Protein 1YXB (pdb70)

CATH classification: 1.10.287.1080

Radius of gyration: 29.55 Å; Cα contacts (8 Å, |Δi|>4): 788; chains: 8; bounding box: 58×79×76 Å

Structure (mmCIF, N/CA/C/O backbone):
data_1YXB
#
_entry.id   1YXB
#
_cell.length_a   44.904
_cell.length_b   62.361
_cell.length_c   76.620
_cell.angle_alpha   79.21
_cell.angle_beta   82.13
_cell.angle_gamma   75.42
#
_symmetry.space_group_name_H-M   'P 1'
#
loop_
_entity.id
_entity.type
_entity.pdbx_description
1 polymer 'Phosphoribosyl-ATP pyrophosphatase'
2 water water
#
loop_
_atom_site.group_PDB
_atom_site.id
_atom_site.type_symbol
_atom_site.label_atom_id
_atom_site.label_alt_id
_atom_site.label_comp_id
_atom_site.label_asym_id
_atom_site.label_entity_id
_atom_site.label_seq_id
_atom_site.pdbx_PDB_ins_code
_atom_site.Cartn_x
_atom_site.Cartn_y
_atom_site.Cartn_z
_atom_site.occupancy
_atom_site.B_iso_or_equiv
_atom_site.auth_seq_id
_atom_site.auth_comp_id
_atom_site.auth_asym_id
_atom_site.auth_atom_id
_atom_site.pdbx_PDB_model_num
ATOM 1 N N . LYS A 1 4 ? 46.887 55.942 82.233 1.00 130.04 4 LYS A N 1
ATOM 2 C CA . LYS A 1 4 ? 46.271 54.981 83.182 1.00 128.41 4 LYS A CA 1
ATOM 3 C C . LYS A 1 4 ? 45.317 54.028 82.454 1.00 127.16 4 LYS A C 1
ATOM 4 O O . LYS A 1 4 ? 44.901 53.017 83.021 1.00 127.45 4 LYS A O 1
ATOM 10 N N . THR A 1 5 ? 44.980 54.341 81.199 1.00 123.25 5 THR A N 1
ATOM 11 C CA . THR A 1 5 ? 44.071 53.487 80.403 1.00 118.54 5 THR A CA 1
ATOM 12 C C . THR A 1 5 ? 44.834 52.372 79.708 1.00 116.13 5 THR A C 1
ATOM 13 O O . THR A 1 5 ? 46.025 52.502 79.423 1.00 116.37 5 THR A O 1
ATOM 17 N N . PHE A 1 6 ? 44.125 51.277 79.442 1.00 111.14 6 PHE A N 1
ATOM 18 C CA . PHE A 1 6 ? 44.682 50.101 78.773 1.00 108.13 6 PHE A CA 1
ATOM 19 C C . PHE A 1 6 ? 45.290 50.550 77.451 1.00 106.39 6 PHE A C 1
ATOM 20 O O . PHE A 1 6 ? 46.413 50.173 77.117 1.00 105.73 6 PHE A O 1
ATOM 28 N N . GLU A 1 7 ? 44.559 51.413 76.746 1.00 105.52 7 GLU A N 1
ATOM 29 C CA . GLU A 1 7 ? 44.976 51.945 75.452 1.00 106.33 7 GLU A CA 1
ATOM 30 C C . GLU A 1 7 ? 46.230 52.803 75.489 1.00 102.63 7 GLU A C 1
ATOM 31 O O . GLU A 1 7 ? 46.993 52.832 74.527 1.00 101.27 7 GLU A O 1
ATOM 37 N N . GLU A 1 8 ? 46.439 53.511 76.588 1.00 101.35 8 GLU A N 1
ATOM 38 C CA . GLU A 1 8 ? 47.619 54.349 76.704 1.00 100.39 8 GLU A CA 1
ATOM 39 C C . GLU A 1 8 ? 48.865 53.575 76.984 1.00 95.99 8 GLU A C 1
ATOM 40 O O . GLU A 1 8 ? 49.907 53.863 76.407 1.00 95.63 8 GLU A O 1
ATOM 46 N N . LEU A 1 9 ? 48.760 52.613 77.896 1.00 91.56 9 LEU A N 1
ATOM 47 C CA . LEU A 1 9 ? 49.888 51.764 78.254 1.00 87.80 9 LEU A CA 1
ATOM 48 C C . LEU A 1 9 ? 50.328 50.919 77.060 1.00 83.78 9 LEU A C 1
ATOM 49 O O . LEU A 1 9 ? 51.512 50.614 76.913 1.00 83.27 9 LEU A O 1
ATOM 54 N N . PHE A 1 10 ? 49.375 50.552 76.206 1.00 79.46 10 PHE A N 1
ATOM 55 C CA . PHE A 1 10 ? 49.683 49.754 75.022 1.00 77.10 10 PHE A CA 1
ATOM 56 C C . PHE A 1 10 ? 50.511 50.524 73.998 1.00 77.70 10 PHE A C 1
ATOM 57 O O . PHE A 1 10 ? 51.412 49.959 73.382 1.00 77.29 10 PHE A O 1
ATOM 65 N N . THR A 1 11 ? 50.170 51.797 73.796 1.00 80.21 11 THR A N 1
ATOM 66 C CA . THR A 1 11 ? 50.877 52.659 72.858 1.00 82.88 11 THR A CA 1
ATOM 67 C C . THR A 1 11 ? 52.289 52.919 73.368 1.00 84.72 11 THR A C 1
ATOM 68 O O . THR A 1 11 ? 53.208 53.093 72.573 1.00 84.76 11 THR A O 1
ATOM 72 N N . GLU A 1 12 ? 52.455 52.909 74.692 1.00 87.74 12 GLU A N 1
ATOM 73 C CA . GLU A 1 12 ? 53.762 53.102 75.325 1.00 90.24 12 GLU A CA 1
ATOM 74 C C . GLU A 1 12 ? 54.666 51.930 74.956 1.00 86.75 12 GLU A C 1
ATOM 75 O O . GLU A 1 12 ? 55.838 52.122 74.650 1.00 87.26 12 GLU A O 1
ATOM 81 N N . LEU A 1 13 ? 54.099 50.722 74.976 1.00 84.66 13 LEU A N 1
ATOM 82 C CA . LEU A 1 13 ? 54.828 49.494 74.650 1.00 82.65 13 LEU A CA 1
ATOM 83 C C . LEU A 1 13 ? 55.193 49.392 73.186 1.00 81.56 13 LEU A C 1
ATOM 84 O O . LEU A 1 13 ? 56.225 48.829 72.860 1.00 80.59 13 LEU A O 1
ATOM 89 N N . GLN A 1 14 ? 54.341 49.918 72.309 1.00 82.65 14 GLN A N 1
ATOM 90 C CA . GLN A 1 14 ? 54.608 49.880 70.876 1.00 86.53 14 GLN A CA 1
ATOM 91 C C . GLN A 1 14 ? 55.856 50.690 70.539 1.00 92.76 14 GLN A C 1
ATOM 92 O O . GLN A 1 14 ? 56.613 50.327 69.642 1.00 91.45 14 GLN A O 1
ATOM 98 N N . HIS A 1 15 ? 56.073 51.778 71.274 1.00 100.60 15 HIS A N 1
ATOM 99 C CA . HIS A 1 15 ? 57.242 52.632 71.064 1.00 106.00 15 HIS A CA 1
ATOM 100 C C . HIS A 1 15 ? 58.520 51.986 71.595 1.00 107.26 15 HIS A C 1
ATOM 101 O O . HIS A 1 15 ? 59.569 52.060 70.953 1.00 107.38 15 HIS A O 1
ATOM 108 N N . LYS A 1 16 ? 58.434 51.373 72.773 1.00 105.52 16 LYS A N 1
ATOM 109 C CA . LYS A 1 16 ? 59.585 50.714 73.379 1.00 103.62 16 LYS A CA 1
ATOM 110 C C . LYS A 1 16 ? 60.031 49.513 72.557 1.00 103.93 16 LYS A C 1
ATOM 111 O O . LYS A 1 16 ? 61.129 49.005 72.746 1.00 104.66 16 LYS A O 1
ATOM 117 N N . ALA A 1 17 ? 59.169 49.062 71.652 1.00 105.63 17 ALA A N 1
ATOM 118 C CA . ALA A 1 17 ? 59.471 47.925 70.796 1.00 106.36 17 ALA A CA 1
ATOM 119 C C . ALA A 1 17 ? 60.088 48.356 69.461 1.00 107.46 17 ALA A C 1
ATOM 120 O O . ALA A 1 17 ? 60.470 47.509 68.647 1.00 107.84 17 ALA A O 1
ATOM 122 N N . ALA A 1 18 ? 60.182 49.672 69.246 1.00 109.60 18 ALA A N 1
ATOM 123 C CA . ALA A 1 18 ? 60.751 50.231 68.018 1.00 111.76 18 ALA A CA 1
ATOM 124 C C . ALA A 1 18 ? 62.250 49.957 67.928 1.00 113.66 18 ALA A C 1
ATOM 125 O O . ALA A 1 18 ? 62.855 50.090 66.861 1.00 113.73 18 ALA A O 1
ATOM 127 N N . ASN A 1 19 ? 62.837 49.569 69.056 1.00 114.80 19 ASN A N 1
ATOM 128 C CA . ASN A 1 19 ? 64.258 49.260 69.136 1.00 116.44 19 ASN A CA 1
ATOM 129 C C . ASN A 1 19 ? 64.474 47.897 69.782 1.00 116.45 19 ASN A C 1
ATOM 130 O O . ASN A 1 19 ? 65.301 47.749 70.677 1.00 116.67 19 ASN A O 1
ATOM 135 N N . THR A 1 24 ? 67.224 48.085 73.243 1.00 111.63 24 THR A N 1
ATOM 136 C CA . THR A 1 24 ? 66.685 46.807 73.709 1.00 113.45 24 THR A CA 1
ATOM 137 C C . THR A 1 24 ? 66.907 46.661 75.201 1.00 114.30 24 THR A C 1
ATOM 138 O O . THR A 1 24 ? 65.958 46.693 75.989 1.00 114.55 24 THR A O 1
ATOM 142 N N . SER A 1 25 ? 68.171 46.547 75.576 1.00 116.35 25 SER A N 1
ATOM 143 C CA . SER A 1 25 ? 68.567 46.325 76.968 1.00 119.06 25 SER A CA 1
ATOM 144 C C . SER A 1 25 ? 68.072 47.206 78.135 1.00 120.59 25 SER A C 1
ATOM 145 O O . SER A 1 25 ? 68.792 47.357 79.120 1.00 121.75 25 SER A O 1
ATOM 148 N N . ARG A 1 26 ? 66.908 47.852 78.019 1.00 125.38 26 ARG A N 1
ATOM 149 C CA . ARG A 1 26 ? 66.380 48.611 79.158 1.00 127.17 26 ARG A CA 1
ATOM 150 C C . ARG A 1 26 ? 65.203 47.821 79.709 1.00 124.88 26 ARG A C 1
ATOM 151 O O . ARG A 1 26 ? 65.398 46.923 80.527 1.00 125.91 26 ARG A O 1
ATOM 159 N N . THR A 1 27 ? 64.001 48.078 79.178 1.00 121.24 27 THR A N 1
ATOM 160 C CA . THR A 1 27 ? 62.774 47.409 79.621 1.00 119.59 27 THR A CA 1
ATOM 161 C C . THR A 1 27 ? 62.522 46.127 78.822 1.00 116.79 27 THR A C 1
ATOM 162 O O . THR A 1 27 ? 62.821 46.084 77.630 1.00 115.10 27 THR A O 1
ATOM 166 N N . ALA A 1 28 ? 61.919 45.124 79.473 1.00 113.92 28 ALA A N 1
ATOM 167 C CA . ALA A 1 28 ? 61.617 43.809 78.882 1.00 112.42 28 ALA A CA 1
ATOM 168 C C . ALA A 1 28 ? 61.417 43.765 77.371 1.00 110.66 28 ALA A C 1
ATOM 169 O O . ALA A 1 28 ? 60.394 44.221 76.839 1.00 110.02 28 ALA A O 1
ATOM 171 N N . GLU A 1 29 ? 62.435 43.251 76.679 1.00 109.84 29 GLU A N 1
ATOM 172 C CA . GLU A 1 29 ? 62.413 43.142 75.211 1.00 107.37 29 GLU A CA 1
ATOM 173 C C . GLU A 1 29 ? 62.212 41.706 74.705 1.00 102.34 29 GLU A C 1
ATOM 174 O O . GLU A 1 29 ? 63.149 41.080 74.217 1.00 100.89 29 GLU A O 1
ATOM 180 N N . LEU A 1 30 ? 60.958 41.223 74.858 1.00 92.57 30 LEU A N 1
ATOM 181 C CA . LEU A 1 30 ? 60.493 39.855 74.546 1.00 84.74 30 LEU A CA 1
ATOM 182 C C . LEU A 1 30 ? 60.388 39.794 73.030 1.00 80.51 30 LEU A C 1
ATOM 183 O O . LEU A 1 30 ? 60.378 38.725 72.452 1.00 79.91 30 LEU A O 1
ATOM 188 N N . VAL A 1 31 ? 59.944 40.927 72.513 1.00 76.64 31 VAL A N 1
ATOM 189 C CA . VAL A 1 31 ? 59.687 41.055 71.105 1.00 76.49 31 VAL A CA 1
ATOM 190 C C . VAL A 1 31 ? 60.851 40.523 70.311 1.00 75.89 31 VAL A C 1
ATOM 191 O O . VAL A 1 31 ? 60.655 39.904 69.271 1.00 75.42 31 VAL A O 1
ATOM 195 N N . ASP A 1 32 ? 62.061 40.735 70.825 1.00 79.03 32 ASP A N 1
ATOM 196 C CA . ASP A 1 32 ? 63.260 40.267 70.144 1.00 81.72 32 ASP A CA 1
ATOM 197 C C . ASP A 1 32 ? 63.366 38.749 70.200 1.00 79.60 32 ASP A C 1
ATOM 198 O O . ASP A 1 32 ? 63.678 38.104 69.193 1.00 78.10 32 ASP A O 1
ATOM 203 N N . LYS A 1 33 ? 63.103 38.190 71.382 1.00 76.69 33 LYS A N 1
ATOM 204 C CA . LYS A 1 33 ? 63.151 36.747 71.583 1.00 75.19 33 LYS A CA 1
ATOM 205 C C . LYS A 1 33 ? 62.075 36.031 70.769 1.00 71.86 33 LYS A C 1
ATOM 206 O O . LYS A 1 33 ? 62.258 34.885 70.357 1.00 71.95 33 LYS A O 1
ATOM 212 N N . GLY A 1 34 ? 60.947 36.698 70.549 1.00 66.51 34 GLY A N 1
ATOM 213 C CA . GLY A 1 34 ? 59.899 36.101 69.745 1.00 61.30 34 GLY A CA 1
ATOM 214 C C . GLY A 1 34 ? 58.687 35.523 70.439 1.00 57.88 34 GLY A C 1
ATOM 215 O O . GLY A 1 34 ? 58.581 35.497 71.663 1.00 55.63 34 GLY A O 1
ATOM 216 N N . VAL A 1 35 ? 57.781 35.019 69.614 1.00 56.17 35 VAL A N 1
ATOM 217 C CA . VAL A 1 35 ? 56.532 34.434 70.060 1.00 54.32 35 VAL A CA 1
ATOM 218 C C . VAL A 1 35 ? 56.693 33.292 71.061 1.00 54.56 35 VAL A C 1
ATOM 219 O O . VAL A 1 35 ? 55.999 33.244 72.066 1.00 54.08 35 VAL A O 1
ATOM 223 N N . HIS A 1 36 ? 57.635 32.397 70.820 1.00 55.03 36 HIS A N 1
ATOM 224 C CA . HIS A 1 36 ? 57.818 31.276 71.724 1.00 53.11 36 HIS A CA 1
ATOM 225 C C . HIS A 1 36 ? 58.099 31.725 73.148 1.00 51.39 36 HIS A C 1
ATOM 226 O O . HIS A 1 36 ? 57.524 31.203 74.075 1.00 51.69 36 HIS A O 1
ATOM 233 N N . ALA A 1 37 ? 58.968 32.706 73.330 1.00 50.08 37 ALA A N 1
ATOM 234 C CA . ALA A 1 37 ? 59.296 33.167 74.672 1.00 48.14 37 ALA A CA 1
ATOM 235 C C . ALA A 1 37 ? 58.128 33.875 75.356 1.00 45.83 37 ALA A C 1
ATOM 236 O O . ALA A 1 37 ? 57.940 33.756 76.571 1.00 42.92 37 ALA A O 1
ATOM 238 N N . ILE A 1 38 ? 57.373 34.640 74.574 1.00 45.11 38 ILE A N 1
ATOM 239 C CA . ILE A 1 38 ? 56.237 35.375 75.089 1.00 45.06 38 ILE A CA 1
ATOM 240 C C . ILE A 1 38 ? 55.123 34.411 75.414 1.00 45.32 38 ILE A C 1
ATOM 241 O O . ILE A 1 38 ? 54.437 34.579 76.407 1.00 42.37 38 ILE A O 1
ATOM 246 N N . GLY A 1 39 ? 54.982 33.383 74.588 1.00 44.68 39 GLY A N 1
ATOM 247 C CA . GLY A 1 39 ? 53.970 32.371 74.801 1.00 45.42 39 GLY A CA 1
ATOM 248 C C . GLY A 1 39 ? 54.166 31.615 76.097 1.00 46.88 39 GLY A C 1
ATOM 249 O O . GLY A 1 39 ? 53.202 31.288 76.760 1.00 42.88 39 GLY A O 1
ATOM 250 N N . LYS A 1 40 ? 55.413 31.317 76.454 1.00 48.76 40 LYS A N 1
ATOM 251 C CA . LYS A 1 40 ? 55.695 30.607 77.693 1.00 50.81 40 LYS A CA 1
ATOM 252 C C . LYS A 1 40 ? 55.163 31.447 78.844 1.00 50.44 40 LYS A C 1
ATOM 253 O O . LYS A 1 40 ? 54.566 30.927 79.777 1.00 48.98 40 LYS A O 1
ATOM 259 N N . LYS A 1 41 ? 55.402 32.751 78.776 1.00 48.60 41 LYS A N 1
ATOM 260 C CA . LYS A 1 41 ? 54.963 33.662 79.814 1.00 46.48 41 LYS A CA 1
ATOM 261 C C . LYS A 1 41 ? 53.447 33.762 79.907 1.00 43.18 41 LYS A C 1
ATOM 262 O O . LYS A 1 41 ? 52.892 33.798 80.994 1.00 42.79 41 LYS A O 1
ATOM 268 N N . VAL A 1 42 ? 52.781 33.789 78.765 1.00 42.13 42 VAL A N 1
ATOM 269 C CA . VAL A 1 42 ? 51.348 33.922 78.741 1.00 39.31 42 VAL A CA 1
ATOM 270 C C . VAL A 1 42 ? 50.696 32.731 79.385 1.00 40.52 42 VAL A C 1
ATOM 271 O O . VAL A 1 42 ? 49.776 32.863 80.186 1.00 38.08 42 VAL A O 1
ATOM 275 N N . VAL A 1 43 ? 51.232 31.571 79.055 1.00 40.82 43 VAL A N 1
ATOM 276 C CA . VAL A 1 43 ? 50.762 30.301 79.538 1.00 41.16 43 VAL A CA 1
ATOM 277 C C . VAL A 1 43 ? 51.074 30.101 81.022 1.00 43.61 43 VAL A C 1
ATOM 278 O O . VAL A 1 43 ? 50.249 29.564 81.763 1.00 41.24 43 VAL A O 1
ATOM 282 N N . GLU A 1 44 ? 52.235 30.556 81.479 1.00 44.76 44 GLU A N 1
ATOM 283 C CA . GLU A 1 44 ? 52.539 30.390 82.882 1.00 47.79 44 GLU A CA 1
ATOM 284 C C . GLU A 1 44 ? 51.751 31.397 83.699 1.00 46.29 44 GLU A C 1
ATOM 285 O O . GLU A 1 44 ? 51.276 31.057 84.769 1.00 46.56 44 GLU A O 1
ATOM 291 N N . GLU A 1 45 ? 51.571 32.613 83.188 1.00 45.05 45 GLU A N 1
ATOM 292 C CA . GLU A 1 45 ? 50.809 33.620 83.916 1.00 45.94 45 GLU A CA 1
ATOM 293 C C . GLU A 1 45 ? 49.326 33.296 84.055 1.00 42.88 45 GLU A C 1
ATOM 294 O O . GLU A 1 45 ? 48.716 33.664 85.038 1.00 41.13 45 GLU A O 1
ATOM 300 N N . ALA A 1 46 ? 48.750 32.631 83.063 1.00 40.55 46 ALA A N 1
ATOM 301 C CA . ALA A 1 46 ? 47.351 32.246 83.088 1.00 40.20 46 ALA A CA 1
ATOM 302 C C . ALA A 1 46 ? 47.128 31.259 84.245 1.00 38.43 46 ALA A C 1
ATOM 303 O O . ALA A 1 46 ? 46.110 31.340 84.947 1.00 37.01 46 ALA A O 1
ATOM 305 N N . ALA A 1 47 ? 48.083 30.342 84.437 1.00 34.44 47 ALA A N 1
ATOM 306 C CA . ALA A 1 47 ? 48.007 29.367 85.506 1.00 37.02 47 ALA A CA 1
ATOM 307 C C . ALA A 1 47 ? 48.205 30.047 86.844 1.00 37.64 47 ALA A C 1
ATOM 308 O O . ALA A 1 47 ? 47.687 29.589 87.856 1.00 39.05 47 ALA A O 1
ATOM 310 N N . GLU A 1 48 ? 48.991 31.115 86.865 1.00 39.96 48 GLU A N 1
ATOM 311 C CA . GLU A 1 48 ? 49.228 31.843 88.094 1.00 41.88 48 GLU A CA 1
ATOM 312 C C . GLU A 1 48 ? 47.975 32.636 88.430 1.00 39.90 48 GLU A C 1
ATOM 313 O O . GLU A 1 48 ? 47.624 32.780 89.604 1.00 38.45 48 GLU A O 1
ATOM 319 N N . VAL A 1 49 ? 47.316 33.162 87.397 1.00 39.90 49 VAL A N 1
ATOM 320 C CA . VAL A 1 49 ? 46.073 33.911 87.580 1.00 42.71 49 VAL A CA 1
ATOM 321 C C . VAL A 1 49 ? 45.014 33.002 88.222 1.00 40.97 49 VAL A C 1
ATOM 322 O O . VAL A 1 49 ? 44.426 33.355 89.239 1.00 38.24 49 VAL A O 1
ATOM 326 N N . TRP A 1 50 ? 44.870 31.795 87.681 1.00 40.17 50 TRP A N 1
ATOM 327 C CA . TRP A 1 50 ? 43.922 30.835 88.204 1.00 42.15 50 TRP A CA 1
ATOM 328 C C . TRP A 1 50 ? 44.273 30.524 89.653 1.00 45.28 50 TRP A C 1
ATOM 329 O O . TRP A 1 50 ? 43.409 30.617 90.524 1.00 43.58 50 TRP A O 1
ATOM 348 N N . ALA A 1 52 ? 46.143 32.162 91.971 1.00 46.58 52 ALA A N 1
ATOM 349 C CA . ALA A 1 52 ? 45.898 33.282 92.878 1.00 46.57 52 ALA A CA 1
ATOM 350 C C . ALA A 1 52 ? 44.400 33.516 93.077 1.00 46.87 52 ALA A C 1
ATOM 351 O O . ALA A 1 52 ? 43.965 33.809 94.168 1.00 46.16 52 ALA A O 1
ATOM 353 N N . ALA A 1 53 ? 43.619 33.380 92.014 1.00 47.30 53 ALA A N 1
ATOM 354 C CA . ALA A 1 53 ? 42.182 33.569 92.081 1.00 50.19 53 ALA A CA 1
ATOM 355 C C . ALA A 1 53 ? 41.519 32.580 93.031 1.00 52.20 53 ALA A C 1
ATOM 356 O O . ALA A 1 53 ? 40.512 32.892 93.663 1.00 50.59 53 ALA A O 1
ATOM 358 N N . GLU A 1 54 ? 42.094 31.389 93.124 1.00 53.98 54 GLU A N 1
ATOM 359 C CA . GLU A 1 54 ? 41.555 30.330 93.958 1.00 54.95 54 GLU A CA 1
ATOM 360 C C . GLU A 1 54 ? 42.081 30.326 95.383 1.00 56.03 54 GLU A C 1
ATOM 361 O O . GLU A 1 54 ? 41.311 30.125 96.309 1.00 55.66 54 GLU A O 1
ATOM 367 N N . TYR A 1 55 ? 43.383 30.549 95.556 1.00 57.18 55 TYR A N 1
ATOM 368 C CA . TYR A 1 55 ? 44.007 30.508 96.883 1.00 57.36 55 TYR A CA 1
ATOM 369 C C . TYR A 1 55 ? 44.470 31.797 97.571 1.00 57.88 55 TYR A C 1
ATOM 370 O O . TYR A 1 55 ? 44.704 31.805 98.786 1.00 57.28 55 TYR A O 1
ATOM 379 N N . GLU A 1 56 ? 44.639 32.869 96.813 1.00 57.39 56 GLU A N 1
ATOM 380 C CA . GLU A 1 56 ? 45.125 34.108 97.391 1.00 56.88 56 GLU A CA 1
ATOM 381 C C . GLU A 1 56 ? 44.084 35.195 97.530 1.00 56.70 56 GLU A C 1
ATOM 382 O O . GLU A 1 56 ? 42.921 34.993 97.214 1.00 56.22 56 GLU A O 1
ATOM 388 N N . GLY A 1 57 ? 44.527 36.350 98.022 1.00 58.60 57 GLY A N 1
ATOM 389 C CA . GLY A 1 57 ? 43.654 37.494 98.196 1.00 60.65 57 GLY A CA 1
ATOM 390 C C . GLY A 1 57 ? 43.437 38.263 96.906 1.00 63.38 57 GLY A C 1
ATOM 391 O O . GLY A 1 57 ? 44.092 38.008 95.900 1.00 63.22 57 GLY A O 1
ATOM 392 N N . LYS A 1 58 ? 42.514 39.217 96.940 1.00 66.29 58 LYS A N 1
ATOM 393 C CA . LYS A 1 58 ? 42.196 40.009 95.765 1.00 68.26 58 LYS A CA 1
ATOM 394 C C . LYS A 1 58 ? 43.399 40.741 95.183 1.00 66.96 58 LYS A C 1
ATOM 395 O O . LYS A 1 58 ? 43.585 40.752 93.967 1.00 66.21 58 LYS A O 1
ATOM 401 N N . ASP A 1 59 ? 44.234 41.316 96.043 1.00 65.28 59 ASP A N 1
ATOM 402 C CA . ASP A 1 59 ? 45.399 42.053 95.568 1.00 62.62 59 ASP A CA 1
ATOM 403 C C . ASP A 1 59 ? 46.397 41.171 94.825 1.00 59.77 59 ASP A C 1
ATOM 404 O O . ASP A 1 59 ? 46.918 41.560 93.776 1.00 58.09 59 ASP A O 1
ATOM 409 N N . ALA A 1 60 ? 46.687 40.005 95.396 1.00 57.42 60 ALA A N 1
ATOM 410 C CA . ALA A 1 60 ? 47.589 39.037 94.777 1.00 53.94 60 ALA A CA 1
ATOM 411 C C . ALA A 1 60 ? 47.042 38.586 93.415 1.00 51.47 60 ALA A C 1
ATOM 412 O O . ALA A 1 60 ? 47.793 38.419 92.459 1.00 49.51 60 ALA A O 1
ATOM 414 N N . ALA A 1 61 ? 45.727 38.442 93.314 1.00 50.85 61 ALA A N 1
ATOM 415 C CA . ALA A 1 61 ? 45.112 38.031 92.063 1.00 51.58 61 ALA A CA 1
ATOM 416 C C . ALA A 1 61 ? 45.233 39.153 91.039 1.00 51.16 61 ALA A C 1
ATOM 417 O O . ALA A 1 61 ? 45.503 38.890 89.870 1.00 49.46 61 ALA A O 1
ATOM 419 N N . ALA A 1 62 ? 45.060 40.396 91.493 1.00 51.64 62 ALA A N 1
ATOM 420 C CA . ALA A 1 62 ? 45.165 41.572 90.625 1.00 52.99 62 ALA A CA 1
ATOM 421 C C . ALA A 1 62 ? 46.582 41.702 90.073 1.00 54.60 62 ALA A C 1
ATOM 422 O O . ALA A 1 62 ? 46.761 41.973 88.884 1.00 52.93 62 ALA A O 1
ATOM 424 N N . GLU A 1 63 ? 47.581 41.481 90.927 1.00 54.06 63 GLU A N 1
ATOM 425 C CA . GLU A 1 63 ? 48.972 41.556 90.500 1.00 55.69 63 GLU A CA 1
ATOM 426 C C . GLU A 1 63 ? 49.272 40.499 89.429 1.00 55.73 63 GLU A C 1
ATOM 427 O O . GLU A 1 63 ? 49.945 40.791 88.444 1.00 55.52 63 GLU A O 1
ATOM 433 N N . GLU A 1 64 ? 48.773 39.278 89.610 1.00 53.66 64 GLU A N 1
ATOM 434 C CA . GLU A 1 64 ? 48.995 38.233 88.620 1.00 51.57 64 GLU A CA 1
ATOM 435 C C . GLU A 1 64 ? 48.244 38.536 87.334 1.00 50.51 64 GLU A C 1
ATOM 436 O O . GLU A 1 64 ? 48.718 38.202 86.251 1.00 51.81 64 GLU A O 1
ATOM 442 N N . ILE A 1 65 ? 47.074 39.163 87.449 1.00 49.90 65 ILE A N 1
ATOM 443 C CA . ILE A 1 65 ? 46.295 39.501 86.270 1.00 48.88 65 ILE A CA 1
ATOM 444 C C . ILE A 1 65 ? 47.011 40.571 85.462 1.00 47.04 65 ILE A C 1
ATOM 445 O O . ILE A 1 65 ? 47.022 40.508 84.237 1.00 44.73 65 ILE A O 1
ATOM 450 N N . SER A 1 66 ? 47.644 41.518 86.155 1.00 48.37 66 SER A N 1
ATOM 451 C CA . SER A 1 66 ? 48.369 42.604 85.494 1.00 49.80 66 SER A CA 1
ATOM 452 C C . SER A 1 66 ? 49.535 42.030 84.702 1.00 50.07 66 SER A C 1
ATOM 453 O O . SER A 1 66 ? 49.811 42.460 83.584 1.00 49.22 66 SER A O 1
ATOM 456 N N . GLN A 1 67 ? 50.205 41.039 85.276 1.00 51.04 67 GLN A N 1
ATOM 457 C CA . GLN A 1 67 ? 51.312 40.396 84.592 1.00 52.37 67 GLN A CA 1
ATOM 458 C C . GLN A 1 67 ? 50.815 39.692 83.327 1.00 49.78 67 GLN A C 1
ATOM 459 O O . GLN A 1 67 ? 51.457 39.759 82.280 1.00 49.78 67 GLN A O 1
ATOM 465 N N . LEU A 1 68 ? 49.638 39.074 83.403 1.00 46.98 68 LEU A N 1
ATOM 466 C CA . LEU A 1 68 ? 49.071 38.369 82.251 1.00 43.73 68 LEU A CA 1
ATOM 467 C C . LEU A 1 68 ? 48.694 39.332 81.137 1.00 41.60 68 LEU A C 1
ATOM 468 O O . LEU A 1 68 ? 48.927 39.061 79.961 1.00 38.39 68 LEU A O 1
ATOM 473 N N . LEU A 1 69 ? 48.128 40.469 81.515 1.00 42.90 69 LEU A N 1
ATOM 474 C CA . LEU A 1 69 ? 47.729 41.466 80.543 1.00 44.16 69 LEU A CA 1
ATOM 475 C C . LEU A 1 69 ? 48.948 42.060 79.881 1.00 43.72 69 LEU A C 1
ATOM 476 O O . LEU A 1 69 ? 48.970 42.241 78.673 1.00 40.22 69 LEU A O 1
ATOM 481 N N . TYR A 1 70 ? 49.982 42.315 80.676 1.00 45.61 70 TYR A N 1
ATOM 482 C CA . TYR A 1 70 ? 51.224 42.862 80.152 1.00 46.76 70 TYR A CA 1
ATOM 483 C C . TYR A 1 70 ? 51.790 41.970 79.050 1.00 47.16 70 TYR A C 1
ATOM 484 O O . TYR A 1 70 ? 52.080 42.443 77.946 1.00 45.49 70 TYR A O 1
ATOM 493 N N . HIS A 1 71 ? 51.868 40.669 79.319 1.00 46.40 71 HIS A N 1
ATOM 494 C CA . HIS A 1 71 ? 52.399 39.738 78.343 1.00 44.40 71 HIS A CA 1
ATOM 495 C C . HIS A 1 71 ? 51.482 39.533 77.154 1.00 43.75 71 HIS A C 1
ATOM 496 O O . HIS A 1 71 ? 51.960 39.249 76.062 1.00 41.06 71 HIS A O 1
ATOM 503 N N . VAL A 1 72 ? 50.168 39.646 77.355 1.00 44.07 72 VAL A N 1
ATOM 504 C CA . VAL A 1 72 ? 49.231 39.513 76.236 1.00 45.59 72 VAL A CA 1
ATOM 505 C C . VAL A 1 72 ? 49.488 40.692 75.309 1.00 46.69 72 VAL A C 1
ATOM 506 O O . VAL A 1 72 ? 49.553 40.516 74.087 1.00 42.73 72 VAL A O 1
ATOM 510 N N . GLN A 1 73 ? 49.669 41.880 75.909 1.00 49.80 73 GLN A N 1
ATOM 511 C CA . GLN A 1 73 ? 49.961 43.114 75.167 1.00 49.78 73 GLN A CA 1
ATOM 512 C C . GLN A 1 73 ? 51.273 43.014 74.397 1.00 51.23 73 GLN A C 1
ATOM 513 O O . GLN A 1 73 ? 51.366 43.469 73.258 1.00 49.60 73 GLN A O 1
ATOM 519 N N . VAL A 1 74 ? 52.290 42.444 75.036 1.00 49.87 74 VAL A N 1
ATOM 520 C CA . VAL A 1 74 ? 53.582 42.265 74.403 1.00 47.61 74 VAL A CA 1
ATOM 521 C C . VAL A 1 74 ? 53.379 41.358 73.193 1.00 49.25 74 VAL A C 1
ATOM 522 O O . VAL A 1 74 ? 53.904 41.639 72.111 1.00 50.81 74 VAL A O 1
ATOM 542 N N . VAL A 1 77 ? 52.050 43.268 70.379 1.00 51.89 77 VAL A N 1
ATOM 543 C CA . VAL A 1 77 ? 53.102 44.066 69.780 1.00 53.64 77 VAL A CA 1
ATOM 544 C C . VAL A 1 77 ? 53.980 43.214 68.878 1.00 54.54 77 VAL A C 1
ATOM 545 O O . VAL A 1 77 ? 54.276 43.607 67.754 1.00 55.71 77 VAL A O 1
ATOM 549 N N . ALA A 1 78 ? 54.341 42.029 69.353 1.00 55.47 78 ALA A N 1
ATOM 550 C CA . ALA A 1 78 ? 55.199 41.120 68.602 1.00 56.50 78 ALA A CA 1
ATOM 551 C C . ALA A 1 78 ? 54.604 40.607 67.294 1.00 56.22 78 ALA A C 1
ATOM 552 O O . ALA A 1 78 ? 55.340 40.252 66.366 1.00 55.34 78 ALA A O 1
ATOM 554 N N . ARG A 1 79 ? 53.276 40.563 67.231 1.00 57.98 79 ARG A N 1
ATOM 555 C CA . ARG A 1 79 ? 52.559 40.075 66.054 1.00 60.55 79 ARG A CA 1
ATOM 556 C C . ARG A 1 79 ? 51.909 41.180 65.243 1.00 60.55 79 ARG A C 1
ATOM 557 O O . ARG A 1 79 ? 51.212 40.904 64.284 1.00 60.44 79 ARG A O 1
ATOM 565 N N . GLY A 1 80 ? 52.116 42.426 65.650 1.00 62.12 80 GLY A N 1
ATOM 566 C CA . GLY A 1 80 ? 51.554 43.550 64.924 1.00 64.02 80 GLY A CA 1
ATOM 567 C C . GLY A 1 80 ? 50.051 43.688 65.035 1.00 64.98 80 GLY A C 1
ATOM 568 O O . GLY A 1 80 ? 49.402 44.229 64.136 1.00 65.42 80 GLY A O 1
ATOM 569 N N . ILE A 1 81 ? 49.495 43.184 66.131 1.00 66.26 81 ILE A N 1
ATOM 570 C CA . ILE A 1 81 ? 48.054 43.250 66.380 1.00 67.00 81 ILE A CA 1
ATOM 571 C C . ILE A 1 81 ? 47.737 44.547 67.113 1.00 67.67 81 ILE A C 1
ATOM 572 O O . ILE A 1 81 ? 48.448 44.926 68.039 1.00 67.77 81 ILE A O 1
ATOM 577 N N . SER A 1 82 ? 46.671 45.223 66.707 1.00 70.03 82 SER A N 1
ATOM 578 C CA . SER A 1 82 ? 46.292 46.480 67.347 1.00 74.64 82 SER A CA 1
ATOM 579 C C . SER A 1 82 ? 45.096 46.315 68.267 1.00 76.02 82 SER A C 1
ATOM 580 O O . SER A 1 82 ? 44.365 45.329 68.168 1.00 75.66 82 SER A O 1
ATOM 583 N N . LEU A 1 83 ? 44.885 47.306 69.132 1.00 79.93 83 LEU A N 1
ATOM 584 C CA . LEU A 1 83 ? 43.760 47.298 70.067 1.00 83.55 83 LEU A CA 1
ATOM 585 C C . LEU A 1 83 ? 42.421 47.271 69.343 1.00 85.33 83 LEU A C 1
ATOM 586 O O . LEU A 1 83 ? 41.461 46.669 69.822 1.00 85.05 83 LEU A O 1
ATOM 591 N N . ASP A 1 84 ? 42.371 47.919 68.184 1.00 86.68 84 ASP A N 1
ATOM 592 C CA . ASP A 1 84 ? 41.159 47.970 67.381 1.00 86.91 84 ASP A CA 1
ATOM 593 C C . ASP A 1 84 ? 40.843 46.573 66.860 1.00 85.63 84 ASP A C 1
ATOM 594 O O . ASP A 1 84 ? 39.678 46.159 66.847 1.00 85.65 84 ASP A O 1
ATOM 599 N N . ASP A 1 85 ? 41.889 45.846 66.460 1.00 81.50 85 ASP A N 1
ATOM 600 C CA . ASP A 1 85 ? 41.738 44.488 65.954 1.00 76.88 85 ASP A CA 1
ATOM 601 C C . ASP A 1 85 ? 41.097 43.604 67.006 1.00 74.59 85 ASP A C 1
ATOM 602 O O . ASP A 1 85 ? 40.170 42.857 66.717 1.00 72.94 85 ASP A O 1
ATOM 607 N N . VAL A 1 86 ? 41.594 43.710 68.233 1.00 71.31 86 VAL A N 1
ATOM 608 C CA . VAL A 1 86 ? 41.092 42.930 69.355 1.00 69.03 86 VAL A CA 1
ATOM 609 C C . VAL A 1 86 ? 39.717 43.405 69.804 1.00 72.46 86 VAL A C 1
ATOM 610 O O . VAL A 1 86 ? 38.810 42.592 69.996 1.00 69.16 86 VAL A O 1
ATOM 614 N N . TYR A 1 87 ? 39.566 44.721 69.962 1.00 76.58 87 TYR A N 1
ATOM 615 C CA . TYR A 1 87 ? 38.298 45.304 70.401 1.00 81.49 87 TYR A CA 1
ATOM 616 C C . TYR A 1 87 ? 37.147 44.961 69.466 1.00 80.87 87 TYR A C 1
ATOM 617 O O . TYR A 1 87 ? 36.026 44.739 69.917 1.00 80.28 87 TYR A O 1
ATOM 626 N N . ALA A 1 88 ? 37.437 44.889 68.168 1.00 81.17 88 ALA A N 1
ATOM 627 C CA . ALA A 1 88 ? 36.434 44.536 67.162 1.00 80.63 88 ALA A CA 1
ATOM 628 C C . ALA A 1 88 ? 35.830 43.157 67.472 1.00 81.18 88 ALA A C 1
ATOM 629 O O . ALA A 1 88 ? 34.641 42.922 67.232 1.00 81.40 88 ALA A O 1
ATOM 631 N N . HIS A 1 89 ? 36.658 42.261 68.016 1.00 80.46 89 HIS A N 1
ATOM 632 C CA . HIS A 1 89 ? 36.238 40.908 68.380 1.00 79.08 89 HIS A CA 1
ATOM 633 C C . HIS A 1 89 ? 35.590 40.825 69.765 1.00 81.21 89 HIS A C 1
ATOM 634 O O . HIS A 1 89 ? 34.800 39.920 70.018 1.00 81.04 89 HIS A O 1
ATOM 641 N N . LEU A 1 90 ? 35.935 41.744 70.666 1.00 84.46 90 LEU A N 1
ATOM 642 C CA . LEU A 1 90 ? 35.359 41.749 72.016 1.00 86.33 90 LEU A CA 1
ATOM 643 C C . LEU A 1 90 ? 33.845 42.013 72.014 1.00 91.87 90 LEU A C 1
ATOM 644 O O . LEU A 1 90 ? 33.212 42.093 73.072 1.00 93.35 90 LEU A O 1
ATOM 649 N N . LEU A 1 91 ? 33.276 42.135 70.815 1.00 98.28 91 LEU A N 1
ATOM 650 C CA . LEU A 1 91 ? 31.848 42.376 70.629 1.00 100.63 91 LEU A CA 1
ATOM 651 C C . LEU A 1 91 ? 31.205 41.123 70.019 1.00 103.26 91 LEU A C 1
ATOM 652 O O . LEU A 1 91 ? 30.673 40.307 70.801 1.00 104.92 91 LEU A O 1
ATOM 657 N N . LYS B 1 4 ? 33.881 51.220 73.447 1.00 130.07 4 LYS B N 1
ATOM 658 C CA . LYS B 1 4 ? 34.965 50.562 72.663 1.00 129.72 4 LYS B CA 1
ATOM 659 C C . LYS B 1 4 ? 36.250 50.415 73.492 1.00 127.22 4 LYS B C 1
ATOM 660 O O . LYS B 1 4 ? 37.169 49.694 73.099 1.00 127.94 4 LYS B O 1
ATOM 666 N N . THR B 1 5 ? 36.296 51.087 74.644 1.00 122.79 5 THR B N 1
ATOM 667 C CA . THR B 1 5 ? 37.452 51.040 75.544 1.00 118.64 5 THR B CA 1
ATOM 668 C C . THR B 1 5 ? 37.391 49.824 76.468 1.00 115.10 5 THR B C 1
ATOM 669 O O . THR B 1 5 ? 36.311 49.336 76.791 1.00 114.72 5 THR B O 1
ATOM 673 N N . PHE B 1 6 ? 38.561 49.341 76.880 1.00 109.48 6 PHE B N 1
ATOM 674 C CA . PHE B 1 6 ? 38.677 48.194 77.778 1.00 104.99 6 PHE B CA 1
ATOM 675 C C . PHE B 1 6 ? 37.862 48.489 79.038 1.00 106.37 6 PHE B C 1
ATOM 676 O O . PHE B 1 6 ? 37.122 47.631 79.519 1.00 104.84 6 PHE B O 1
ATOM 684 N N . GLU B 1 7 ? 37.962 49.729 79.518 1.00 105.32 7 GLU B N 1
ATOM 685 C CA . GLU B 1 7 ? 37.268 50.182 80.724 1.00 104.86 7 GLU B CA 1
ATOM 686 C C . GLU B 1 7 ? 35.747 50.215 80.608 1.00 103.34 7 GLU B C 1
ATOM 687 O O . GLU B 1 7 ? 35.042 50.016 81.598 1.00 101.81 7 GLU B O 1
ATOM 693 N N . GLU B 1 8 ? 35.252 50.490 79.406 1.00 100.47 8 GLU B N 1
ATOM 694 C CA . GLU B 1 8 ? 33.815 50.556 79.149 1.00 96.15 8 GLU B CA 1
ATOM 695 C C . GLU B 1 8 ? 33.179 49.166 79.113 1.00 94.43 8 GLU B C 1
ATOM 696 O O . GLU B 1 8 ? 32.136 48.935 79.718 1.00 93.41 8 GLU B O 1
ATOM 702 N N . LEU B 1 9 ? 33.822 48.246 78.403 1.00 91.55 9 LEU B N 1
ATOM 703 C CA . LEU B 1 9 ? 33.342 46.877 78.286 1.00 86.82 9 LEU B CA 1
ATOM 704 C C . LEU B 1 9 ? 33.353 46.165 79.639 1.00 83.84 9 LEU B C 1
ATOM 705 O O . LEU B 1 9 ? 32.504 45.311 79.902 1.00 83.97 9 LEU B O 1
ATOM 710 N N . PHE B 1 10 ? 34.304 46.531 80.498 1.00 80.26 10 PHE B N 1
ATOM 711 C CA . PHE B 1 10 ? 34.425 45.924 81.819 1.00 76.44 10 PHE B CA 1
ATOM 712 C C . PHE B 1 10 ? 33.264 46.314 82.720 1.00 77.25 10 PHE B C 1
ATOM 713 O O . PHE B 1 10 ? 32.737 45.477 83.452 1.00 77.32 10 PHE B O 1
ATOM 721 N N . THR B 1 11 ? 32.882 47.588 82.673 1.00 79.57 11 THR B N 1
ATOM 722 C CA . THR B 1 11 ? 31.771 48.083 83.476 1.00 81.62 11 THR B CA 1
ATOM 723 C C . THR B 1 11 ? 30.457 47.446 83.010 1.00 83.97 11 THR B C 1
ATOM 724 O O . THR B 1 11 ? 29.552 47.224 83.816 1.00 83.58 11 THR B O 1
ATOM 728 N N . GLU B 1 12 ? 30.381 47.117 81.719 1.00 88.26 12 GLU B N 1
ATOM 729 C CA . GLU B 1 12 ? 29.204 46.473 81.133 1.00 90.96 12 GLU B CA 1
ATOM 730 C C . GLU B 1 12 ? 29.071 45.085 81.752 1.00 88.21 12 GLU B C 1
ATOM 731 O O . GLU B 1 12 ? 27.969 44.653 82.092 1.00 88.71 12 GLU B O 1
ATOM 737 N N . LEU B 1 13 ? 30.208 44.401 81.901 1.00 85.29 13 LEU B N 1
ATOM 738 C CA . LEU B 1 13 ? 30.248 43.062 82.481 1.00 83.80 13 LEU B CA 1
ATOM 739 C C . LEU B 1 13 ? 29.912 43.031 83.966 1.00 82.95 13 LEU B C 1
ATOM 740 O O . LEU B 1 13 ? 29.336 42.055 84.439 1.00 81.53 13 LEU B O 1
ATOM 745 N N . GLN B 1 14 ? 30.302 44.074 84.699 1.00 85.44 14 GLN B N 1
ATOM 746 C CA . GLN B 1 14 ? 30.019 44.164 86.130 1.00 90.56 14 GLN B CA 1
ATOM 747 C C . GLN B 1 14 ? 28.514 44.228 86.383 1.00 95.39 14 GLN B C 1
ATOM 748 O O . GLN B 1 14 ? 28.029 43.683 87.376 1.00 94.83 14 GLN B O 1
ATOM 754 N N . HIS B 1 15 ? 27.785 44.877 85.471 1.00 102.76 15 HIS B N 1
ATOM 755 C CA . HIS B 1 15 ? 26.334 45.018 85.576 1.00 109.47 15 HIS B CA 1
ATOM 756 C C . HIS B 1 15 ? 25.617 43.711 85.250 1.00 108.49 15 HIS B C 1
ATOM 757 O O . HIS B 1 15 ? 24.663 43.335 85.934 1.00 108.43 15 HIS B O 1
ATOM 764 N N . LYS B 1 16 ? 26.081 43.019 84.212 1.00 107.95 16 LYS B N 1
ATOM 765 C CA . LYS B 1 16 ? 25.481 41.748 83.810 1.00 107.34 16 LYS B CA 1
ATOM 766 C C . LYS B 1 16 ? 25.699 40.665 84.868 1.00 105.81 16 LYS B C 1
ATOM 767 O O . LYS B 1 16 ? 25.039 39.628 84.857 1.00 106.16 16 LYS B O 1
ATOM 773 N N . ALA B 1 17 ? 26.617 40.924 85.790 1.00 106.64 17 ALA B N 1
ATOM 774 C CA . ALA B 1 17 ? 26.927 39.988 86.858 1.00 108.12 17 ALA B CA 1
ATOM 775 C C . ALA B 1 17 ? 26.109 40.263 88.113 1.00 108.61 17 ALA B C 1
ATOM 776 O O . ALA B 1 17 ? 26.204 39.518 89.089 1.00 108.40 17 ALA B O 1
ATOM 778 N N . ALA B 1 18 ? 25.320 41.337 88.091 1.00 109.70 18 ALA B N 1
ATOM 779 C CA . ALA B 1 18 ? 24.481 41.712 89.230 1.00 112.29 18 ALA B CA 1
ATOM 780 C C . ALA B 1 18 ? 23.356 40.704 89.448 1.00 115.42 18 ALA B C 1
ATOM 781 O O . ALA B 1 18 ? 22.714 40.698 90.501 1.00 114.05 18 ALA B O 1
ATOM 783 N N . ASN B 1 19 ? 23.125 39.861 88.440 1.00 116.61 19 ASN B N 1
ATOM 784 C CA . ASN B 1 19 ? 22.092 38.824 88.482 1.00 119.07 19 ASN B CA 1
ATOM 785 C C . ASN B 1 19 ? 22.668 37.455 88.108 1.00 118.68 19 ASN B C 1
ATOM 786 O O . ASN B 1 19 ? 22.126 36.745 87.255 1.00 118.77 19 ASN B O 1
ATOM 791 N N . THR B 1 24 ? 20.460 35.532 84.834 1.00 110.84 24 THR B N 1
ATOM 792 C CA . THR B 1 24 ? 21.606 34.664 84.577 1.00 111.80 24 THR B CA 1
ATOM 793 C C . THR B 1 24 ? 21.574 34.148 83.152 1.00 113.42 24 THR B C 1
ATOM 794 O O . THR B 1 24 ? 22.404 34.529 82.330 1.00 113.73 24 THR B O 1
ATOM 798 N N . SER B 1 25 ? 20.593 33.305 82.871 1.00 116.26 25 SER B N 1
ATOM 799 C CA . SER B 1 25 ? 20.449 32.648 81.569 1.00 119.55 25 SER B CA 1
ATOM 800 C C . SER B 1 25 ? 20.471 33.415 80.241 1.00 121.38 25 SER B C 1
ATOM 801 O O . SER B 1 25 ? 19.853 32.962 79.287 1.00 121.30 25 SER B O 1
ATOM 804 N N . ARG B 1 26 ? 21.089 34.598 80.175 1.00 125.78 26 ARG B N 1
ATOM 805 C CA . ARG B 1 26 ? 21.197 35.303 78.889 1.00 129.02 26 ARG B CA 1
ATOM 806 C C . ARG B 1 26 ? 22.638 35.182 78.427 1.00 126.38 26 ARG B C 1
ATOM 807 O O . ARG B 1 26 ? 23.003 34.186 77.803 1.00 127.00 26 ARG B O 1
ATOM 815 N N . THR B 1 27 ? 23.483 36.140 78.830 1.00 123.69 27 THR B N 1
ATOM 816 C CA . THR B 1 27 ? 24.897 36.156 78.452 1.00 122.07 27 THR B CA 1
ATOM 817 C C . THR B 1 27 ? 25.755 35.379 79.462 1.00 119.52 27 THR B C 1
ATOM 818 O O . THR B 1 27 ? 25.461 35.402 80.659 1.00 117.40 27 THR B O 1
ATOM 822 N N . ALA B 1 28 ? 26.836 34.754 78.975 1.00 115.04 28 ALA B N 1
ATOM 823 C CA . ALA B 1 28 ? 27.765 33.949 79.782 1.00 113.02 28 ALA B CA 1
ATOM 824 C C . ALA B 1 28 ? 27.874 34.300 81.263 1.00 110.83 28 ALA B C 1
ATOM 825 O O . ALA B 1 28 ? 28.479 35.312 81.640 1.00 110.10 28 ALA B O 1
ATOM 827 N N . GLU B 1 29 ? 27.240 33.465 82.087 1.00 111.16 29 GLU B N 1
ATOM 828 C CA . GLU B 1 29 ? 27.244 33.638 83.535 1.00 109.48 29 GLU B CA 1
ATOM 829 C C . GLU B 1 29 ? 28.124 32.618 84.233 1.00 103.56 29 GLU B C 1
ATOM 830 O O . GLU B 1 29 ? 27.640 31.703 84.908 1.00 102.19 29 GLU B O 1
ATOM 836 N N . LEU B 1 30 ? 29.428 32.793 84.031 1.00 92.15 30 LEU B N 1
ATOM 837 C CA . LEU B 1 30 ? 30.457 31.950 84.614 1.00 83.62 30 LEU B CA 1
ATOM 838 C C . LEU B 1 30 ? 30.670 32.355 86.065 1.00 81.10 30 LEU B C 1
ATOM 839 O O . LEU B 1 30 ? 31.123 31.554 86.875 1.00 80.28 30 LEU B O 1
ATOM 844 N N . VAL B 1 31 ? 30.328 33.599 86.390 1.00 77.63 31 VAL B N 1
ATOM 845 C CA . VAL B 1 31 ? 30.478 34.107 87.749 1.00 75.49 31 VAL B CA 1
ATOM 846 C C . VAL B 1 31 ? 29.717 33.220 88.719 1.00 77.02 31 VAL B C 1
ATOM 847 O O . VAL B 1 31 ? 30.134 33.049 89.864 1.00 77.53 31 VAL B O 1
ATOM 851 N N . ASP B 1 32 ? 28.610 32.650 88.250 1.00 79.88 32 ASP B N 1
ATOM 852 C CA . ASP B 1 32 ? 27.797 31.770 89.075 1.00 81.97 32 ASP B CA 1
ATOM 853 C C . ASP B 1 32 ? 28.519 30.446 89.301 1.00 80.50 32 ASP B C 1
ATOM 854 O O . ASP B 1 32 ? 28.577 29.955 90.434 1.00 80.95 32 ASP B O 1
ATOM 859 N N . LYS B 1 33 ? 29.101 29.892 88.234 1.00 77.80 33 LYS B N 1
ATOM 860 C CA . LYS B 1 33 ? 29.836 28.631 88.327 1.00 75.28 33 LYS B CA 1
ATOM 861 C C . LYS B 1 33 ? 31.077 28.777 89.210 1.00 71.15 33 LYS B C 1
ATOM 862 O O . LYS B 1 33 ? 31.519 27.817 89.838 1.00 71.76 33 LYS B O 1
ATOM 868 N N . GLY B 1 34 ? 31.650 29.974 89.248 1.00 66.14 34 GLY B N 1
ATOM 869 C CA . GLY B 1 34 ? 32.805 30.189 90.097 1.00 60.85 34 GLY B CA 1
ATOM 870 C C . GLY B 1 34 ? 34.164 30.231 89.449 1.00 56.79 34 GLY B C 1
ATOM 871 O O . GLY B 1 34 ? 34.314 30.022 88.248 1.00 53.58 34 GLY B O 1
ATOM 872 N N . VAL B 1 35 ? 35.159 30.454 90.302 1.00 57.17 35 VAL B N 1
ATOM 873 C CA . VAL B 1 35 ? 36.565 30.567 89.919 1.00 54.51 35 VAL B CA 1
ATOM 874 C C . VAL B 1 35 ? 37.099 29.377 89.142 1.00 55.36 35 VAL B C 1
ATOM 875 O O . VAL B 1 35 ? 37.685 29.554 88.081 1.00 54.19 35 VAL B O 1
ATOM 879 N N . HIS B 1 36 ? 36.852 28.168 89.638 1.00 55.57 36 HIS B N 1
ATOM 880 C CA . HIS B 1 36 ? 37.318 26.967 88.959 1.00 55.11 36 HIS B CA 1
ATOM 881 C C . HIS B 1 36 ? 36.917 26.913 87.488 1.00 53.61 36 HIS B C 1
ATOM 882 O O . HIS B 1 36 ? 37.753 26.618 86.638 1.00 53.01 36 HIS B O 1
ATOM 889 N N . ALA B 1 37 ? 35.654 27.210 87.183 1.00 50.90 37 ALA B N 1
ATOM 890 C CA . ALA B 1 37 ? 35.180 27.179 85.801 1.00 49.94 37 ALA B CA 1
ATOM 891 C C . ALA B 1 37 ? 35.810 28.263 84.912 1.00 48.84 37 ALA B C 1
ATOM 892 O O . ALA B 1 37 ? 36.089 28.028 83.742 1.00 45.28 37 ALA B O 1
ATOM 894 N N . ILE B 1 38 ? 36.012 29.450 85.471 1.00 48.77 38 ILE B N 1
ATOM 895 C CA . ILE B 1 38 ? 36.602 30.562 84.738 1.00 48.07 38 ILE B CA 1
ATOM 896 C C . ILE B 1 38 ? 38.099 30.291 84.548 1.00 49.02 38 ILE B C 1
ATOM 897 O O . ILE B 1 38 ? 38.646 30.546 83.479 1.00 45.74 38 ILE B O 1
ATOM 902 N N . GLY B 1 39 ? 38.723 29.711 85.573 1.00 47.20 39 GLY B N 1
ATOM 903 C CA . GLY B 1 39 ? 40.134 29.364 85.521 1.00 48.13 39 GLY B CA 1
ATOM 904 C C . GLY B 1 39 ? 40.448 28.393 84.392 1.00 48.75 39 GLY B C 1
ATOM 905 O O . GLY B 1 39 ? 41.483 28.525 83.740 1.00 42.85 39 GLY B O 1
ATOM 906 N N . LYS B 1 40 ? 39.553 27.427 84.163 1.00 50.42 40 LYS B N 1
ATOM 907 C CA . LYS B 1 40 ? 39.727 26.454 83.086 1.00 53.09 40 LYS B CA 1
ATOM 908 C C . LYS B 1 40 ? 39.787 27.210 81.771 1.00 51.00 40 LYS B C 1
ATOM 909 O O . LYS B 1 40 ? 40.629 26.940 80.928 1.00 51.41 40 LYS B O 1
ATOM 915 N N . LYS B 1 41 ? 38.880 28.161 81.606 1.00 48.38 41 LYS B N 1
ATOM 916 C CA . LYS B 1 41 ? 38.833 28.950 80.394 1.00 47.68 41 LYS B CA 1
ATOM 917 C C . LYS B 1 41 ? 40.055 29.829 80.195 1.00 44.02 41 LYS B C 1
ATOM 918 O O . LYS B 1 41 ? 40.539 29.921 79.086 1.00 41.97 41 LYS B O 1
ATOM 924 N N . VAL B 1 42 ? 40.541 30.477 81.254 1.00 41.92 42 VAL B N 1
ATOM 925 C CA . VAL B 1 42 ? 41.712 31.343 81.146 1.00 41.73 42 VAL B CA 1
ATOM 926 C C . VAL B 1 42 ? 42.944 30.555 80.703 1.00 40.17 42 VAL B C 1
ATOM 927 O O . VAL B 1 42 ? 43.652 30.940 79.794 1.00 38.90 42 VAL B O 1
ATOM 931 N N . VAL B 1 43 ? 43.111 29.400 81.308 1.00 40.30 43 VAL B N 1
ATOM 932 C CA . VAL B 1 43 ? 44.197 28.491 81.061 1.00 40.28 43 VAL B CA 1
ATOM 933 C C . VAL B 1 43 ? 44.118 27.866 79.661 1.00 42.36 43 VAL B C 1
ATOM 934 O O . VAL B 1 43 ? 45.160 27.643 79.018 1.00 40.13 43 VAL B O 1
ATOM 938 N N . GLU B 1 44 ? 42.903 27.587 79.182 1.00 43.61 44 GLU B N 1
ATOM 939 C CA . GLU B 1 44 ? 42.762 27.024 77.846 1.00 46.51 44 GLU B CA 1
ATOM 940 C C . GLU B 1 44 ? 42.952 28.079 76.758 1.00 45.11 44 GLU B C 1
ATOM 941 O O . GLU B 1 44 ? 43.619 27.817 75.767 1.00 43.62 44 GLU B O 1
ATOM 947 N N . GLU B 1 45 ? 42.448 29.288 76.994 1.00 43.19 45 GLU B N 1
ATOM 948 C CA . GLU B 1 45 ? 42.585 30.377 76.055 1.00 45.20 45 GLU B CA 1
ATOM 949 C C . GLU B 1 45 ? 44.030 30.847 75.940 1.00 42.84 45 GLU B C 1
ATOM 950 O O . GLU B 1 45 ? 44.447 31.234 74.864 1.00 39.22 45 GLU B O 1
ATOM 956 N N . ALA B 1 46 ? 44.776 30.825 77.048 1.00 40.49 46 ALA B N 1
ATOM 957 C CA . ALA B 1 46 ? 46.181 31.222 77.060 1.00 38.99 46 ALA B CA 1
ATOM 958 C C . ALA B 1 46 ? 46.963 30.344 76.076 1.00 37.02 46 ALA B C 1
ATOM 959 O O . ALA B 1 46 ? 47.744 30.845 75.270 1.00 32.41 46 ALA B O 1
ATOM 961 N N . ALA B 1 47 ? 46.690 29.042 76.115 1.00 34.71 47 ALA B N 1
ATOM 962 C CA . ALA B 1 47 ? 47.321 28.088 75.228 1.00 36.61 47 ALA B CA 1
ATOM 963 C C . ALA B 1 47 ? 46.885 28.339 73.788 1.00 37.13 47 ALA B C 1
ATOM 964 O O . ALA B 1 47 ? 47.684 28.240 72.894 1.00 36.25 47 ALA B O 1
ATOM 966 N N . GLU B 1 48 ? 45.621 28.702 73.578 1.00 41.60 48 GLU B N 1
ATOM 967 C CA . GLU B 1 48 ? 45.082 28.978 72.243 1.00 43.20 48 GLU B CA 1
ATOM 968 C C . GLU B 1 48 ? 45.725 30.237 71.686 1.00 41.39 48 GLU B C 1
ATOM 969 O O . GLU B 1 48 ? 45.964 30.330 70.506 1.00 39.44 48 GLU B O 1
ATOM 975 N N . VAL B 1 49 ? 45.952 31.223 72.544 1.00 41.47 49 VAL B N 1
ATOM 976 C CA . VAL B 1 49 ? 46.601 32.455 72.148 1.00 42.30 49 VAL B CA 1
ATOM 977 C C . VAL B 1 49 ? 48.017 32.124 71.668 1.00 42.18 49 VAL B C 1
ATOM 978 O O . VAL B 1 49 ? 48.412 32.559 70.587 1.00 40.97 49 VAL B O 1
ATOM 982 N N . TRP B 1 50 ? 48.756 31.329 72.449 1.00 41.44 50 TRP B N 1
ATOM 983 C CA . TRP B 1 50 ? 50.119 30.948 72.091 1.00 41.92 50 TRP B CA 1
ATOM 984 C C . TRP B 1 50 ? 50.075 30.224 70.754 1.00 43.21 50 TRP B C 1
ATOM 985 O O . TRP B 1 50 ? 50.796 30.582 69.831 1.00 41.72 50 TRP B O 1
ATOM 1004 N N . ALA B 1 52 ? 47.778 30.252 68.265 1.00 45.25 52 ALA B N 1
ATOM 1005 C CA . ALA B 1 52 ? 47.439 31.112 67.140 1.00 47.14 52 ALA B CA 1
ATOM 1006 C C . ALA B 1 52 ? 48.588 32.048 66.797 1.00 48.04 52 ALA B C 1
ATOM 1007 O O . ALA B 1 52 ? 48.907 32.258 65.624 1.00 46.44 52 ALA B O 1
ATOM 1009 N N . ALA B 1 53 ? 49.227 32.580 67.829 1.00 47.16 53 ALA B N 1
ATOM 1010 C CA . ALA B 1 53 ? 50.350 33.476 67.649 1.00 48.85 53 ALA B CA 1
ATOM 1011 C C . ALA B 1 53 ? 51.479 32.832 66.851 1.00 50.57 53 ALA B C 1
ATOM 1012 O O . ALA B 1 53 ? 52.166 33.505 66.079 1.00 49.88 53 ALA B O 1
ATOM 1014 N N . GLU B 1 54 ? 51.640 31.524 67.026 1.00 54.08 54 GLU B N 1
ATOM 1015 C CA . GLU B 1 54 ? 52.683 30.754 66.372 1.00 55.71 54 GLU B CA 1
ATOM 1016 C C . GLU B 1 54 ? 52.321 30.245 64.986 1.00 54.53 54 GLU B C 1
ATOM 1017 O O . GLU B 1 54 ? 53.103 30.387 64.068 1.00 54.67 54 GLU B O 1
ATOM 1023 N N . TYR B 1 55 ? 51.136 29.662 64.833 1.00 54.99 55 TYR B N 1
ATOM 1024 C CA . TYR B 1 55 ? 50.718 29.066 63.567 1.00 54.70 55 TYR B CA 1
ATOM 1025 C C . TYR B 1 55 ? 49.662 29.773 62.714 1.00 53.95 55 TYR B C 1
ATOM 1026 O O . TYR B 1 55 ? 49.510 29.470 61.532 1.00 50.30 55 TYR B O 1
ATOM 1035 N N . GLU B 1 56 ? 48.919 30.697 63.303 1.00 55.43 56 GLU B N 1
ATOM 1036 C CA . GLU B 1 56 ? 47.863 31.354 62.551 1.00 55.91 56 GLU B CA 1
ATOM 1037 C C . GLU B 1 56 ? 48.137 32.780 62.174 1.00 57.41 56 GLU B C 1
ATOM 1038 O O . GLU B 1 56 ? 49.180 33.319 62.507 1.00 56.54 56 GLU B O 1
ATOM 1044 N N . GLY B 1 57 ? 47.202 33.370 61.434 1.00 58.09 57 GLY B N 1
ATOM 1045 C CA . GLY B 1 57 ? 47.328 34.758 61.031 1.00 60.08 57 GLY B CA 1
ATOM 1046 C C . GLY B 1 57 ? 47.014 35.743 62.152 1.00 61.86 57 GLY B C 1
ATOM 1047 O O . GLY B 1 57 ? 46.517 35.373 63.213 1.00 60.36 57 GLY B O 1
ATOM 1048 N N . LYS B 1 58 ? 47.303 37.012 61.901 1.00 65.26 58 LYS B N 1
ATOM 1049 C CA . LYS B 1 58 ? 47.084 38.073 62.873 1.00 67.51 58 LYS B CA 1
ATOM 1050 C C . LYS B 1 58 ? 45.651 38.170 63.371 1.00 66.13 58 LYS B C 1
ATOM 1051 O O . LYS B 1 58 ? 45.422 38.395 64.553 1.00 65.82 58 LYS B O 1
ATOM 1057 N N . ASP B 1 59 ? 44.689 38.019 62.469 1.00 64.37 59 ASP B N 1
ATOM 1058 C CA . ASP B 1 59 ? 43.287 38.107 62.851 1.00 63.22 59 ASP B CA 1
ATOM 1059 C C . ASP B 1 59 ? 42.894 36.958 63.772 1.00 60.07 59 ASP B C 1
ATOM 1060 O O . ASP B 1 59 ? 42.194 37.163 64.763 1.00 59.51 59 ASP B O 1
ATOM 1065 N N . ALA B 1 60 ? 43.345 35.750 63.442 1.00 55.98 60 ALA B N 1
ATOM 1066 C CA . ALA B 1 60 ? 43.048 34.585 64.263 1.00 52.10 60 ALA B CA 1
ATOM 1067 C C . ALA B 1 60 ? 43.621 34.759 65.665 1.00 49.83 60 ALA B C 1
ATOM 1068 O O . ALA B 1 60 ? 42.969 34.412 66.653 1.00 47.78 60 ALA B O 1
ATOM 1070 N N . ALA B 1 61 ? 44.825 35.317 65.741 1.00 49.01 61 ALA B N 1
ATOM 1071 C CA . ALA B 1 61 ? 45.485 35.564 67.015 1.00 50.85 61 ALA B CA 1
ATOM 1072 C C . ALA B 1 61 ? 44.750 36.654 67.815 1.00 50.12 61 ALA B C 1
ATOM 1073 O O . ALA B 1 61 ? 44.657 36.587 69.042 1.00 49.41 61 ALA B O 1
ATOM 1075 N N . ALA B 1 62 ? 44.220 37.649 67.112 1.00 51.16 62 ALA B N 1
ATOM 1076 C CA . ALA B 1 62 ? 43.469 38.726 67.742 1.00 51.63 62 ALA B CA 1
ATOM 1077 C C . ALA B 1 62 ? 42.159 38.182 68.338 1.00 52.02 62 ALA B C 1
ATOM 1078 O O . ALA B 1 62 ? 41.773 38.546 69.447 1.00 50.50 62 ALA B O 1
ATOM 1080 N N . GLU B 1 63 ? 41.500 37.281 67.618 1.00 53.24 63 GLU B N 1
ATOM 1081 C CA . GLU B 1 63 ? 40.258 36.684 68.107 1.00 56.26 63 GLU B CA 1
ATOM 1082 C C . GLU B 1 63 ? 40.513 35.893 69.397 1.00 53.70 63 GLU B C 1
ATOM 1083 O O . GLU B 1 63 ? 39.772 36.027 70.371 1.00 53.39 63 GLU B O 1
ATOM 1089 N N . GLU B 1 64 ? 41.572 35.083 69.408 1.00 52.35 64 GLU B N 1
ATOM 1090 C CA . GLU B 1 64 ? 41.907 34.300 70.588 1.00 52.37 64 GLU B CA 1
ATOM 1091 C C . GLU B 1 64 ? 42.292 35.180 71.761 1.00 49.27 64 GLU B C 1
ATOM 1092 O O . GLU B 1 64 ? 41.977 34.857 72.899 1.00 48.23 64 GLU B O 1
ATOM 1098 N N . ILE B 1 65 ? 42.995 36.274 71.482 1.00 48.27 65 ILE B N 1
ATOM 1099 C CA . ILE B 1 65 ? 43.394 37.222 72.512 1.00 47.22 65 ILE B CA 1
ATOM 1100 C C . ILE B 1 65 ? 42.163 37.892 73.116 1.00 47.61 65 ILE B C 1
ATOM 1101 O O . ILE B 1 65 ? 42.109 38.120 74.317 1.00 46.51 65 ILE B O 1
ATOM 1106 N N . SER B 1 66 ? 41.155 38.167 72.296 1.00 48.50 66 SER B N 1
ATOM 1107 C CA . SER B 1 66 ? 39.936 38.808 72.798 1.00 49.71 66 SER B CA 1
ATOM 1108 C C . SER B 1 66 ? 39.184 37.873 73.738 1.00 48.92 66 SER B C 1
ATOM 1109 O O . SER B 1 66 ? 38.615 38.316 74.727 1.00 46.75 66 SER B O 1
ATOM 1112 N N . GLN B 1 67 ? 39.210 36.578 73.431 1.00 50.97 67 GLN B N 1
ATOM 1113 C CA . GLN B 1 67 ? 38.567 35.575 74.269 1.00 52.70 67 GLN B CA 1
ATOM 1114 C C . GLN B 1 67 ? 39.296 35.471 75.605 1.00 48.95 67 GLN B C 1
ATOM 1115 O O . GLN B 1 67 ? 38.676 35.304 76.643 1.00 47.66 67 GLN B O 1
ATOM 1121 N N . LEU B 1 68 ? 40.617 35.601 75.579 1.00 46.95 68 LEU B N 1
ATOM 1122 C CA . LEU B 1 68 ? 41.398 35.513 76.796 1.00 44.72 68 LEU B CA 1
ATOM 1123 C C . LEU B 1 68 ? 41.117 36.708 77.680 1.00 44.49 68 LEU B C 1
ATOM 1124 O O . LEU B 1 68 ? 40.891 36.545 78.881 1.00 40.88 68 LEU B O 1
ATOM 1129 N N . LEU B 1 69 ? 41.137 37.905 77.090 1.00 43.86 69 LEU B N 1
ATOM 1130 C CA . LEU B 1 69 ? 40.872 39.124 77.836 1.00 44.53 69 LEU B CA 1
ATOM 1131 C C . LEU B 1 69 ? 39.476 39.077 78.454 1.00 45.82 69 LEU B C 1
ATOM 1132 O O . LEU B 1 69 ? 39.302 39.408 79.626 1.00 44.82 69 LEU B O 1
ATOM 1137 N N . TYR B 1 70 ? 38.494 38.627 77.678 1.00 46.46 70 TYR B N 1
ATOM 1138 C CA . TYR B 1 70 ? 37.137 38.512 78.167 1.00 46.91 70 TYR B CA 1
ATOM 1139 C C . TYR B 1 70 ? 37.094 37.656 79.429 1.00 46.65 70 TYR B C 1
ATOM 1140 O O . TYR B 1 70 ? 36.530 38.081 80.446 1.00 45.17 70 TYR B O 1
ATOM 1149 N N . HIS B 1 71 ? 37.697 36.467 79.380 1.00 45.79 71 HIS B N 1
ATOM 1150 C CA . HIS B 1 71 ? 37.700 35.588 80.551 1.00 45.92 71 HIS B CA 1
ATOM 1151 C C . HIS B 1 71 ? 38.516 36.126 81.713 1.00 45.81 71 HIS B C 1
ATOM 1152 O O . HIS B 1 71 ? 38.220 35.812 82.857 1.00 45.43 71 HIS B O 1
ATOM 1159 N N . VAL B 1 72 ? 39.546 36.920 81.428 1.00 45.68 72 VAL B N 1
ATOM 1160 C CA . VAL B 1 72 ? 40.346 37.522 82.487 1.00 45.32 72 VAL B CA 1
ATOM 1161 C C . VAL B 1 72 ? 39.445 38.526 83.169 1.00 47.26 72 VAL B C 1
ATOM 1162 O O . VAL B 1 72 ? 39.378 38.533 84.390 1.00 45.96 72 VAL B O 1
ATOM 1166 N N . GLN B 1 73 ? 38.716 39.325 82.376 1.00 48.44 73 GLN B N 1
ATOM 1167 C CA . GLN B 1 73 ? 37.762 40.311 82.905 1.00 49.29 73 GLN B CA 1
ATOM 1168 C C . GLN B 1 73 ? 36.676 39.637 83.741 1.00 50.08 73 GLN B C 1
ATOM 1169 O O . GLN B 1 73 ? 36.320 40.134 84.803 1.00 48.45 73 GLN B O 1
ATOM 1175 N N . VAL B 1 74 ? 36.163 38.499 83.276 1.00 49.70 74 VAL B N 1
ATOM 1176 C CA . VAL B 1 74 ? 35.143 37.784 84.034 1.00 49.73 74 VAL B CA 1
ATOM 1177 C C . VAL B 1 74 ? 35.725 37.353 85.389 1.00 50.27 74 VAL B C 1
ATOM 1178 O O . VAL B 1 74 ? 35.063 37.471 86.418 1.00 51.56 74 VAL B O 1
ATOM 1198 N N . VAL B 1 77 ? 35.672 40.223 87.702 1.00 51.94 77 VAL B N 1
ATOM 1199 C CA . VAL B 1 77 ? 34.319 40.422 88.198 1.00 56.69 77 VAL B CA 1
ATOM 1200 C C . VAL B 1 77 ? 34.010 39.406 89.294 1.00 55.40 77 VAL B C 1
ATOM 1201 O O . VAL B 1 77 ? 33.522 39.773 90.348 1.00 57.10 77 VAL B O 1
ATOM 1205 N N . ALA B 1 78 ? 34.345 38.143 89.053 1.00 55.73 78 ALA B N 1
ATOM 1206 C CA . ALA B 1 78 ? 34.086 37.070 90.000 1.00 57.35 78 ALA B CA 1
ATOM 1207 C C . ALA B 1 78 ? 34.797 37.202 91.329 1.00 57.55 78 ALA B C 1
ATOM 1208 O O . ALA B 1 78 ? 34.321 36.683 92.341 1.00 57.32 78 ALA B O 1
ATOM 1210 N N . ARG B 1 79 ? 35.925 37.902 91.326 1.00 59.38 79 ARG B N 1
ATOM 1211 C CA . ARG B 1 79 ? 36.727 38.097 92.535 1.00 61.94 79 ARG B CA 1
ATOM 1212 C C . ARG B 1 79 ? 36.635 39.502 93.119 1.00 63.15 79 ARG B C 1
ATOM 1213 O O . ARG B 1 79 ? 37.322 39.828 94.083 1.00 64.10 79 ARG B O 1
ATOM 1221 N N . GLY B 1 80 ? 35.806 40.341 92.514 1.00 64.30 80 GLY B N 1
ATOM 1222 C CA . GLY B 1 80 ? 35.643 41.695 93.003 1.00 64.57 80 GLY B CA 1
ATOM 1223 C C . GLY B 1 80 ? 36.839 42.586 92.770 1.00 64.64 80 GLY B C 1
ATOM 1224 O O . GLY B 1 80 ? 37.034 43.534 93.514 1.00 64.89 80 GLY B O 1
ATOM 1225 N N . ILE B 1 81 ? 37.651 42.267 91.763 1.00 64.29 81 ILE B N 1
ATOM 1226 C CA . ILE B 1 81 ? 38.834 43.061 91.419 1.00 65.62 81 ILE B CA 1
ATOM 1227 C C . ILE B 1 81 ? 38.436 44.137 90.407 1.00 65.70 81 ILE B C 1
ATOM 1228 O O . ILE B 1 81 ? 37.693 43.877 89.460 1.00 64.66 81 ILE B O 1
ATOM 1233 N N . SER B 1 82 ? 38.943 45.346 90.609 1.00 70.13 82 SER B N 1
ATOM 1234 C CA . SER B 1 82 ? 38.633 46.474 89.735 1.00 73.98 82 SER B CA 1
ATOM 1235 C C . SER B 1 82 ? 39.780 46.816 88.799 1.00 76.40 82 SER B C 1
ATOM 1236 O O . SER B 1 82 ? 40.911 46.409 89.018 1.00 76.25 82 SER B O 1
ATOM 1239 N N . LEU B 1 83 ? 39.484 47.610 87.778 1.00 79.10 83 LEU B N 1
ATOM 1240 C CA . LEU B 1 83 ? 40.493 48.022 86.817 1.00 82.69 83 LEU B CA 1
ATOM 1241 C C . LEU B 1 83 ? 41.585 48.843 87.471 1.00 85.61 83 LEU B C 1
ATOM 1242 O O . LEU B 1 83 ? 42.739 48.774 87.067 1.00 86.09 83 LEU B O 1
ATOM 1247 N N . ASP B 1 84 ? 41.216 49.635 88.472 1.00 87.57 84 ASP B N 1
ATOM 1248 C CA . ASP B 1 84 ? 42.185 50.461 89.183 1.00 88.01 84 ASP B CA 1
ATOM 1249 C C . ASP B 1 84 ? 43.163 49.568 89.952 1.00 86.19 84 ASP B C 1
ATOM 1250 O O . ASP B 1 84 ? 44.358 49.846 89.993 1.00 85.39 84 ASP B O 1
ATOM 1255 N N . ASP B 1 85 ? 42.656 48.488 90.541 1.00 82.44 85 ASP B N 1
ATOM 1256 C CA . ASP B 1 85 ? 43.497 47.549 91.278 1.00 78.25 85 ASP B CA 1
ATOM 1257 C C . ASP B 1 85 ? 44.566 46.959 90.350 1.00 74.92 85 ASP B C 1
ATOM 1258 O O . ASP B 1 85 ? 45.746 46.921 90.694 1.00 74.86 85 ASP B O 1
ATOM 1263 N N . VAL B 1 86 ? 44.140 46.517 89.169 1.00 71.14 86 VAL B N 1
ATOM 1264 C CA . VAL B 1 86 ? 45.035 45.929 88.182 1.00 68.78 86 VAL B CA 1
ATOM 1265 C C . VAL B 1 86 ? 45.975 46.975 87.588 1.00 70.67 86 VAL B C 1
ATOM 1266 O O . VAL B 1 86 ? 47.185 46.751 87.524 1.00 69.07 86 VAL B O 1
ATOM 1270 N N . TYR B 1 87 ? 45.415 48.112 87.170 1.00 74.25 87 TYR B N 1
ATOM 1271 C CA . TYR B 1 87 ? 46.193 49.197 86.567 1.00 77.52 87 TYR B CA 1
ATOM 1272 C C . TYR B 1 87 ? 47.302 49.706 8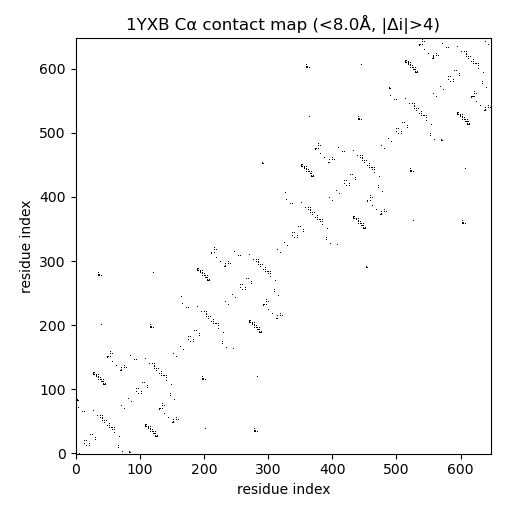7.481 1.00 77.67 87 TYR B C 1
ATOM 1273 O O . TYR B 1 87 ? 48.388 50.051 87.016 1.00 77.41 87 TYR B O 1
ATOM 1282 N N . ALA B 1 88 ? 47.033 49.707 88.783 1.00 79.07 88 ALA B N 1
ATOM 1283 C CA . ALA B 1 88 ? 48.005 50.139 89.784 1.00 79.35 88 ALA B CA 1
ATOM 1284 C C . ALA B 1 88 ? 49.252 49.268 89.701 1.00 79.64 88 ALA B C 1
ATOM 1285 O O . ALA B 1 88 ? 50.360 49.749 89.921 1.00 79.44 88 ALA B O 1
ATOM 1287 N N . HIS B 1 89 ? 49.062 47.988 89.379 1.00 78.18 89 HIS B N 1
ATOM 1288 C CA . HIS B 1 89 ? 50.168 47.041 89.247 1.00 77.50 89 HIS B CA 1
ATOM 1289 C C . HIS B 1 89 ? 50.843 47.080 87.883 1.00 80.65 89 HIS B C 1
ATOM 1290 O O . HIS B 1 89 ? 52.017 46.740 87.781 1.00 80.46 89 HIS B O 1
ATOM 1297 N N . LEU B 1 90 ? 50.105 47.468 86.840 1.00 84.68 90 LEU B N 1
ATOM 1298 C CA . LEU B 1 90 ? 50.654 47.547 85.480 1.00 87.46 90 LEU B CA 1
ATOM 1299 C C . LEU B 1 90 ? 51.788 48.566 85.355 1.00 92.87 90 LEU B C 1
ATOM 1300 O O . LEU B 1 90 ? 52.352 48.757 84.270 1.00 94.84 90 LEU B O 1
ATOM 1305 N N . LEU B 1 91 ? 52.120 49.208 86.475 1.00 99.04 91 LEU B N 1
ATOM 1306 C CA . LEU B 1 91 ? 53.200 50.193 86.544 1.00 102.39 91 LEU B CA 1
ATOM 1307 C C . LEU B 1 91 ? 54.379 49.609 87.341 1.00 104.24 91 LEU B C 1
ATOM 1308 O O . LEU B 1 91 ? 55.286 49.028 86.706 1.00 105.95 91 LEU B O 1
ATOM 1313 N N . LYS C 1 4 ? 48.679 -2.825 86.349 1.00 130.63 4 LYS C N 1
ATOM 1314 C CA . LYS C 1 4 ? 49.078 -1.738 87.290 1.00 129.10 4 LYS C CA 1
ATOM 1315 C C . LYS C 1 4 ? 50.190 -0.872 86.690 1.00 128.19 4 LYS C C 1
ATOM 1316 O O . LYS C 1 4 ? 50.487 0.209 87.200 1.00 127.44 4 LYS C O 1
ATOM 1322 N N . THR C 1 5 ? 50.788 -1.351 85.600 1.00 123.66 5 THR C N 1
ATOM 1323 C CA . THR C 1 5 ? 51.865 -0.639 84.910 1.00 118.95 5 THR C CA 1
ATOM 1324 C C . THR C 1 5 ? 51.316 0.406 83.938 1.00 117.72 5 THR C C 1
ATOM 1325 O O . THR C 1 5 ? 50.198 0.274 83.433 1.00 116.70 5 THR C O 1
ATOM 1329 N N . PHE C 1 6 ? 52.108 1.451 83.697 1.00 112.26 6 PHE C N 1
ATOM 1330 C CA . PHE C 1 6 ? 51.742 2.526 82.779 1.00 107.96 6 PHE C CA 1
ATOM 1331 C C . PHE C 1 6 ? 51.424 1.898 81.414 1.00 108.16 6 PHE C C 1
ATOM 1332 O O . PHE C 1 6 ? 50.407 2.221 80.798 1.00 107.68 6 PHE C O 1
ATOM 1340 N N . GLU C 1 7 ? 52.259 0.942 81.000 1.00 106.71 7 GLU C N 1
ATOM 1341 C CA . GLU C 1 7 ? 52.111 0.242 79.720 1.00 105.64 7 GLU C CA 1
ATOM 1342 C C . GLU C 1 7 ? 50.855 -0.616 79.586 1.00 102.39 7 GLU C C 1
ATOM 1343 O O . GLU C 1 7 ? 50.310 -0.773 78.497 1.00 101.58 7 GLU C O 1
ATOM 1349 N N . GLU C 1 8 ? 50.407 -1.183 80.696 1.00 101.14 8 GLU C N 1
ATOM 1350 C CA . GLU C 1 8 ? 49.218 -2.026 80.696 1.00 99.19 8 GLU C CA 1
ATOM 1351 C C . GLU C 1 8 ? 47.947 -1.200 80.548 1.00 96.48 8 GLU C C 1
ATOM 1352 O O . GLU C 1 8 ? 47.065 -1.544 79.759 1.00 95.54 8 GLU C O 1
ATOM 1358 N N . LEU C 1 9 ? 47.859 -0.123 81.327 1.00 92.52 9 LEU C N 1
ATOM 1359 C CA . LEU C 1 9 ? 46.706 0.772 81.317 1.00 87.77 9 LEU C CA 1
ATOM 1360 C C . LEU C 1 9 ? 46.552 1.454 79.969 1.00 85.16 9 LEU C C 1
ATOM 1361 O O . LEU C 1 9 ? 45.431 1.727 79.545 1.00 84.32 9 LEU C O 1
ATOM 1366 N N . PHE C 1 10 ? 47.676 1.711 79.296 1.00 81.30 10 PHE C N 1
ATOM 1367 C CA . PHE C 1 10 ? 47.668 2.352 77.978 1.00 77.97 10 PHE C CA 1
ATOM 1368 C C . PHE C 1 10 ? 47.077 1.433 76.912 1.00 78.34 10 PHE C C 1
ATOM 1369 O O . PHE C 1 10 ? 46.327 1.886 76.052 1.00 78.11 10 PHE C O 1
ATOM 1377 N N . THR C 1 11 ? 47.428 0.149 76.961 1.00 80.48 11 THR C N 1
ATOM 1378 C CA . THR C 1 11 ? 46.918 -0.819 75.993 1.00 84.38 11 THR C CA 1
ATOM 1379 C C . THR C 1 11 ? 45.410 -0.998 76.194 1.00 85.19 11 THR C C 1
ATOM 1380 O O . THR C 1 11 ? 44.670 -1.215 75.234 1.00 84.60 11 THR C O 1
ATOM 1384 N N . GLU C 1 12 ? 44.960 -0.840 77.437 1.00 89.59 12 GLU C N 1
ATOM 1385 C CA . GLU C 1 12 ? 43.541 -0.944 77.779 1.00 92.40 12 GLU C CA 1
ATOM 1386 C C . GLU C 1 12 ? 42.771 0.186 77.087 1.00 90.29 12 GLU C C 1
ATOM 1387 O O . GLU C 1 12 ? 41.667 -0.023 76.589 1.00 90.27 12 GLU C O 1
ATOM 1393 N N . LEU C 1 13 ? 43.363 1.381 77.072 1.00 86.45 13 LEU C N 1
ATOM 1394 C CA . LEU C 1 13 ? 42.756 2.557 76.447 1.00 83.68 13 LEU C CA 1
ATOM 1395 C C . LEU C 1 13 ? 42.720 2.476 74.922 1.00 84.69 13 LEU C C 1
ATOM 1396 O O . LEU C 1 13 ? 41.798 2.996 74.294 1.00 82.81 13 LEU C O 1
ATOM 1401 N N . GLN C 1 14 ? 43.727 1.839 74.328 1.00 86.83 14 GLN C N 1
ATOM 1402 C CA . GLN C 1 14 ? 43.777 1.702 72.875 1.00 89.27 14 GLN C CA 1
ATOM 1403 C C . GLN C 1 14 ? 42.621 0.845 72.394 1.00 95.08 14 GLN C C 1
ATOM 1404 O O . GLN C 1 14 ? 42.083 1.076 71.315 1.00 94.82 14 GLN C O 1
ATOM 1410 N N . HIS C 1 15 ? 42.245 -0.145 73.198 1.00 103.32 15 HIS C N 1
ATOM 1411 C CA . HIS C 1 15 ? 41.136 -1.019 72.846 1.00 109.71 15 HIS C CA 1
ATOM 1412 C C . HIS C 1 15 ? 39.782 -0.315 72.985 1.00 108.95 15 HIS C C 1
ATOM 1413 O O . HIS C 1 15 ? 38.909 -0.469 72.130 1.00 108.79 15 HIS C O 1
ATOM 1420 N N . LYS C 1 16 ? 39.612 0.448 74.062 1.00 107.57 16 LYS C N 1
ATOM 1421 C CA . LYS C 1 16 ? 38.363 1.169 74.305 1.00 107.17 16 LYS C CA 1
ATOM 1422 C C . LYS C 1 16 ? 38.130 2.247 73.253 1.00 106.19 16 LYS C C 1
ATOM 1423 O O . LYS C 1 16 ? 37.024 2.770 73.113 1.00 106.55 16 LYS C O 1
ATOM 1429 N N . ALA C 1 17 ? 39.181 2.569 72.511 1.00 108.18 17 ALA C N 1
ATOM 1430 C CA . ALA C 1 17 ? 39.104 3.579 71.466 1.00 109.19 17 ALA C CA 1
ATOM 1431 C C . ALA C 1 17 ? 38.786 2.975 70.102 1.00 109.60 17 ALA C C 1
ATOM 1432 O O . ALA C 1 17 ? 38.608 3.707 69.131 1.00 110.16 17 ALA C O 1
ATOM 1434 N N . ALA C 1 18 ? 38.726 1.646 70.029 1.00 110.66 18 ALA C N 1
ATOM 1435 C CA . ALA C 1 18 ? 38.423 0.949 68.777 1.00 112.78 18 ALA C CA 1
ATOM 1436 C C . ALA C 1 18 ? 36.980 1.201 68.332 1.00 114.39 18 ALA C C 1
ATOM 1437 O O . ALA C 1 18 ? 36.617 0.922 67.184 1.00 114.04 18 ALA C O 1
ATOM 1439 N N . ASN C 1 19 ? 36.171 1.726 69.252 1.00 116.36 19 ASN C N 1
ATOM 1440 C CA . ASN C 1 19 ? 34.765 2.037 68.995 1.00 118.08 19 ASN C CA 1
ATOM 1441 C C . ASN C 1 19 ? 34.448 3.479 69.395 1.00 117.63 19 ASN C C 1
ATOM 1442 O O . ASN C 1 19 ? 33.457 3.747 70.077 1.00 117.29 19 ASN C O 1
ATOM 1447 N N . THR C 1 24 ? 31.027 3.753 72.134 1.00 111.13 24 THR C N 1
ATOM 1448 C CA . THR C 1 24 ? 31.468 5.081 72.548 1.00 111.67 24 THR C CA 1
ATOM 1449 C C . THR C 1 24 ? 30.919 5.414 73.923 1.00 114.02 24 THR C C 1
ATOM 1450 O O . THR C 1 24 ? 31.662 5.484 74.908 1.00 113.78 24 THR C O 1
ATOM 1454 N N . SER C 1 25 ? 29.608 5.578 73.982 1.00 116.14 25 SER C N 1
ATOM 1455 C CA . SER C 1 25 ? 28.919 5.970 75.211 1.00 119.11 25 SER C CA 1
ATOM 1456 C C . SER C 1 25 ? 29.137 5.256 76.560 1.00 122.14 25 SER C C 1
ATOM 1457 O O . SER C 1 25 ? 28.220 5.238 77.375 1.00 122.73 25 SER C O 1
ATOM 1460 N N . ARG C 1 26 ? 30.280 4.598 76.787 1.00 126.34 26 ARG C N 1
ATOM 1461 C CA . ARG C 1 26 ? 30.524 3.996 78.105 1.00 128.99 26 ARG C CA 1
ATOM 1462 C C . ARG C 1 26 ? 31.563 4.851 78.804 1.00 125.83 26 ARG C C 1
ATOM 1463 O O . ARG C 1 26 ? 31.217 5.847 79.438 1.00 128.04 26 ARG C O 1
ATOM 1471 N N . THR C 1 27 ? 32.844 4.531 78.588 1.00 122.88 27 THR C N 1
ATOM 1472 C CA . THR C 1 27 ? 33.954 5.255 79.211 1.00 123.88 27 THR C CA 1
ATOM 1473 C C . THR C 1 27 ? 34.405 6.427 78.327 1.00 117.20 27 THR C C 1
ATOM 1474 O O . THR C 1 27 ? 34.361 6.320 77.103 1.00 116.20 27 THR C O 1
ATOM 1478 N N . ALA C 1 28 ? 34.879 7.507 78.960 1.00 114.43 28 ALA C N 1
ATOM 1479 C CA . ALA C 1 28 ? 35.355 8.728 78.285 1.00 113.36 28 ALA C CA 1
ATOM 1480 C C . ALA C 1 28 ? 35.893 8.576 76.857 1.00 111.06 28 ALA C C 1
ATOM 1481 O O . ALA C 1 28 ? 37.011 8.086 76.630 1.00 110.40 28 ALA C O 1
ATOM 1483 N N . GLU C 1 29 ? 35.057 8.981 75.900 1.00 109.63 29 GLU C N 1
ATOM 1484 C CA . GLU C 1 29 ? 35.394 8.918 74.484 1.00 106.71 29 GLU C CA 1
ATOM 1485 C C . GLU C 1 29 ? 35.686 10.292 73.913 1.00 102.02 29 GLU C C 1
ATOM 1486 O O . GLU C 1 29 ? 34.908 10.852 73.138 1.00 100.76 29 GLU C O 1
ATOM 1492 N N . LEU C 1 30 ? 36.825 10.827 74.333 1.00 91.91 30 LEU C N 1
ATOM 1493 C CA . LEU C 1 30 ? 37.292 12.129 73.898 1.00 84.56 30 LEU C CA 1
ATOM 1494 C C . LEU C 1 30 ? 37.932 11.992 72.521 1.00 81.26 30 LEU C C 1
ATOM 1495 O O . LEU C 1 30 ? 38.033 12.964 71.771 1.00 80.34 30 LEU C O 1
ATOM 1500 N N . VAL C 1 31 ? 38.346 10.772 72.189 1.00 78.28 31 VAL C N 1
ATOM 1501 C CA . VAL C 1 31 ? 38.982 10.496 70.911 1.00 77.31 31 VAL C CA 1
ATOM 1502 C C . VAL C 1 31 ? 38.053 10.891 69.781 1.00 77.17 31 VAL C C 1
ATOM 1503 O O . VAL C 1 31 ? 38.504 11.324 68.712 1.00 77.58 31 VAL C O 1
ATOM 1507 N N . ASP C 1 32 ? 36.753 10.747 70.025 1.00 79.29 32 ASP C N 1
ATOM 1508 C CA . ASP C 1 32 ? 35.748 11.102 69.034 1.00 81.35 32 ASP C CA 1
ATOM 1509 C C . ASP C 1 32 ? 35.675 12.622 68.880 1.00 79.31 32 ASP C C 1
ATOM 1510 O O . ASP C 1 32 ? 35.632 13.138 67.756 1.00 78.60 32 ASP C O 1
ATOM 1515 N N . LYS C 1 33 ? 35.703 13.334 70.008 1.00 76.03 33 LYS C N 1
ATOM 1516 C CA . LYS C 1 33 ? 35.645 14.795 69.993 1.00 73.79 33 LYS C CA 1
ATOM 1517 C C . LYS C 1 33 ? 36.902 15.382 69.335 1.00 70.70 33 LYS C C 1
ATOM 1518 O O . LYS C 1 33 ? 36.849 16.441 68.701 1.00 69.05 33 LYS C O 1
ATOM 1524 N N . GLY C 1 34 ? 38.029 14.689 69.494 1.00 64.91 34 GLY C N 1
ATOM 1525 C CA . GLY C 1 34 ? 39.265 15.126 68.874 1.00 59.22 34 GLY C CA 1
ATOM 1526 C C . GLY C 1 34 ? 40.313 15.804 69.730 1.00 55.94 34 GLY C C 1
ATOM 1527 O O . GLY C 1 34 ? 40.140 15.963 70.926 1.00 52.43 34 GLY C O 1
ATOM 1528 N N . VAL C 1 35 ? 41.394 16.225 69.070 1.00 54.63 35 VAL C N 1
ATOM 1529 C CA . VAL C 1 35 ? 42.543 16.898 69.675 1.00 50.06 35 VAL C CA 1
ATOM 1530 C C . VAL C 1 35 ? 42.182 18.165 70.460 1.00 51.98 35 VAL C C 1
ATOM 1531 O O . VAL C 1 35 ? 42.650 18.377 71.579 1.00 49.12 35 VAL C O 1
ATOM 1535 N N . HIS C 1 36 ? 41.360 19.020 69.881 1.00 51.18 36 HIS C N 1
ATOM 1536 C CA . HIS C 1 36 ? 40.992 20.232 70.593 1.00 51.56 36 HIS C CA 1
ATOM 1537 C C . HIS C 1 36 ? 40.415 19.968 71.995 1.00 50.42 36 HIS C C 1
ATOM 1538 O O . HIS C 1 36 ? 40.825 20.604 72.958 1.00 50.76 36 HIS C O 1
ATOM 1545 N N . ALA C 1 37 ? 39.473 19.033 72.100 1.00 48.72 37 ALA C N 1
ATOM 1546 C CA . ALA C 1 37 ? 38.832 18.715 73.373 1.00 47.97 37 ALA C CA 1
ATOM 1547 C C . ALA C 1 37 ? 39.798 18.091 74.375 1.00 45.50 37 ALA C C 1
ATOM 1548 O O . ALA C 1 37 ? 39.767 18.423 75.551 1.00 42.83 37 ALA C O 1
ATOM 1550 N N . ILE C 1 38 ? 40.680 17.228 73.890 1.00 45.01 38 ILE C N 1
ATOM 1551 C CA . ILE C 1 38 ? 41.684 16.577 74.716 1.00 44.83 38 ILE C CA 1
ATOM 1552 C C . ILE C 1 38 ? 42.728 17.591 75.168 1.00 44.23 38 ILE C C 1
ATOM 1553 O O . ILE C 1 38 ? 43.161 17.541 76.308 1.00 43.05 38 ILE C O 1
ATOM 1558 N N . GLY C 1 39 ? 43.116 18.494 74.262 1.00 45.09 39 GLY C N 1
ATOM 1559 C CA . GLY C 1 39 ? 44.069 19.559 74.545 1.00 43.66 39 GLY C CA 1
ATOM 1560 C C . GLY C 1 39 ? 43.606 20.514 75.632 1.00 46.45 39 GLY C C 1
ATOM 1561 O O . GLY C 1 39 ? 44.428 20.949 76.440 1.00 43.73 39 GLY C O 1
ATOM 1562 N N . LYS C 1 40 ? 42.302 20.824 75.682 1.00 47.75 40 LYS C N 1
ATOM 1563 C CA . LYS C 1 40 ? 41.760 21.682 76.742 1.00 50.86 40 LYS C CA 1
ATOM 1564 C C . LYS C 1 40 ? 41.994 20.995 78.092 1.00 49.21 40 LYS C C 1
ATOM 1565 O O . LYS C 1 40 ? 42.440 21.631 79.033 1.00 47.54 40 LYS C O 1
ATOM 1571 N N . LYS C 1 41 ? 41.715 19.694 78.169 1.00 47.55 41 LYS C N 1
ATOM 1572 C CA . LYS C 1 41 ? 41.888 18.932 79.401 1.00 45.96 41 LYS C CA 1
ATOM 1573 C C . LYS C 1 41 ? 43.350 18.839 79.810 1.00 44.03 41 LYS C C 1
ATOM 1574 O O . LYS C 1 41 ? 43.667 18.997 80.983 1.00 40.23 41 LYS C O 1
ATOM 1580 N N . VAL C 1 42 ? 44.247 18.576 78.856 1.00 41.77 42 VAL C N 1
ATOM 1581 C CA . VAL C 1 42 ? 45.666 18.483 79.193 1.00 39.55 42 VAL C CA 1
ATOM 1582 C C . VAL C 1 42 ? 46.135 19.786 79.806 1.00 39.97 42 VAL C C 1
ATOM 1583 O O . VAL C 1 42 ? 46.759 19.815 80.860 1.00 38.22 42 VAL C O 1
ATOM 1587 N N . VAL C 1 43 ? 45.739 20.873 79.173 1.00 39.25 43 VAL C N 1
ATOM 1588 C CA . VAL C 1 43 ? 46.112 22.185 79.613 1.00 38.99 43 VAL C CA 1
ATOM 1589 C C . VAL C 1 43 ? 45.519 22.584 80.949 1.00 39.66 43 VAL C C 1
ATOM 1590 O O . VAL C 1 43 ? 46.213 23.198 81.741 1.00 37.58 43 VAL C O 1
ATOM 1594 N N . GLU C 1 44 ? 44.261 22.227 81.221 1.00 40.95 44 GLU C N 1
ATOM 1595 C CA . GLU C 1 44 ? 43.665 22.561 82.507 1.00 43.21 44 GLU C CA 1
ATOM 1596 C C . GLU C 1 44 ? 44.249 21.666 83.616 1.00 42.65 44 GLU C C 1
ATOM 1597 O O . GLU C 1 44 ? 44.571 22.150 84.687 1.00 39.16 44 GLU C O 1
ATOM 1603 N N . GLU C 1 45 ? 44.483 20.390 83.316 1.00 42.11 45 GLU C N 1
ATOM 1604 C CA . GLU C 1 45 ? 45.062 19.470 84.282 1.00 43.45 45 GLU C CA 1
ATOM 1605 C C . GLU C 1 45 ? 46.486 19.850 84.680 1.00 41.69 45 GLU C C 1
ATOM 1606 O O . GLU C 1 45 ? 46.858 19.692 85.844 1.00 38.27 45 GLU C O 1
ATOM 1612 N N . ALA C 1 46 ? 47.276 20.356 83.728 1.00 41.54 46 ALA C N 1
ATOM 1613 C CA . ALA C 1 46 ? 48.649 20.793 84.020 1.00 39.36 46 ALA C CA 1
ATOM 1614 C C . ALA C 1 46 ? 48.612 21.926 85.040 1.00 35.87 46 ALA C C 1
ATOM 1615 O O . ALA C 1 46 ? 49.420 21.948 85.955 1.00 33.96 46 ALA C O 1
ATOM 1617 N N . ALA C 1 47 ? 47.669 22.859 84.882 1.00 34.17 47 ALA C N 1
ATOM 1618 C CA . ALA C 1 47 ? 47.517 23.962 85.832 1.00 35.66 47 ALA C CA 1
ATOM 1619 C C . ALA C 1 47 ? 47.094 23.434 87.198 1.00 35.96 47 ALA C C 1
ATOM 1620 O O . ALA C 1 47 ? 47.563 23.942 88.205 1.00 34.93 47 ALA C O 1
ATOM 1622 N N . GLU C 1 48 ? 46.217 22.423 87.213 1.00 38.95 48 GLU C N 1
ATOM 1623 C CA . GLU C 1 48 ? 45.706 21.794 88.436 1.00 42.44 48 GLU C CA 1
ATOM 1624 C C . GLU C 1 48 ? 46.847 21.064 89.142 1.00 40.70 48 GLU C C 1
ATOM 1625 O O . GLU C 1 48 ? 46.968 21.135 90.352 1.00 39.11 48 GLU C O 1
ATOM 1631 N N . VAL C 1 49 ? 47.709 20.408 88.368 1.00 41.95 49 VAL C N 1
ATOM 1632 C CA . VAL C 1 49 ? 48.859 19.714 88.923 1.00 41.96 49 VAL C CA 1
ATOM 1633 C C . VAL C 1 49 ? 49.752 20.727 89.623 1.00 41.97 49 VAL C C 1
ATOM 1634 O O . VAL C 1 49 ? 50.193 20.490 90.732 1.00 39.80 49 VAL C O 1
ATOM 1638 N N . TRP C 1 50 ? 50.002 21.866 88.982 1.00 41.40 50 TRP C N 1
ATOM 1639 C CA . TRP C 1 50 ? 50.842 22.901 89.584 1.00 42.40 50 TRP C CA 1
ATOM 1640 C C . TRP C 1 50 ? 50.194 23.449 90.846 1.00 41.38 50 TRP C C 1
ATOM 1641 O O . TRP C 1 50 ? 50.842 23.615 91.869 1.00 39.54 50 TRP C O 1
ATOM 1660 N N . ALA C 1 52 ? 47.890 22.015 92.873 1.00 44.53 52 ALA C N 1
ATOM 1661 C CA . ALA C 1 52 ? 47.891 21.019 93.913 1.00 45.20 52 ALA C CA 1
ATOM 1662 C C . ALA C 1 52 ? 49.273 20.836 94.494 1.00 45.33 52 ALA C C 1
ATOM 1663 O O . ALA C 1 52 ? 49.415 20.693 95.701 1.00 44.57 52 ALA C O 1
ATOM 1665 N N . ALA C 1 53 ? 50.289 20.814 93.636 1.00 44.56 53 ALA C N 1
ATOM 1666 C CA . ALA C 1 53 ? 51.667 20.637 94.083 1.00 47.62 53 ALA C CA 1
ATOM 1667 C C . ALA C 1 53 ? 52.110 21.756 95.024 1.00 50.00 53 ALA C C 1
ATOM 1668 O O . ALA C 1 53 ? 52.865 21.524 95.967 1.00 48.42 53 ALA C O 1
ATOM 1670 N N . GLU C 1 54 ? 51.579 22.954 94.802 1.00 52.39 54 GLU C N 1
ATOM 1671 C CA . GLU C 1 54 ? 51.921 24.125 95.595 1.00 55.35 54 GLU C CA 1
ATOM 1672 C C . GLU C 1 54 ? 51.110 24.294 96.893 1.00 55.28 54 GLU C C 1
ATOM 1673 O O . GLU C 1 54 ? 51.677 24.549 97.962 1.00 54.19 54 GLU C O 1
ATOM 1679 N N . TYR C 1 55 ? 49.789 24.138 96.783 1.00 55.92 55 TYR C N 1
ATOM 1680 C CA . TYR C 1 55 ? 48.862 24.338 97.893 1.00 55.10 55 TYR C CA 1
ATOM 1681 C C . TYR C 1 55 ? 48.244 23.129 98.599 1.00 54.89 55 TYR C C 1
ATOM 1682 O O . TYR C 1 55 ? 47.797 23.243 99.736 1.00 53.62 55 TYR C O 1
ATOM 1691 N N . GLU C 1 56 ? 48.146 21.995 97.919 1.00 56.10 56 GLU C N 1
ATOM 1692 C CA . GLU C 1 56 ? 47.550 20.811 98.531 1.00 55.62 56 GLU C CA 1
ATOM 1693 C C . GLU C 1 56 ? 48.526 19.747 99.025 1.00 55.87 56 GLU C C 1
ATOM 1694 O O . GLU C 1 56 ? 49.752 19.885 98.929 1.00 54.71 56 GLU C O 1
ATOM 1700 N N . GLY C 1 57 ? 47.951 18.674 99.553 1.00 58.04 57 GLY C N 1
ATOM 1701 C CA . GLY C 1 57 ? 48.740 17.576 100.071 1.00 60.31 57 GLY C CA 1
ATOM 1702 C C . GLY C 1 57 ? 49.263 16.675 98.979 1.00 62.11 57 GLY C C 1
ATOM 1703 O O . GLY C 1 57 ? 48.925 16.854 97.821 1.00 61.52 57 GLY C O 1
ATOM 1704 N N . LYS C 1 58 ? 50.099 15.714 99.354 1.00 64.50 58 LYS C N 1
ATOM 1705 C CA . LYS C 1 58 ? 50.670 14.775 98.410 1.00 67.16 58 LYS C CA 1
ATOM 1706 C C . LYS C 1 58 ? 49.623 13.948 97.706 1.00 64.79 58 LYS C C 1
ATOM 1707 O O . LYS C 1 58 ? 49.737 13.710 96.517 1.00 64.71 58 LYS C O 1
ATOM 1713 N N . ASP C 1 59 ? 48.597 13.518 98.425 1.00 63.40 59 ASP C N 1
ATOM 1714 C CA . ASP C 1 59 ? 47.563 12.710 97.800 1.00 63.51 59 ASP C CA 1
ATOM 1715 C C . ASP C 1 59 ? 46.825 13.489 96.718 1.00 58.74 59 ASP C C 1
ATOM 1716 O O . ASP C 1 59 ? 46.635 12.993 95.608 1.00 56.06 59 ASP C O 1
ATOM 1721 N N . ALA C 1 60 ? 46.420 14.713 97.046 1.00 55.80 60 ALA C N 1
ATOM 1722 C CA . ALA C 1 60 ? 45.700 15.566 96.105 1.00 53.46 60 ALA C CA 1
ATOM 1723 C C . ALA C 1 60 ? 46.532 15.817 94.842 1.00 49.92 60 ALA C C 1
ATOM 1724 O O . ALA C 1 60 ? 46.009 15.800 93.733 1.00 47.13 60 ALA C O 1
ATOM 1726 N N . ALA C 1 61 ? 47.831 16.027 95.025 1.00 48.42 61 ALA C N 1
ATOM 1727 C CA . ALA C 1 61 ? 48.752 16.257 93.918 1.00 48.23 61 ALA C CA 1
ATOM 1728 C C . ALA C 1 61 ? 48.861 15.025 93.037 1.00 47.49 61 ALA C C 1
ATOM 1729 O O . ALA C 1 61 ? 48.936 15.148 91.831 1.00 46.44 61 ALA C O 1
ATOM 1731 N N . ALA C 1 62 ? 48.885 13.847 93.660 1.00 49.64 62 ALA C N 1
ATOM 1732 C CA . ALA C 1 62 ? 48.951 12.569 92.971 1.00 51.11 62 ALA C CA 1
ATOM 1733 C C . ALA C 1 62 ? 47.654 12.335 92.197 1.00 51.61 62 ALA C C 1
ATOM 1734 O O . ALA C 1 62 ? 47.709 11.852 91.082 1.00 51.44 62 ALA C O 1
ATOM 1736 N N . GLU C 1 63 ? 46.502 12.713 92.753 1.00 52.20 63 GLU C N 1
ATOM 1737 C CA . GLU C 1 63 ? 45.234 12.525 92.048 1.00 54.64 63 GLU C CA 1
ATOM 1738 C C . GLU C 1 63 ? 45.218 13.394 90.787 1.00 53.67 63 GLU C C 1
ATOM 1739 O O . GLU C 1 63 ? 44.898 12.919 89.697 1.00 51.12 63 GLU C O 1
ATOM 1745 N N . GLU C 1 64 ? 45.598 14.660 90.931 1.00 51.46 64 GLU C N 1
ATOM 1746 C CA . GLU C 1 64 ? 45.640 15.547 89.780 1.00 51.41 64 GLU C CA 1
ATOM 1747 C C . GLU C 1 64 ? 46.638 15.047 88.745 1.00 50.53 64 GLU C C 1
ATOM 1748 O O . GLU C 1 64 ? 46.381 15.148 87.554 1.00 49.07 64 GLU C O 1
ATOM 1754 N N . ILE C 1 65 ? 47.776 14.522 89.194 1.00 48.59 65 ILE C N 1
ATOM 1755 C CA . ILE C 1 65 ? 48.780 14.003 88.271 1.00 46.21 65 ILE C CA 1
ATOM 1756 C C . ILE C 1 65 ? 48.252 12.820 87.491 1.00 48.38 65 ILE C C 1
ATOM 1757 O O . ILE C 1 65 ? 48.549 12.696 86.318 1.00 47.53 65 ILE C O 1
ATOM 1762 N N . SER C 1 66 ? 47.459 11.966 88.131 1.00 48.74 66 SER C N 1
ATOM 1763 C CA . SER C 1 66 ? 46.892 10.809 87.454 1.00 48.60 66 SER C CA 1
ATOM 1764 C C . SER C 1 66 ? 45.924 11.263 86.357 1.00 50.46 66 SER C C 1
ATOM 1765 O O . SER C 1 66 ? 45.857 10.643 85.306 1.00 48.24 66 SER C O 1
ATOM 1768 N N . GLN C 1 67 ? 45.169 12.335 86.613 1.00 52.01 67 GLN C N 1
ATOM 1769 C CA . GLN C 1 67 ? 44.231 12.869 85.634 1.00 51.96 67 GLN C CA 1
ATOM 1770 C C . GLN C 1 67 ? 45.024 13.421 84.425 1.00 49.17 67 GLN C C 1
ATOM 1771 O O . GLN C 1 67 ? 44.641 13.232 83.276 1.00 47.69 67 GLN C O 1
ATOM 1777 N N . LEU C 1 68 ? 46.152 14.065 84.696 1.00 46.87 68 LEU C N 1
ATOM 1778 C CA . LEU C 1 68 ? 46.993 14.619 83.641 1.00 44.31 68 LEU C CA 1
ATOM 1779 C C . LEU C 1 68 ? 47.547 13.510 82.772 1.00 41.98 68 LEU C C 1
ATOM 1780 O O . LEU C 1 68 ? 47.481 13.594 81.546 1.00 39.56 68 LEU C O 1
ATOM 1785 N N . LEU C 1 69 ? 48.071 12.466 83.417 1.00 42.98 69 LEU C N 1
ATOM 1786 C CA . LEU C 1 69 ? 48.621 11.309 82.716 1.00 43.67 69 LEU C CA 1
ATOM 1787 C C . LEU C 1 69 ? 47.560 10.634 81.870 1.00 43.56 69 LEU C C 1
ATOM 1788 O O . LEU C 1 69 ? 47.827 10.300 80.728 1.00 39.57 69 LEU C O 1
ATOM 1793 N N . TYR C 1 70 ? 46.354 10.478 82.420 1.00 44.45 70 TYR C N 1
ATOM 1794 C CA . TYR C 1 70 ? 45.242 9.860 81.704 1.00 44.65 70 TYR C CA 1
ATOM 1795 C C . TYR C 1 70 ? 44.960 10.604 80.393 1.00 44.13 70 TYR C C 1
ATOM 1796 O O . TYR C 1 70 ? 44.937 9.991 79.317 1.00 42.23 70 TYR C O 1
ATOM 1805 N N . HIS C 1 71 ? 44.774 11.922 80.483 1.00 44.24 71 HIS C N 1
ATOM 1806 C CA . HIS C 1 71 ? 44.533 12.743 79.307 1.00 44.45 71 HIS C CA 1
ATOM 1807 C C . HIS C 1 71 ? 45.719 12.789 78.322 1.00 43.75 71 HIS C C 1
ATOM 1808 O O . HIS C 1 71 ? 45.505 12.893 77.128 1.00 40.33 71 HIS C O 1
ATOM 1815 N N . VAL C 1 72 ? 46.956 12.692 78.804 1.00 43.24 72 VAL C N 1
ATOM 1816 C CA . VAL C 1 72 ? 48.115 12.647 77.901 1.00 43.69 72 VAL C CA 1
ATOM 1817 C C . VAL C 1 72 ? 48.047 11.334 77.118 1.00 44.76 72 VAL C C 1
ATOM 1818 O O . VAL C 1 72 ? 48.261 11.314 75.903 1.00 40.51 72 VAL C O 1
ATOM 1822 N N . GLN C 1 73 ? 47.693 10.253 77.816 1.00 47.40 73 GLN C N 1
ATOM 1823 C CA . GLN C 1 73 ? 47.545 8.938 77.202 1.00 49.18 73 GLN C CA 1
ATOM 1824 C C . GLN C 1 73 ? 46.424 8.938 76.176 1.00 47.81 73 GLN C C 1
ATOM 1825 O O . GLN C 1 73 ? 46.539 8.295 75.144 1.00 46.91 73 GLN C O 1
ATOM 1831 N N . VAL C 1 74 ? 45.334 9.642 76.468 1.00 47.39 74 VAL C N 1
ATOM 1832 C CA . VAL C 1 74 ? 44.210 9.736 75.540 1.00 49.31 74 VAL C CA 1
ATOM 1833 C C . VAL C 1 74 ? 44.675 10.500 74.293 1.00 47.27 74 VAL C C 1
ATOM 1834 O O . VAL C 1 74 ? 44.352 10.134 73.172 1.00 47.69 74 VAL C O 1
ATOM 1854 N N . VAL C 1 77 ? 46.555 8.188 72.143 1.00 50.37 77 VAL C N 1
ATOM 1855 C CA . VAL C 1 77 ? 45.618 7.302 71.457 1.00 51.30 77 VAL C CA 1
ATOM 1856 C C . VAL C 1 77 ? 44.949 8.008 70.280 1.00 51.91 77 VAL C C 1
ATOM 1857 O O . VAL C 1 77 ? 44.774 7.418 69.216 1.00 52.62 77 VAL C O 1
ATOM 1861 N N . ALA C 1 78 ? 44.602 9.275 70.478 1.00 53.24 78 ALA C N 1
ATOM 1862 C CA . ALA C 1 78 ? 43.948 10.086 69.457 1.00 54.32 78 ALA C CA 1
ATOM 1863 C C . ALA C 1 78 ? 44.828 10.419 68.261 1.00 55.40 78 ALA C C 1
ATOM 1864 O O . ALA C 1 78 ? 44.326 10.611 67.163 1.00 55.04 78 ALA C O 1
ATOM 1866 N N . ARG C 1 79 ? 46.136 10.494 68.478 1.00 57.42 79 ARG C N 1
ATOM 1867 C CA . ARG C 1 79 ? 47.077 10.798 67.405 1.00 57.69 79 ARG C CA 1
ATOM 1868 C C . ARG C 1 79 ? 47.863 9.581 66.933 1.00 59.11 79 ARG C C 1
ATOM 1869 O O . ARG C 1 79 ? 48.814 9.728 66.169 1.00 60.45 79 ARG C O 1
ATOM 1877 N N . GLY C 1 80 ? 47.517 8.395 67.425 1.00 58.30 80 GLY C N 1
ATOM 1878 C CA . GLY C 1 80 ? 48.221 7.193 67.011 1.00 60.54 80 GLY C CA 1
ATOM 1879 C C . GLY C 1 80 ? 49.668 7.080 67.464 1.00 61.86 80 GLY C C 1
ATOM 1880 O O . GLY C 1 80 ? 50.475 6.439 66.797 1.00 62.07 80 GLY C O 1
ATOM 1881 N N . ILE C 1 81 ? 49.997 7.712 68.587 1.00 61.80 81 ILE C N 1
ATOM 1882 C CA . ILE C 1 81 ? 51.341 7.682 69.148 1.00 62.67 81 ILE C CA 1
ATOM 1883 C C . ILE C 1 81 ? 51.434 6.509 70.106 1.00 65.17 81 ILE C C 1
ATOM 1884 O O . ILE C 1 81 ? 50.500 6.250 70.850 1.00 64.18 81 ILE C O 1
ATOM 1889 N N . SER C 1 82 ? 52.551 5.790 70.061 1.00 70.20 82 SER C N 1
ATOM 1890 C CA . SER C 1 82 ? 52.757 4.622 70.913 1.00 73.50 82 SER C CA 1
ATOM 1891 C C . SER C 1 82 ? 53.724 4.892 72.052 1.00 76.51 82 SER C C 1
ATOM 1892 O O . SER C 1 82 ? 54.482 5.859 72.024 1.00 76.58 82 SER C O 1
ATOM 1895 N N . LEU C 1 83 ? 53.707 4.013 73.049 1.00 80.38 83 LEU C N 1
ATOM 1896 C CA . LEU C 1 83 ? 54.596 4.148 74.195 1.00 84.29 83 LEU C CA 1
ATOM 1897 C C . LEU C 1 83 ? 56.060 4.098 73.785 1.00 83.40 83 LEU C C 1
ATOM 1898 O O . LEU C 1 83 ? 56.894 4.779 74.374 1.00 84.36 83 LEU C O 1
ATOM 1903 N N . ASP C 1 84 ? 56.359 3.286 72.777 1.00 85.29 84 ASP C N 1
ATOM 1904 C CA . ASP C 1 84 ? 57.716 3.141 72.263 1.00 87.38 84 ASP C CA 1
ATOM 1905 C C . ASP C 1 84 ? 58.184 4.449 71.642 1.00 84.28 84 ASP C C 1
ATOM 1906 O O . ASP C 1 84 ? 59.334 4.844 71.823 1.00 84.69 84 ASP C O 1
ATOM 1911 N N . ASP C 1 85 ? 57.286 5.118 70.918 1.00 81.07 85 ASP C N 1
ATOM 1912 C CA . ASP C 1 85 ? 57.596 6.395 70.280 1.00 77.47 85 ASP C CA 1
ATOM 1913 C C . ASP C 1 85 ? 58.015 7.413 71.343 1.00 73.54 85 ASP C C 1
ATOM 1914 O O . ASP C 1 85 ? 59.033 8.087 71.190 1.00 72.21 85 ASP C O 1
ATOM 1919 N N . VAL C 1 86 ? 57.243 7.474 72.432 1.00 69.11 86 VAL C N 1
ATOM 1920 C CA . VAL C 1 86 ? 57.485 8.392 73.547 1.00 68.14 86 VAL C CA 1
ATOM 1921 C C . VAL C 1 86 ? 58.713 7.994 74.351 1.00 68.83 86 VAL C C 1
ATOM 1922 O O . VAL C 1 86 ? 59.564 8.828 74.650 1.00 67.45 86 VAL C O 1
ATOM 1926 N N . TYR C 1 87 ? 58.791 6.719 74.707 1.00 72.54 87 TYR C N 1
ATOM 1927 C CA . TYR C 1 87 ? 59.915 6.213 75.476 1.00 77.14 87 TYR C CA 1
ATOM 1928 C C . TYR C 1 87 ? 61.239 6.448 74.771 1.00 76.45 87 TYR C C 1
ATOM 1929 O O . TYR C 1 87 ? 62.231 6.760 75.421 1.00 77.36 87 TYR C O 1
ATOM 1938 N N . ALA C 1 88 ? 61.243 6.329 73.444 1.00 78.06 88 ALA C N 1
ATOM 1939 C CA . ALA C 1 88 ? 62.450 6.541 72.648 1.00 78.07 88 ALA C CA 1
ATOM 1940 C C . ALA C 1 88 ? 63.018 7.934 72.891 1.00 77.38 88 ALA C C 1
ATOM 1941 O O . ALA C 1 88 ? 64.229 8.125 72.859 1.00 78.35 88 ALA C O 1
ATOM 1943 N N . HIS C 1 89 ? 62.131 8.890 73.165 1.00 76.60 89 HIS C N 1
ATOM 1944 C CA . HIS C 1 89 ? 62.501 10.283 73.428 1.00 76.24 89 HIS C CA 1
ATOM 1945 C C . HIS C 1 89 ? 62.846 10.562 74.883 1.00 77.05 89 HIS C C 1
ATOM 1946 O O . HIS C 1 89 ? 63.607 11.479 75.173 1.00 76.23 89 HIS C O 1
ATOM 1953 N N . LEU C 1 90 ? 62.264 9.787 75.795 1.00 82.66 90 LEU C N 1
ATOM 1954 C CA . LEU C 1 90 ? 62.522 9.946 77.226 1.00 88.45 90 LEU C CA 1
ATOM 1955 C C . LEU C 1 90 ? 63.989 9.695 77.592 1.00 91.85 90 LEU C C 1
ATOM 1956 O O . LEU C 1 90 ? 64.374 9.781 78.760 1.00 93.93 90 LEU C O 1
ATOM 1961 N N . LEU C 1 91 ? 64.799 9.411 76.575 1.00 98.14 91 LEU C N 1
ATOM 1962 C CA . LEU C 1 91 ? 66.226 9.165 76.738 1.00 102.83 91 LEU C CA 1
ATOM 1963 C C . LEU C 1 91 ? 66.991 10.343 76.122 1.00 103.18 91 LEU C C 1
ATOM 1964 O O . LEU C 1 91 ? 67.372 11.252 76.889 1.00 105.10 91 LEU C O 1
ATOM 1969 N N . LYS D 1 4 ? 63.815 0.888 80.283 1.00 131.93 4 LYS D N 1
ATOM 1970 C CA . LYS D 1 4 ? 62.943 1.401 79.187 1.00 130.82 4 LYS D CA 1
ATOM 1971 C C . LYS D 1 4 ? 61.517 1.645 79.690 1.00 128.52 4 LYS D C 1
ATOM 1972 O O . LYS D 1 4 ? 60.723 2.310 79.024 1.00 128.96 4 LYS D O 1
ATOM 1978 N N . THR D 1 5 ? 61.209 1.121 80.876 1.00 125.11 5 THR D N 1
ATOM 1979 C CA . THR D 1 5 ? 59.885 1.274 81.481 1.00 121.03 5 THR D CA 1
ATOM 1980 C C . THR D 1 5 ? 59.756 2.604 82.224 1.00 117.05 5 THR D C 1
ATOM 1981 O O . THR D 1 5 ? 60.749 3.159 82.697 1.00 117.14 5 THR D O 1
ATOM 1985 N N . PHE D 1 6 ? 58.523 3.106 82.304 1.00 112.15 6 PHE D N 1
ATOM 1986 C CA . PHE D 1 6 ? 58.205 4.354 82.995 1.00 109.06 6 PHE D CA 1
ATOM 1987 C C . PHE D 1 6 ? 58.734 4.242 84.430 1.00 107.67 6 PHE D C 1
ATOM 1988 O O . PHE D 1 6 ? 59.396 5.156 84.931 1.00 106.38 6 PHE D O 1
ATOM 1996 N N . GLU D 1 7 ? 58.504 3.077 85.041 1.00 106.75 7 GLU D N 1
ATOM 1997 C CA . GLU D 1 7 ? 58.922 2.784 86.418 1.00 105.87 7 GLU D CA 1
ATOM 1998 C C . GLU D 1 7 ? 60.431 2.759 86.645 1.00 103.46 7 GLU D C 1
ATOM 1999 O O . GLU D 1 7 ? 60.910 3.093 87.730 1.00 102.18 7 GLU D O 1
ATOM 2005 N N . GLU D 1 8 ? 61.173 2.349 85.623 1.00 101.91 8 GLU D N 1
ATOM 2006 C CA . GLU D 1 8 ? 62.626 2.265 85.706 1.00 100.09 8 GLU D CA 1
ATOM 2007 C C . GLU D 1 8 ? 63.285 3.630 85.636 1.00 95.59 8 GLU D C 1
ATOM 2008 O O . GLU D 1 8 ? 64.207 3.920 86.404 1.00 94.90 8 GLU D O 1
ATOM 2014 N N . LEU D 1 9 ? 62.810 4.452 84.702 1.00 91.30 9 LEU D N 1
ATOM 2015 C CA . LEU D 1 9 ? 63.326 5.804 84.506 1.00 87.51 9 LEU D CA 1
ATOM 2016 C C . LEU D 1 9 ? 63.016 6.687 85.710 1.00 83.83 9 LEU D C 1
ATOM 2017 O O . LEU D 1 9 ? 63.796 7.581 86.049 1.00 82.91 9 LEU D O 1
ATOM 2022 N N . PHE D 1 10 ? 61.887 6.416 86.365 1.00 80.80 10 PHE D N 1
ATOM 2023 C CA . PHE D 1 10 ? 61.489 7.180 87.542 1.00 78.62 10 PHE D CA 1
ATOM 2024 C C . PHE D 1 10 ? 62.410 6.928 88.725 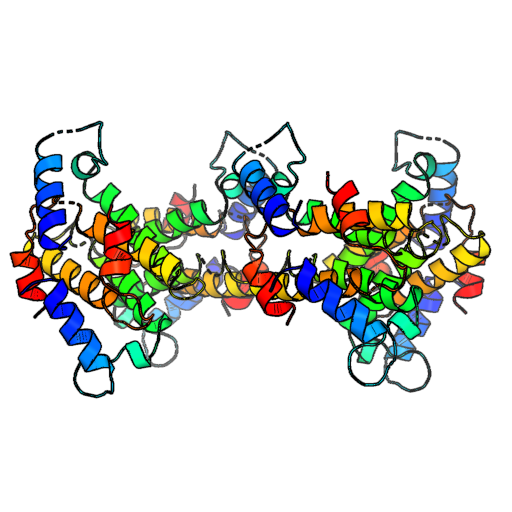1.00 78.82 10 PHE D C 1
ATOM 2025 O O . PHE D 1 10 ? 62.737 7.853 89.465 1.00 78.66 10 PHE D O 1
ATOM 2033 N N . THR D 1 11 ? 62.803 5.672 88.919 1.00 80.69 11 THR D N 1
ATOM 2034 C CA . THR D 1 11 ? 63.691 5.313 90.017 1.00 84.34 11 THR D CA 1
ATOM 2035 C C . THR D 1 11 ? 65.078 5.898 89.773 1.00 85.49 11 THR D C 1
ATOM 2036 O O . THR D 1 11 ? 65.804 6.198 90.720 1.00 85.31 11 THR D O 1
ATOM 2040 N N . GLU D 1 12 ? 65.420 6.094 88.500 1.00 88.43 12 GLU D N 1
ATOM 2041 C CA . GLU D 1 12 ? 66.704 6.680 88.116 1.00 92.21 12 GLU D CA 1
ATOM 2042 C C . GLU D 1 12 ? 66.737 8.140 88.568 1.00 90.71 12 GLU D C 1
ATOM 2043 O O . GLU D 1 12 ? 67.755 8.624 89.074 1.00 90.04 12 GLU D O 1
ATOM 2049 N N . LEU D 1 13 ? 65.618 8.835 88.368 1.00 87.61 13 LEU D N 1
ATOM 2050 C CA . LEU D 1 13 ? 65.480 10.238 88.755 1.00 84.03 13 LEU D CA 1
ATOM 2051 C C . LEU D 1 13 ? 65.465 10.432 90.270 1.00 84.52 13 LEU D C 1
ATOM 2052 O O . LEU D 1 13 ? 65.954 11.447 90.760 1.00 84.25 13 LEU D O 1
ATOM 2057 N N . GLN D 1 14 ? 64.886 9.483 91.004 1.00 87.27 14 GLN D N 1
ATOM 2058 C CA . GLN D 1 14 ? 64.840 9.580 92.462 1.00 90.76 14 GLN D CA 1
ATOM 2059 C C . GLN D 1 14 ? 66.245 9.586 93.041 1.00 94.55 14 GLN D C 1
ATOM 2060 O O . GLN D 1 14 ? 66.512 10.285 94.020 1.00 94.80 14 GLN D O 1
ATOM 2066 N N . HIS D 1 15 ? 67.144 8.833 92.410 1.00 100.18 15 HIS D N 1
ATOM 2067 C CA . HIS D 1 15 ? 68.529 8.740 92.858 1.00 106.64 15 HIS D CA 1
ATOM 2068 C C . HIS D 1 15 ? 69.326 9.999 92.532 1.00 107.06 15 HIS D C 1
ATOM 2069 O O . HIS D 1 15 ? 70.126 10.465 93.342 1.00 106.20 15 HIS D O 1
ATOM 2076 N N . LYS D 1 16 ? 69.107 10.546 91.342 1.00 108.03 16 LYS D N 1
ATOM 2077 C CA . LYS D 1 16 ? 69.804 11.758 90.919 1.00 107.09 16 LYS D CA 1
ATOM 2078 C C . LYS D 1 16 ? 69.371 12.957 91.760 1.00 109.05 16 LYS D C 1
ATOM 2079 O O . LYS D 1 16 ? 70.046 13.981 91.789 1.00 108.11 16 LYS D O 1
ATOM 2085 N N . ALA D 1 17 ? 68.251 12.808 92.459 1.00 107.55 17 ALA D N 1
ATOM 2086 C CA . ALA D 1 17 ? 67.722 13.867 93.305 1.00 107.89 17 ALA D CA 1
ATOM 2087 C C . ALA D 1 17 ? 68.224 13.776 94.743 1.00 109.66 17 ALA D C 1
ATOM 2088 O O . ALA D 1 17 ? 67.902 14.635 95.568 1.00 110.62 17 ALA D O 1
ATOM 2090 N N . ALA D 1 18 ? 68.997 12.732 95.046 1.00 112.33 18 ALA D N 1
ATOM 2091 C CA . ALA D 1 18 ? 69.546 12.534 96.391 1.00 113.38 18 ALA D CA 1
ATOM 2092 C C . ALA D 1 18 ? 70.613 13.583 96.713 1.00 114.76 18 ALA D C 1
ATOM 2093 O O . ALA D 1 18 ? 70.999 13.751 97.875 1.00 115.30 18 ALA D O 1
ATOM 2095 N N . ASN D 1 19 ? 71.075 14.282 95.673 1.00 116.12 19 ASN D N 1
ATOM 2096 C CA . ASN D 1 19 ? 72.086 15.334 95.797 1.00 117.20 19 ASN D CA 1
ATOM 2097 C C . ASN D 1 19 ? 71.632 16.627 95.118 1.00 117.11 19 ASN D C 1
ATOM 2098 O O . ASN D 1 19 ? 72.379 17.239 94.352 1.00 116.60 19 ASN D O 1
ATOM 2103 N N . THR D 1 24 ? 74.557 18.160 92.204 1.00 111.89 24 THR D N 1
ATOM 2104 C CA . THR D 1 24 ? 73.496 18.958 91.596 1.00 112.87 24 THR D CA 1
ATOM 2105 C C . THR D 1 24 ? 73.855 19.280 90.158 1.00 114.83 24 THR D C 1
ATOM 2106 O O . THR D 1 24 ? 73.227 18.772 89.222 1.00 114.39 24 THR D O 1
ATOM 2110 N N . SER D 1 25 ? 74.886 20.096 90.002 1.00 116.60 25 SER D N 1
ATOM 2111 C CA . SER D 1 25 ? 75.328 20.577 88.692 1.00 119.71 25 SER D CA 1
ATOM 2112 C C . SER D 1 25 ? 75.599 19.635 87.509 1.00 123.19 25 SER D C 1
ATOM 2113 O O . SER D 1 25 ? 76.439 19.960 86.676 1.00 123.08 25 SER D O 1
ATOM 2116 N N . ARG D 1 26 ? 74.989 18.445 87.461 1.00 126.14 26 ARG D N 1
ATOM 2117 C CA . ARG D 1 26 ? 75.162 17.575 86.283 1.00 127.31 26 ARG D CA 1
ATOM 2118 C C . ARG D 1 26 ? 73.860 17.615 85.489 1.00 128.53 26 ARG D C 1
ATOM 2119 O O . ARG D 1 26 ? 73.659 18.509 84.663 1.00 127.66 26 ARG D O 1
ATOM 2127 N N . THR D 1 27 ? 72.931 16.711 85.822 1.00 126.00 27 THR D N 1
ATOM 2128 C CA . THR D 1 27 ? 71.638 16.620 85.145 1.00 120.07 27 THR D CA 1
ATOM 2129 C C . THR D 1 27 ? 70.589 17.512 85.839 1.00 121.38 27 THR D C 1
ATOM 2130 O O . THR D 1 27 ? 70.613 17.660 87.069 1.00 119.06 27 THR D O 1
ATOM 2134 N N . ALA D 1 28 ? 69.657 18.055 85.045 1.00 116.84 28 ALA D N 1
ATOM 2135 C CA . ALA D 1 28 ? 68.576 18.942 85.505 1.00 113.46 28 ALA D CA 1
ATOM 2136 C C . ALA D 1 28 ? 68.131 18.778 86.958 1.00 110.93 28 ALA D C 1
ATOM 2137 O O . ALA D 1 28 ? 67.449 17.818 87.321 1.00 111.08 28 ALA D O 1
ATOM 2139 N N . GLU D 1 29 ? 68.570 19.717 87.792 1.00 111.31 29 GLU D N 1
ATOM 2140 C CA . GLU D 1 29 ? 68.228 19.722 89.211 1.00 108.32 29 GLU D CA 1
ATOM 2141 C C . GLU D 1 29 ? 67.226 20.814 89.543 1.00 103.00 29 GLU D C 1
ATOM 2142 O O . GLU D 1 29 ? 67.547 21.826 90.174 1.00 101.92 29 GLU D O 1
ATOM 2148 N N . LEU D 1 30 ? 66.005 20.591 89.080 1.00 93.51 30 LEU D N 1
ATOM 2149 C CA . LEU D 1 30 ? 64.902 21.504 89.292 1.00 84.93 30 LEU D CA 1
ATOM 2150 C C . LEU D 1 30 ? 64.364 21.307 90.694 1.00 82.08 30 LEU D C 1
ATOM 2151 O O . LEU D 1 30 ? 63.735 22.199 91.244 1.00 81.31 30 LEU D O 1
ATOM 2156 N N . VAL D 1 31 ? 64.598 20.123 91.254 1.00 77.29 31 VAL D N 1
ATOM 2157 C CA . VAL D 1 31 ? 64.143 19.788 92.600 1.00 75.49 31 VAL D CA 1
ATOM 2158 C C . VAL D 1 31 ? 64.671 20.798 93.615 1.00 76.12 31 VAL D C 1
ATOM 2159 O O . VAL D 1 31 ? 64.025 21.085 94.624 1.00 76.88 31 VAL D O 1
ATOM 2163 N N . ASP D 1 32 ? 65.840 21.358 93.324 1.00 80.64 32 ASP D N 1
ATOM 2164 C CA . ASP D 1 32 ? 66.451 22.337 94.206 1.00 80.70 32 ASP D CA 1
ATOM 2165 C C . ASP D 1 32 ? 65.696 23.656 94.094 1.00 79.95 32 ASP D C 1
ATOM 2166 O O . ASP D 1 32 ? 65.371 24.269 95.117 1.00 79.98 32 ASP D O 1
ATOM 2171 N N . LYS D 1 33 ? 65.376 24.051 92.857 1.00 76.74 33 LYS D N 1
ATOM 2172 C CA . LYS D 1 33 ? 64.658 25.297 92.583 1.00 73.47 33 LYS D CA 1
ATOM 2173 C C . LYS D 1 33 ? 63.257 25.245 93.171 1.00 69.57 33 LYS D C 1
ATOM 2174 O O . LYS D 1 33 ? 62.713 26.265 93.597 1.00 69.60 33 LYS D O 1
ATOM 2180 N N . GLY D 1 34 ? 62.672 24.053 93.189 1.00 65.63 34 GLY D N 1
ATOM 2181 C CA . GLY D 1 34 ? 61.362 23.894 93.784 1.00 60.14 34 GLY D CA 1
ATOM 2182 C C . GLY D 1 34 ? 60.172 23.740 92.871 1.00 56.16 34 GLY D C 1
ATOM 2183 O O . GLY D 1 34 ? 60.300 23.723 91.654 1.00 54.12 34 GLY D O 1
ATOM 2184 N N . VAL D 1 35 ? 59.012 23.607 93.507 1.00 54.81 35 VAL D N 1
ATOM 2185 C CA . VAL D 1 35 ? 57.722 23.444 92.862 1.00 53.68 35 VAL D CA 1
ATOM 2186 C C . VAL D 1 35 ? 57.391 24.534 91.837 1.00 52.92 35 VAL D C 1
ATOM 2187 O O . VAL D 1 35 ? 56.929 24.234 90.739 1.00 52.49 35 VAL D O 1
ATOM 2191 N N . HIS D 1 36 ? 57.599 25.796 92.189 1.00 52.83 36 HIS D N 1
ATOM 2192 C CA . HIS D 1 36 ? 57.305 26.875 91.254 1.00 53.52 36 HIS D CA 1
ATOM 2193 C C . HIS D 1 36 ? 58.027 26.699 89.908 1.00 51.50 36 HIS D C 1
ATOM 2194 O O . HIS D 1 36 ? 57.395 26.824 88.859 1.00 49.47 36 HIS D O 1
ATOM 2201 N N . ALA D 1 37 ? 59.337 26.419 89.942 1.00 50.11 37 ALA D N 1
ATOM 2202 C CA . ALA D 1 37 ? 60.135 26.244 88.725 1.00 48.71 37 ALA D CA 1
ATOM 2203 C C . ALA D 1 37 ? 59.685 25.038 87.912 1.00 48.70 37 ALA D C 1
ATOM 2204 O O . ALA D 1 37 ? 59.646 25.092 86.681 1.00 47.53 37 ALA D O 1
ATOM 2206 N N . ILE D 1 38 ? 59.327 23.959 88.594 1.00 46.16 38 ILE D N 1
ATOM 2207 C CA . ILE D 1 38 ? 58.862 22.770 87.908 1.00 45.65 38 ILE D CA 1
ATOM 2208 C C . ILE D 1 38 ? 57.467 23.005 87.326 1.00 46.16 38 ILE D C 1
ATOM 2209 O O . ILE D 1 38 ? 57.140 22.532 86.240 1.00 44.57 38 ILE D O 1
ATOM 2214 N N . GLY D 1 39 ? 56.646 23.741 88.064 1.00 46.69 39 GLY D N 1
ATOM 2215 C CA . GLY D 1 39 ? 55.292 24.024 87.633 1.00 47.01 39 GLY D CA 1
ATOM 2216 C C . GLY D 1 39 ? 55.245 24.823 86.356 1.00 47.67 39 GLY D C 1
ATOM 2217 O O . GLY D 1 39 ? 54.399 24.563 85.517 1.00 44.46 39 GLY D O 1
ATOM 2218 N N . LYS D 1 40 ? 56.136 25.806 86.216 1.00 50.11 40 LYS D N 1
ATOM 2219 C CA . LYS D 1 40 ? 56.216 26.606 84.989 1.00 52.34 40 LYS D CA 1
ATOM 2220 C C . LYS D 1 40 ? 56.457 25.663 83.796 1.00 49.91 40 LYS D C 1
ATOM 2221 O O . LYS D 1 40 ? 55.831 25.800 82.746 1.00 47.98 40 LYS D O 1
ATOM 2227 N N . LYS D 1 41 ? 57.372 24.713 83.971 1.00 45.95 41 LYS D N 1
ATOM 2228 C CA . LYS D 1 41 ? 57.704 23.752 82.931 1.00 44.53 41 LYS D CA 1
ATOM 2229 C C . LYS D 1 41 ? 56.535 22.835 82.580 1.00 42.20 41 LYS D C 1
ATOM 2230 O O . LYS D 1 41 ? 56.240 22.629 81.390 1.00 40.02 41 LYS D O 1
ATOM 2236 N N . VAL D 1 42 ? 55.849 22.310 83.602 1.00 40.01 42 VAL D N 1
ATOM 2237 C CA . VAL D 1 42 ? 54.706 21.426 83.367 1.00 37.96 42 VAL D CA 1
ATOM 2238 C C . VAL D 1 42 ? 53.633 22.119 82.536 1.00 37.67 42 VAL D C 1
ATOM 2239 O O . VAL D 1 42 ? 53.127 21.579 81.559 1.00 36.08 42 VAL D O 1
ATOM 2243 N N . VAL D 1 43 ? 53.339 23.348 82.919 1.00 38.65 43 VAL D N 1
ATOM 2244 C CA . VAL D 1 43 ? 52.364 24.190 82.270 1.00 40.03 43 VAL D CA 1
ATOM 2245 C C . VAL D 1 43 ? 52.771 24.594 80.844 1.00 41.33 43 VAL D C 1
ATOM 2246 O O . VAL D 1 43 ? 51.931 24.558 79.935 1.00 37.53 43 VAL D O 1
ATOM 2250 N N . GLU D 1 44 ? 54.050 24.932 80.619 1.00 44.75 44 GLU D N 1
ATOM 2251 C CA . GLU D 1 44 ? 54.489 25.306 79.275 1.00 45.58 44 GLU D CA 1
ATOM 2252 C C . GLU D 1 44 ? 54.552 24.079 78.368 1.00 44.78 44 GLU D C 1
ATOM 2253 O O . GLU D 1 44 ? 54.178 24.144 77.199 1.00 43.93 44 GLU D O 1
ATOM 2259 N N . GLU D 1 45 ? 54.904 22.935 78.942 1.00 44.10 45 GLU D N 1
ATOM 2260 C CA . GLU D 1 45 ? 54.983 21.704 78.176 1.00 45.16 45 GLU D CA 1
ATOM 2261 C C . GLU D 1 45 ? 53.630 21.168 77.765 1.00 41.38 45 GLU D C 1
ATOM 2262 O O . GLU D 1 45 ? 53.510 20.572 76.688 1.00 40.31 45 GLU D O 1
ATOM 2268 N N . ALA D 1 46 ? 52.618 21.368 78.614 1.00 39.26 46 ALA D N 1
ATOM 2269 C CA . ALA D 1 46 ? 51.272 20.921 78.306 1.00 35.90 46 ALA D CA 1
ATOM 2270 C C . ALA D 1 46 ? 50.809 21.666 77.064 1.00 32.53 46 ALA D C 1
ATOM 2271 O O . ALA D 1 46 ? 50.320 21.058 76.102 1.00 28.38 46 ALA D O 1
ATOM 2273 N N . ALA D 1 47 ? 51.001 22.980 77.069 1.00 31.79 47 ALA D N 1
ATOM 2274 C CA . ALA D 1 47 ? 50.624 23.801 75.939 1.00 35.15 47 ALA D CA 1
ATOM 2275 C C . ALA D 1 47 ? 51.418 23.392 74.689 1.00 35.03 47 ALA D C 1
ATOM 2276 O O . ALA D 1 47 ? 50.865 23.434 73.603 1.00 33.51 47 ALA D O 1
ATOM 2278 N N . GLU D 1 48 ? 52.688 22.998 74.837 1.00 34.96 48 GLU D N 1
ATOM 2279 C CA . GLU D 1 48 ? 53.490 22.556 73.695 1.00 40.53 48 GLU D CA 1
ATOM 2280 C C . GLU D 1 48 ? 52.939 21.235 73.186 1.00 39.25 48 GLU D C 1
ATOM 2281 O O . GLU D 1 48 ? 52.845 21.027 71.992 1.00 37.96 48 GLU D O 1
ATOM 2287 N N . VAL D 1 49 ? 52.566 20.346 74.097 1.00 40.33 49 VAL D N 1
ATOM 2288 C CA . VAL D 1 49 ? 51.974 19.075 73.714 1.00 40.28 49 VAL D CA 1
ATOM 2289 C C . VAL D 1 49 ? 50.716 19.321 72.865 1.00 40.06 49 VAL D C 1
ATOM 2290 O O . VAL D 1 49 ? 50.572 18.728 71.815 1.00 38.43 49 VAL D O 1
ATOM 2294 N N . TRP D 1 50 ? 49.818 20.189 73.330 1.00 38.98 50 TRP D N 1
ATOM 2295 C CA . TRP D 1 50 ? 48.582 20.484 72.619 1.00 39.77 50 TRP D CA 1
ATOM 2296 C C . TRP D 1 50 ? 48.915 21.045 71.231 1.00 40.86 50 TRP D C 1
ATOM 2297 O O . TRP D 1 50 ? 48.395 20.562 70.236 1.00 38.46 50 TRP D O 1
ATOM 2316 N N . ALA D 1 52 ? 51.712 20.800 69.402 1.00 43.06 52 ALA D N 1
ATOM 2317 C CA . ALA D 1 52 ? 52.302 19.766 68.564 1.00 43.77 52 ALA D CA 1
ATOM 2318 C C . ALA D 1 52 ? 51.253 18.772 68.111 1.00 43.56 52 ALA D C 1
ATOM 2319 O O . ALA D 1 52 ? 51.251 18.390 66.951 1.00 43.73 52 ALA D O 1
ATOM 2321 N N . ALA D 1 53 ? 50.342 18.387 69.005 1.00 42.52 53 ALA D N 1
ATOM 2322 C CA . ALA D 1 53 ? 49.282 17.440 68.663 1.00 44.95 53 ALA D CA 1
ATOM 2323 C C . ALA D 1 53 ? 48.391 17.957 67.536 1.00 46.69 53 ALA D C 1
ATOM 2324 O O . ALA D 1 53 ? 47.961 17.198 66.659 1.00 45.28 53 ALA D O 1
ATOM 2326 N N . GLU D 1 54 ? 48.174 19.267 67.540 1.00 51.19 54 GLU D N 1
ATOM 2327 C CA . GLU D 1 54 ? 47.352 19.933 66.553 1.00 54.51 54 GLU D CA 1
ATOM 2328 C C . GLU D 1 54 ? 48.035 20.265 65.220 1.00 53.17 54 GLU D C 1
ATOM 2329 O O . GLU D 1 54 ? 47.487 19.969 64.163 1.00 52.39 54 GLU D O 1
ATOM 2335 N N . TYR D 1 55 ? 49.225 20.862 65.277 1.00 53.16 55 TYR D N 1
ATOM 2336 C CA . TYR D 1 55 ? 49.944 21.279 64.077 1.00 52.82 55 TYR D CA 1
ATOM 2337 C C . TYR D 1 55 ? 51.114 20.458 63.570 1.00 51.99 55 TYR D C 1
ATOM 2338 O O . TYR D 1 55 ? 51.446 20.543 62.395 1.00 50.13 55 TYR D O 1
ATOM 2347 N N . GLU D 1 56 ? 51.759 19.696 64.444 1.00 52.82 56 GLU D N 1
ATOM 2348 C CA . GLU D 1 56 ? 52.914 18.914 64.039 1.00 52.26 56 GLU D CA 1
ATOM 2349 C C . GLU D 1 56 ? 52.677 17.430 63.816 1.00 52.42 56 GLU D C 1
ATOM 2350 O O . GLU D 1 56 ? 51.562 16.941 63.958 1.00 50.96 56 GLU D O 1
ATOM 2356 N N . GLY D 1 57 ? 53.745 16.733 63.443 1.00 52.73 57 GLY D N 1
ATOM 2357 C CA . GLY D 1 57 ? 53.665 15.315 63.189 1.00 54.78 57 GLY D CA 1
ATOM 2358 C C . GLY D 1 57 ? 53.673 14.493 64.449 1.00 55.29 57 GLY D C 1
ATOM 2359 O O . GLY D 1 57 ? 53.839 15.010 65.543 1.00 54.05 57 GLY D O 1
ATOM 2360 N N . LYS D 1 58 ? 53.508 13.194 64.278 1.00 58.17 58 LYS D N 1
ATOM 2361 C CA . LYS D 1 58 ? 53.485 12.251 65.381 1.00 61.28 58 LYS D CA 1
ATOM 2362 C C . LYS D 1 58 ? 54.764 12.236 66.194 1.00 60.31 58 LYS D C 1
ATOM 2363 O O . LYS D 1 58 ? 54.714 12.208 67.413 1.00 58.46 58 LYS D O 1
ATOM 2369 N N . ASP D 1 59 ? 55.910 12.298 65.526 1.00 59.83 59 ASP D N 1
ATOM 2370 C CA . ASP D 1 59 ? 57.190 12.291 66.226 1.00 58.59 59 ASP D CA 1
ATOM 2371 C C . ASP D 1 59 ? 57.384 13.558 67.065 1.00 55.35 59 ASP D C 1
ATOM 2372 O O . ASP D 1 59 ? 57.844 13.485 68.199 1.00 53.26 59 ASP D O 1
ATOM 2377 N N . ALA D 1 60 ? 57.016 14.710 66.510 1.00 51.31 60 ALA D N 1
ATOM 2378 C CA . ALA D 1 60 ? 57.150 15.974 67.219 1.00 49.06 60 ALA D CA 1
ATOM 2379 C C . ALA D 1 60 ? 56.272 15.969 68.460 1.00 48.49 60 ALA D C 1
ATOM 2380 O O . ALA D 1 60 ? 56.684 16.424 69.516 1.00 44.49 60 ALA D O 1
ATOM 2382 N N . ALA D 1 61 ? 55.072 15.407 68.333 1.00 48.43 61 ALA D N 1
ATOM 2383 C CA . ALA D 1 61 ? 54.138 15.320 69.442 1.00 47.92 61 ALA D CA 1
ATOM 2384 C C . ALA D 1 61 ? 54.670 14.392 70.529 1.00 48.66 61 ALA D C 1
ATOM 2385 O O . ALA D 1 61 ? 54.520 14.656 71.714 1.00 46.50 61 ALA D O 1
ATOM 2387 N N . ALA D 1 62 ? 55.292 13.301 70.111 1.00 49.80 62 ALA D N 1
ATOM 2388 C CA . ALA D 1 62 ? 55.855 12.342 71.037 1.00 51.71 62 ALA D CA 1
ATOM 2389 C C . ALA D 1 62 ? 57.050 12.942 71.777 1.00 52.22 62 ALA D C 1
ATOM 2390 O O . ALA D 1 62 ? 57.263 12.623 72.942 1.00 50.99 62 ALA D O 1
ATOM 2392 N N . GLU D 1 63 ? 57.809 13.820 71.122 1.00 52.26 63 GLU D N 1
ATOM 2393 C CA . GLU D 1 63 ? 58.957 14.434 71.776 1.00 54.14 63 GLU D CA 1
ATOM 2394 C C . GLU D 1 63 ? 58.429 15.381 72.838 1.00 52.54 63 GLU D C 1
ATOM 2395 O O . GLU D 1 63 ? 58.895 15.361 73.967 1.00 51.82 63 GLU D O 1
ATOM 2401 N N . GLU D 1 64 ? 57.419 16.173 72.496 1.00 51.31 64 GLU D N 1
ATOM 2402 C CA . GLU D 1 64 ? 56.843 17.104 73.461 1.00 50.84 64 GLU D CA 1
ATOM 2403 C C . GLU D 1 64 ? 56.191 16.375 74.622 1.00 49.15 64 GLU D C 1
ATOM 2404 O O . GLU D 1 64 ? 56.264 16.836 75.759 1.00 46.89 64 GLU D O 1
ATOM 2410 N N . ILE D 1 65 ? 55.571 15.233 74.344 1.00 47.38 65 ILE D N 1
ATOM 2411 C CA . ILE D 1 65 ? 54.936 14.470 75.399 1.00 46.91 65 ILE D CA 1
ATOM 2412 C C . ILE D 1 65 ? 55.984 13.930 76.345 1.00 47.19 65 ILE D C 1
ATOM 2413 O O . ILE D 1 65 ? 55.773 13.937 77.557 1.00 45.68 65 ILE D O 1
ATOM 2418 N N . SER D 1 66 ? 57.113 13.485 75.803 1.00 46.31 66 SER D N 1
ATOM 2419 C CA . SER D 1 66 ? 58.167 12.961 76.648 1.00 48.54 66 SER D CA 1
ATOM 2420 C C . SER D 1 66 ? 58.683 14.042 77.608 1.00 48.36 66 SER D C 1
ATOM 2421 O O . SER D 1 66 ? 58.891 13.763 78.790 1.00 45.03 66 SER D O 1
ATOM 2424 N N . GLN D 1 67 ? 58.830 15.272 77.112 1.00 48.62 67 GLN D N 1
ATOM 2425 C CA . GLN D 1 67 ? 59.283 16.392 77.928 1.00 49.71 67 GLN D CA 1
ATOM 2426 C C . GLN D 1 67 ? 58.282 16.659 79.054 1.00 48.37 67 GLN D C 1
ATOM 2427 O O . GLN D 1 67 ? 58.685 16.941 80.170 1.00 45.51 67 GLN D O 1
ATOM 2433 N N . LEU D 1 68 ? 56.982 16.588 78.747 1.00 45.74 68 LEU D N 1
ATOM 2434 C CA . LEU D 1 68 ? 55.925 16.779 79.745 1.00 42.10 68 LEU D CA 1
ATOM 2435 C C . LEU D 1 68 ? 56.031 15.692 80.810 1.00 42.32 68 LEU D C 1
ATOM 2436 O O . LEU D 1 68 ? 56.109 16.016 81.977 1.00 38.71 68 LEU D O 1
ATOM 2441 N N . LEU D 1 69 ? 56.092 14.419 80.409 1.00 41.72 69 LEU D N 1
ATOM 2442 C CA . LEU D 1 69 ? 56.194 13.309 81.360 1.00 42.43 69 LEU D CA 1
ATOM 2443 C C . LEU D 1 69 ? 57.430 13.425 82.251 1.00 44.14 69 LEU D C 1
ATOM 2444 O O . LEU D 1 69 ? 57.373 13.123 83.431 1.00 41.80 69 LEU D O 1
ATOM 2449 N N . TYR D 1 70 ? 58.540 13.884 81.681 1.00 44.77 70 TYR D N 1
ATOM 2450 C CA . TYR D 1 70 ? 59.767 14.041 82.435 1.00 45.02 70 TYR D CA 1
ATOM 2451 C C . TYR D 1 70 ? 59.573 15.052 83.545 1.00 45.46 70 TYR D C 1
ATOM 2452 O O . TYR D 1 70 ? 59.951 14.792 84.690 1.00 44.50 70 TYR D O 1
ATOM 2461 N N . HIS D 1 71 ? 58.979 16.200 83.211 1.00 45.01 71 HIS D N 1
ATOM 2462 C CA . HIS D 1 71 ? 58.737 17.241 84.198 1.00 44.65 71 HIS D CA 1
ATOM 2463 C C . HIS D 1 71 ? 57.687 16.819 85.207 1.00 44.36 71 HIS D C 1
ATOM 2464 O O . HIS D 1 71 ? 57.778 17.198 86.366 1.00 42.35 71 HIS D O 1
ATOM 2471 N N . VAL D 1 72 ? 56.709 16.021 84.790 1.00 42.50 72 VAL D N 1
ATOM 2472 C CA . VAL D 1 72 ? 55.714 15.545 85.743 1.00 45.05 72 VAL D CA 1
ATOM 2473 C C . VAL D 1 72 ? 56.443 14.647 86.752 1.00 47.27 72 VAL D C 1
ATOM 2474 O O . VAL D 1 72 ? 56.228 14.763 87.953 1.00 43.72 72 VAL D O 1
ATOM 2478 N N . GLN D 1 73 ? 57.325 13.775 86.257 1.00 49.57 73 GLN D N 1
ATOM 2479 C CA . GLN D 1 73 ? 58.102 12.872 87.114 1.00 49.64 73 GLN D CA 1
ATOM 2480 C C . GLN D 1 73 ? 58.999 13.649 88.072 1.00 50.26 73 GLN D C 1
ATOM 2481 O O . GLN D 1 73 ? 59.170 13.256 89.233 1.00 48.95 73 GLN D O 1
ATOM 2487 N N . VAL D 1 74 ? 59.553 14.756 87.589 1.00 48.27 74 VAL D N 1
ATOM 2488 C CA . VAL D 1 74 ? 60.393 15.586 88.423 1.00 47.83 74 VAL D CA 1
ATOM 2489 C C . VAL D 1 74 ? 59.554 16.171 89.551 1.00 48.74 74 VAL D C 1
ATOM 2490 O O . VAL D 1 74 ? 59.997 16.224 90.688 1.00 49.56 74 VAL D O 1
ATOM 2510 N N . VAL D 1 77 ? 59.043 13.640 92.197 1.00 51.22 77 VAL D N 1
ATOM 2511 C CA . VAL D 1 77 ? 60.238 13.506 93.004 1.00 54.73 77 VAL D CA 1
ATOM 2512 C C . VAL D 1 77 ? 60.333 14.655 94.005 1.00 56.29 77 VAL D C 1
ATOM 2513 O O . VAL D 1 77 ? 60.640 14.444 95.182 1.00 57.51 77 VAL D O 1
ATOM 2517 N N . ALA D 1 78 ? 60.035 15.863 93.538 1.00 56.90 78 ALA D N 1
ATOM 2518 C CA . ALA D 1 78 ? 60.107 17.056 94.366 1.00 57.95 78 ALA D CA 1
ATOM 2519 C C . ALA D 1 78 ? 59.130 17.080 95.538 1.00 58.59 78 ALA D C 1
ATOM 2520 O O . ALA D 1 78 ? 59.419 17.677 96.575 1.00 58.47 78 ALA D O 1
ATOM 2522 N N . ARG D 1 79 ? 57.998 16.403 95.372 1.00 59.44 79 ARG D N 1
ATOM 2523 C CA . ARG D 1 79 ? 56.947 16.357 96.375 1.00 60.68 79 ARG D CA 1
ATOM 2524 C C . ARG D 1 79 ? 56.884 15.032 97.107 1.00 61.89 79 ARG D C 1
ATOM 2525 O O . ARG D 1 79 ? 55.971 14.795 97.902 1.00 62.23 79 ARG D O 1
ATOM 2533 N N . GLY D 1 80 ? 57.835 14.154 96.820 1.00 62.55 80 GLY D N 1
ATOM 2534 C CA . GLY D 1 80 ? 57.854 12.860 97.478 1.00 64.07 80 GLY D CA 1
ATOM 2535 C C . GLY D 1 80 ? 56.726 11.905 97.113 1.00 64.17 80 GLY D C 1
ATOM 2536 O O . GLY D 1 80 ? 56.370 11.035 97.909 1.00 63.20 80 GLY D O 1
ATOM 2537 N N . ILE D 1 81 ? 56.153 12.084 95.924 1.00 65.40 81 ILE D N 1
ATOM 2538 C CA . ILE D 1 81 ? 55.067 11.235 95.438 1.00 65.15 81 ILE D CA 1
ATOM 2539 C C . ILE D 1 81 ? 55.672 10.040 94.707 1.00 66.70 81 ILE D C 1
ATOM 2540 O O . ILE D 1 81 ? 56.662 10.177 93.990 1.00 66.66 81 ILE D O 1
ATOM 2545 N N . SER D 1 82 ? 55.096 8.864 94.932 1.00 70.94 82 SER D N 1
ATOM 2546 C CA . SER D 1 82 ? 55.588 7.637 94.314 1.00 73.87 82 SER D CA 1
ATOM 2547 C C . SER D 1 82 ? 54.667 7.159 93.201 1.00 75.26 82 SER D C 1
ATOM 2548 O O . SER D 1 82 ? 53.508 7.578 93.121 1.00 75.85 82 SER D O 1
ATOM 2551 N N . LEU D 1 83 ? 55.175 6.240 92.380 1.00 79.18 83 LEU D N 1
ATOM 2552 C CA . LEU D 1 83 ? 54.408 5.688 91.270 1.00 83.28 83 LEU D CA 1
ATOM 2553 C C . LEU D 1 83 ? 53.193 4.933 91.748 1.00 83.19 83 LEU D C 1
ATOM 2554 O O . LEU D 1 83 ? 52.171 4.913 91.076 1.00 83.92 83 LEU D O 1
ATOM 2559 N N . ASP D 1 84 ? 53.312 4.300 92.905 1.00 85.64 84 ASP D N 1
ATOM 2560 C CA . ASP D 1 84 ? 52.202 3.550 93.469 1.00 88.30 84 ASP D CA 1
ATOM 2561 C C . ASP D 1 84 ? 51.088 4.516 93.866 1.00 85.82 84 ASP D C 1
ATOM 2562 O O . ASP D 1 84 ? 49.907 4.230 93.659 1.00 84.60 84 ASP D O 1
ATOM 2567 N N . ASP D 1 85 ? 51.475 5.671 94.411 1.00 81.65 85 ASP D N 1
ATOM 2568 C CA . ASP D 1 85 ? 50.512 6.688 94.826 1.00 78.77 85 ASP D CA 1
ATOM 2569 C C . ASP D 1 85 ? 49.687 7.107 93.619 1.00 76.11 85 ASP D C 1
ATOM 2570 O O . ASP D 1 85 ? 48.464 7.113 93.666 1.00 75.94 85 ASP D O 1
ATOM 2575 N N . VAL D 1 86 ? 50.374 7.428 92.530 1.00 70.84 86 VAL D N 1
ATOM 2576 C CA . VAL D 1 86 ? 49.733 7.853 91.290 1.00 70.14 86 VAL D CA 1
ATOM 2577 C C . VAL D 1 86 ? 48.933 6.722 90.628 1.00 72.42 86 VAL D C 1
ATOM 2578 O O . VAL D 1 86 ? 47.772 6.915 90.255 1.00 70.67 86 VAL D O 1
ATOM 2582 N N . TYR D 1 87 ? 49.554 5.551 90.482 1.00 76.34 87 TYR D N 1
ATOM 2583 C CA . TYR D 1 87 ? 48.896 4.400 89.867 1.00 79.66 87 TYR D CA 1
ATOM 2584 C C . TYR D 1 87 ? 47.616 4.011 90.606 1.00 79.21 87 TYR D C 1
ATOM 2585 O O . TYR D 1 87 ? 46.639 3.590 89.989 1.00 79.13 87 TYR D O 1
ATOM 2594 N N . ALA D 1 88 ? 47.614 4.178 91.923 1.00 79.59 88 ALA D N 1
ATOM 2595 C CA . ALA D 1 88 ? 46.447 3.849 92.726 1.00 79.65 88 ALA D CA 1
ATOM 2596 C C . ALA D 1 88 ? 45.246 4.666 92.256 1.00 80.52 88 ALA D C 1
ATOM 2597 O O . ALA D 1 88 ? 44.101 4.204 92.309 1.00 80.39 88 ALA D O 1
ATOM 2599 N N . HIS D 1 89 ? 45.523 5.877 91.779 1.00 79.84 89 HIS D N 1
ATOM 2600 C CA . HIS D 1 89 ? 44.476 6.774 91.304 1.00 78.79 89 HIS D CA 1
ATOM 2601 C C . HIS D 1 89 ? 44.106 6.548 89.848 1.00 81.34 89 HIS D C 1
ATOM 2602 O O . HIS D 1 89 ? 42.973 6.816 89.454 1.00 80.55 89 HIS D O 1
ATOM 2609 N N . LEU D 1 90 ? 45.059 6.065 89.050 1.00 85.36 90 LEU D N 1
ATOM 2610 C CA . LEU D 1 90 ? 44.822 5.813 87.629 1.00 88.54 90 LEU D CA 1
ATOM 2611 C C . LEU D 1 90 ? 43.734 4.773 87.388 1.00 92.53 90 LEU D C 1
ATOM 2612 O O . LEU D 1 90 ? 43.429 4.438 86.243 1.00 94.55 90 LEU D O 1
ATOM 2617 N N . LEU D 1 91 ? 43.147 4.281 88.479 1.00 98.89 91 LEU D N 1
ATOM 2618 C CA . LEU D 1 91 ? 42.074 3.287 88.443 1.00 101.56 91 LEU D CA 1
ATOM 2619 C C . LEU D 1 91 ? 40.750 3.935 88.883 1.00 103.36 91 LEU D C 1
ATOM 2620 O O . LEU D 1 91 ? 39.999 4.387 87.989 1.00 104.95 91 LEU D O 1
ATOM 2625 N N . LYS E 1 4 ? 30.362 27.037 42.271 1.00 130.43 4 LYS E N 1
ATOM 2626 C CA . LYS E 1 4 ? 31.007 26.308 41.144 1.00 129.83 4 LYS E CA 1
ATOM 2627 C C . LYS E 1 4 ? 32.535 26.336 41.263 1.00 127.34 4 LYS E C 1
ATOM 2628 O O . LYS E 1 4 ? 33.226 25.591 40.568 1.00 128.28 4 LYS E O 1
ATOM 2634 N N . THR E 1 5 ? 33.050 27.187 42.152 1.00 124.27 5 THR E N 1
ATOM 2635 C CA . THR E 1 5 ? 34.494 27.324 42.372 1.00 122.56 5 THR E CA 1
ATOM 2636 C C . THR E 1 5 ? 35.013 26.278 43.354 1.00 116.74 5 THR E C 1
ATOM 2637 O O . THR E 1 5 ? 34.272 25.804 44.216 1.00 117.49 5 THR E O 1
ATOM 2641 N N . PHE E 1 6 ? 36.287 25.923 43.204 1.00 111.86 6 PHE E N 1
ATOM 2642 C CA . PHE E 1 6 ? 36.956 24.951 44.069 1.00 110.87 6 PHE E CA 1
ATOM 2643 C C . PHE E 1 6 ? 36.801 25.415 45.524 1.00 108.64 6 PHE E C 1
ATOM 2644 O O . PHE E 1 6 ? 36.465 24.621 46.406 1.00 106.51 6 PHE E O 1
ATOM 2652 N N . GLU E 1 7 ? 36.974 26.720 45.739 1.00 106.67 7 GLU E N 1
ATOM 2653 C CA . GLU E 1 7 ? 36.876 27.345 47.062 1.00 105.80 7 GLU E CA 1
ATOM 2654 C C . GLU E 1 7 ? 35.491 27.313 47.705 1.00 104.47 7 GLU E C 1
ATOM 2655 O O . GLU E 1 7 ? 35.364 27.257 48.928 1.00 102.63 7 GLU E O 1
ATOM 2661 N N . GLU E 1 8 ? 34.456 27.371 46.876 1.00 103.06 8 GLU E N 1
ATOM 2662 C CA . GLU E 1 8 ? 33.073 27.347 47.348 1.00 100.51 8 GLU E CA 1
ATOM 2663 C C . GLU E 1 8 ? 32.656 25.956 47.801 1.00 96.50 8 GLU E C 1
ATOM 2664 O O . GLU E 1 8 ? 32.065 25.802 48.867 1.00 96.19 8 GLU E O 1
ATOM 2670 N N . LEU E 1 9 ? 32.952 24.954 46.974 1.00 92.28 9 LEU E N 1
ATOM 2671 C CA . LEU E 1 9 ? 32.622 23.562 47.272 1.00 88.53 9 LEU E CA 1
ATOM 2672 C C . LEU E 1 9 ? 33.355 23.078 48.524 1.00 83.37 9 LEU E C 1
ATOM 2673 O O . LEU E 1 9 ? 32.826 22.271 49.279 1.00 83.03 9 LEU E O 1
ATOM 2678 N N . PHE E 1 10 ? 34.572 23.578 48.735 1.00 80.52 10 PHE E N 1
ATOM 2679 C CA . PHE E 1 10 ? 35.377 23.203 49.898 1.00 76.93 10 PHE E CA 1
ATOM 2680 C C . PHE E 1 10 ? 34.748 23.703 51.203 1.00 77.82 10 PHE E C 1
ATOM 2681 O O . PHE E 1 10 ? 34.745 22.988 52.208 1.00 77.12 10 PHE E O 1
ATOM 2689 N N . THR E 1 11 ? 34.240 24.936 51.191 1.00 79.85 11 THR E N 1
ATOM 2690 C CA . THR E 1 11 ? 33.602 25.514 52.370 1.00 83.19 11 THR E CA 1
ATOM 2691 C C . THR E 1 11 ? 32.296 24.769 52.682 1.00 85.17 11 THR E C 1
ATOM 2692 O O . THR E 1 11 ? 31.889 24.662 53.839 1.00 84.47 11 THR E O 1
ATOM 2696 N N . GLU E 1 12 ? 31.674 24.216 51.646 1.00 88.26 12 GLU E N 1
ATOM 2697 C CA . GLU E 1 12 ? 30.446 23.437 51.799 1.00 91.03 12 GLU E CA 1
ATOM 2698 C C . GLU E 1 12 ? 30.768 22.157 52.580 1.00 88.98 12 GLU E C 1
ATOM 2699 O O . GLU E 1 12 ? 30.011 21.752 53.454 1.00 88.00 12 GLU E O 1
ATOM 2705 N N . LEU E 1 13 ? 31.898 21.531 52.251 1.00 87.66 13 LEU E N 1
ATOM 2706 C CA . LEU E 1 13 ? 32.343 20.299 52.906 1.00 86.09 13 LEU E CA 1
ATOM 2707 C C . LEU E 1 13 ? 32.776 20.511 54.357 1.00 85.41 13 LEU E C 1
ATOM 2708 O O . LEU E 1 13 ? 32.626 19.614 55.187 1.00 84.31 13 LEU E O 1
ATOM 2713 N N . GLN E 1 14 ? 33.341 21.679 54.655 1.00 85.96 14 GLN E N 1
ATOM 2714 C CA . GLN E 1 14 ? 33.778 21.976 56.017 1.00 89.53 14 GLN E CA 1
ATOM 2715 C C . GLN E 1 14 ? 32.577 22.023 56.956 1.00 93.78 14 GLN E C 1
ATOM 2716 O O . GLN E 1 14 ? 32.663 21.604 58.113 1.00 93.21 14 GLN E O 1
ATOM 2722 N N . HIS E 1 15 ? 31.450 22.509 56.435 1.00 103.51 15 HIS E N 1
ATOM 2723 C CA . HIS E 1 15 ? 30.215 22.604 57.207 1.00 110.70 15 HIS E CA 1
ATOM 2724 C C . HIS E 1 15 ? 29.569 21.231 57.437 1.00 109.72 15 HIS E C 1
ATOM 2725 O O . HIS E 1 15 ? 29.114 20.931 58.543 1.00 108.88 15 HIS E O 1
ATOM 2732 N N . LYS E 1 16 ? 29.524 20.408 56.390 1.00 107.35 16 LYS E N 1
ATOM 2733 C CA . LYS E 1 16 ? 28.953 19.066 56.488 1.00 106.78 16 LYS E CA 1
ATOM 2734 C C . LYS E 1 16 ? 29.771 18.190 57.433 1.00 107.24 16 LYS E C 1
ATOM 2735 O O . LYS E 1 16 ? 29.303 17.146 57.878 1.00 107.24 16 LYS E O 1
ATOM 2741 N N . ALA E 1 17 ? 30.988 18.628 57.746 1.00 108.41 17 ALA E N 1
ATOM 2742 C CA . ALA E 1 17 ? 31.872 17.887 58.636 1.00 108.74 17 ALA E CA 1
ATOM 2743 C C . ALA E 1 17 ? 31.729 18.325 60.090 1.00 109.34 17 ALA E C 1
ATOM 2744 O O . ALA E 1 17 ? 32.340 17.734 60.979 1.00 110.25 17 ALA E O 1
ATOM 2746 N N . ALA E 1 18 ? 30.922 19.357 60.327 1.00 111.17 18 ALA E N 1
ATOM 2747 C CA . ALA E 1 18 ? 30.693 19.869 61.678 1.00 113.00 18 ALA E CA 1
ATOM 2748 C C . ALA E 1 18 ? 29.926 18.857 62.529 1.00 113.91 18 ALA E C 1
ATOM 2749 O O . ALA E 1 18 ? 29.892 18.962 63.760 1.00 114.92 18 ALA E O 1
ATOM 2751 N N . ASN E 1 19 ? 29.321 17.877 61.862 1.00 115.89 19 ASN E N 1
ATOM 2752 C CA . ASN E 1 19 ? 28.548 16.832 62.527 1.00 117.13 19 ASN E CA 1
ATOM 2753 C C . ASN E 1 19 ? 29.040 15.441 62.118 1.00 117.47 19 ASN E C 1
ATOM 2754 O O . ASN E 1 19 ? 28.249 14.550 61.792 1.00 117.66 19 ASN E O 1
ATOM 2759 N N . THR E 1 24 ? 25.764 12.897 60.579 1.00 112.11 24 THR E N 1
ATOM 2760 C CA . THR E 1 24 ? 26.750 12.058 59.907 1.00 112.30 24 THR E CA 1
ATOM 2761 C C . THR E 1 24 ? 26.094 11.321 58.757 1.00 114.56 24 THR E C 1
ATOM 2762 O O . THR E 1 24 ? 26.365 11.604 57.589 1.00 114.54 24 THR E O 1
ATOM 2766 N N . SER E 1 25 ? 25.198 10.411 59.105 1.00 117.41 25 SER E N 1
ATOM 2767 C CA . SER E 1 25 ? 24.520 9.557 58.128 1.00 120.48 25 SER E CA 1
ATOM 2768 C C . SER E 1 25 ? 23.823 10.113 56.871 1.00 122.98 25 SER E C 1
ATOM 2769 O O . SER E 1 25 ? 22.868 9.502 56.401 1.00 123.22 25 SER E O 1
ATOM 2772 N N . ARG E 1 26 ? 24.207 11.290 56.370 1.00 126.05 26 ARG E N 1
ATOM 2773 C CA . ARG E 1 26 ? 23.610 11.769 55.116 1.00 128.44 26 ARG E CA 1
ATOM 2774 C C . ARG E 1 26 ? 24.662 11.622 54.021 1.00 126.54 26 ARG E C 1
ATOM 2775 O O . ARG E 1 26 ? 24.786 10.552 53.419 1.00 127.38 26 ARG E O 1
ATOM 2783 N N . THR E 1 27 ? 25.492 12.658 53.844 1.00 124.78 27 THR E N 1
ATOM 2784 C CA . THR E 1 27 ? 26.542 12.671 52.823 1.00 121.98 27 THR E CA 1
ATOM 2785 C C . THR E 1 27 ? 27.854 12.096 53.382 1.00 120.28 27 THR E C 1
ATOM 2786 O O . THR E 1 27 ? 28.159 12.298 54.560 1.00 117.79 27 THR E O 1
ATOM 2790 N N . ALA E 1 28 ? 28.631 11.430 52.519 1.00 115.02 28 ALA E N 1
ATOM 2791 C CA . ALA E 1 28 ? 29.918 10.803 52.868 1.00 111.50 28 ALA E CA 1
ATOM 2792 C C . ALA E 1 28 ? 30.684 11.399 54.053 1.00 110.47 28 ALA E C 1
ATOM 2793 O O . ALA E 1 28 ? 31.274 12.488 53.969 1.00 109.39 28 ALA E O 1
ATOM 2795 N N . GLU E 1 29 ? 30.621 10.680 55.172 1.00 110.86 29 GLU E N 1
ATOM 2796 C CA . GLU E 1 29 ? 31.299 11.083 56.396 1.00 107.23 29 GLU E CA 1
ATOM 2797 C C . GLU E 1 29 ? 32.513 10.217 56.684 1.00 103.35 29 GLU E C 1
ATOM 2798 O O . GLU E 1 29 ? 32.515 9.395 57.609 1.00 102.01 29 GLU E O 1
ATOM 2804 N N . LEU E 1 30 ? 33.538 10.414 55.858 1.00 91.82 30 LEU E N 1
ATOM 2805 C CA . LEU E 1 30 ? 34.801 9.702 55.966 1.00 83.38 30 LEU E CA 1
ATOM 2806 C C . LEU E 1 30 ? 35.645 10.332 57.061 1.00 79.91 30 LEU E C 1
ATOM 2807 O O . LEU E 1 30 ? 36.526 9.678 57.615 1.00 78.24 30 LEU E O 1
ATOM 2812 N N . VAL E 1 31 ? 35.368 11.600 57.367 1.00 78.23 31 VAL E N 1
ATOM 2813 C CA . VAL E 1 31 ? 36.092 12.330 58.406 1.00 75.00 31 VAL E CA 1
ATOM 2814 C C . VAL E 1 31 ? 35.984 11.590 59.734 1.00 75.84 31 VAL E C 1
ATOM 2815 O O . VAL E 1 31 ? 36.912 11.626 60.550 1.00 77.52 31 VAL E O 1
ATOM 2819 N N . ASP E 1 32 ? 34.854 10.914 59.941 1.00 78.27 32 ASP E N 1
ATOM 2820 C CA . ASP E 1 32 ? 34.628 10.148 61.157 1.00 80.40 32 ASP E CA 1
ATOM 2821 C C . ASP E 1 32 ? 35.522 8.910 61.169 1.00 76.87 32 ASP E C 1
ATOM 2822 O O . ASP E 1 32 ? 36.147 8.596 62.180 1.00 75.20 32 ASP E O 1
ATOM 2827 N N . LYS E 1 33 ? 35.585 8.225 60.029 1.00 75.18 33 LYS E N 1
ATOM 2828 C CA . LYS E 1 33 ? 36.402 7.021 59.878 1.00 74.78 33 LYS E CA 1
ATOM 2829 C C . LYS E 1 33 ? 37.895 7.342 60.021 1.00 70.80 33 LYS E C 1
ATOM 2830 O O . LYS E 1 33 ? 38.689 6.498 60.455 1.00 69.53 33 LYS E O 1
ATOM 2836 N N . GLY E 1 34 ? 38.268 8.570 59.658 1.00 65.38 34 GLY E N 1
ATOM 2837 C CA . GLY E 1 34 ? 39.653 8.993 59.770 1.00 59.33 34 GLY E CA 1
ATOM 2838 C C . GLY E 1 34 ? 40.514 8.969 58.522 1.00 54.54 34 GLY E C 1
ATOM 2839 O O . GLY E 1 34 ? 40.079 8.587 57.447 1.00 49.81 34 GLY E O 1
ATOM 2840 N N . VAL E 1 35 ? 41.778 9.315 58.734 1.00 53.00 35 VAL E N 1
ATOM 2841 C CA . VAL E 1 35 ? 42.815 9.405 57.717 1.00 51.11 35 VAL E CA 1
ATOM 2842 C C . VAL E 1 35 ? 43.028 8.095 56.958 1.00 52.38 35 VAL E C 1
ATOM 2843 O O . VAL E 1 35 ? 43.100 8.064 55.730 1.00 50.51 35 VAL E O 1
ATOM 2847 N N . HIS E 1 36 ? 43.109 6.994 57.675 1.00 52.44 36 HIS E N 1
ATOM 2848 C CA . HIS E 1 36 ? 43.328 5.735 56.993 1.00 51.87 36 HIS E CA 1
ATOM 2849 C C . HIS E 1 36 ? 42.322 5.450 55.875 1.00 50.91 36 HIS E C 1
ATOM 2850 O O . HIS E 1 36 ? 42.709 5.094 54.772 1.00 49.52 36 HIS E O 1
ATOM 2857 N N . ALA E 1 37 ? 41.037 5.582 56.180 1.00 49.87 37 ALA E N 1
ATOM 2858 C CA . ALA E 1 37 ? 39.968 5.341 55.226 1.00 47.52 37 ALA E CA 1
ATOM 2859 C C . ALA E 1 37 ? 40.010 6.325 54.046 1.00 46.93 37 ALA E C 1
ATOM 2860 O O . ALA E 1 37 ? 39.777 5.939 52.911 1.00 42.75 37 ALA E O 1
ATOM 2862 N N . ILE E 1 38 ? 40.329 7.586 54.322 1.00 46.52 38 ILE E N 1
ATOM 2863 C CA . ILE E 1 38 ? 40.409 8.603 53.293 1.00 46.33 38 ILE E CA 1
ATOM 2864 C C . ILE E 1 38 ? 41.644 8.374 52.438 1.00 44.95 38 ILE E C 1
ATOM 2865 O O . ILE E 1 38 ? 41.618 8.617 51.249 1.00 42.89 38 ILE E O 1
ATOM 2870 N N . GLY E 1 39 ? 42.722 7.911 53.066 1.00 45.84 39 GLY E N 1
ATOM 2871 C CA . GLY E 1 39 ? 43.963 7.620 52.373 1.00 45.55 39 GLY E CA 1
ATOM 2872 C C . GLY E 1 39 ? 43.812 6.495 51.366 1.00 46.79 39 GLY E C 1
ATOM 2873 O O . GLY E 1 39 ? 44.377 6.555 50.278 1.00 44.30 39 GLY E O 1
ATOM 2874 N N . LYS E 1 40 ? 43.064 5.458 51.720 1.00 48.52 40 LYS E N 1
ATOM 2875 C CA . LYS E 1 40 ? 42.818 4.365 50.782 1.00 54.44 40 LYS E CA 1
ATOM 2876 C C . LYS E 1 40 ? 42.151 4.942 49.513 1.00 50.95 40 LYS E C 1
ATOM 2877 O O . LYS E 1 40 ? 42.555 4.615 48.409 1.00 49.92 40 LYS E O 1
ATOM 2883 N N . LYS E 1 41 ? 41.125 5.783 49.684 1.00 47.83 41 LYS E N 1
ATOM 2884 C CA . LYS E 1 41 ? 40.403 6.397 48.567 1.00 47.06 41 LYS E CA 1
ATOM 2885 C C . LYS E 1 41 ? 41.282 7.276 47.701 1.00 42.86 41 LYS E C 1
ATOM 2886 O O . LYS E 1 41 ? 41.184 7.211 46.491 1.00 40.17 41 LYS E O 1
ATOM 2892 N N . VAL E 1 42 ? 42.108 8.120 48.321 1.00 40.92 42 VAL E N 1
ATOM 2893 C CA . VAL E 1 42 ? 43.015 8.995 47.582 1.00 39.56 42 VAL E CA 1
ATOM 2894 C C . VAL E 1 42 ? 43.960 8.180 46.720 1.00 40.95 42 VAL E C 1
ATOM 2895 O O . VAL E 1 42 ? 44.126 8.450 45.545 1.00 40.85 42 VAL E O 1
ATOM 2899 N N . VAL E 1 43 ? 44.504 7.123 47.300 1.00 42.70 43 VAL E N 1
ATOM 2900 C CA . VAL E 1 43 ? 45.426 6.255 46.619 1.00 40.86 43 VAL E CA 1
ATOM 2901 C C . VAL E 1 43 ? 44.757 5.421 45.520 1.00 42.07 43 VAL E C 1
ATOM 2902 O O . VAL E 1 43 ? 45.354 5.215 44.455 1.00 40.89 43 VAL E O 1
ATOM 2906 N N . GLU E 1 44 ? 43.519 4.973 45.729 1.00 43.51 44 GLU E N 1
ATOM 2907 C CA . GLU E 1 44 ? 42.849 4.197 44.692 1.00 44.94 44 GLU E CA 1
ATOM 2908 C C . GLU E 1 44 ? 42.353 5.105 43.555 1.00 42.65 44 GLU E C 1
ATOM 2909 O O . GLU E 1 44 ? 42.380 4.729 42.384 1.00 38.80 44 GLU E O 1
ATOM 2915 N N . GLU E 1 45 ? 41.989 6.335 43.897 1.00 43.00 45 GLU E N 1
ATOM 2916 C CA . GLU E 1 45 ? 41.539 7.288 42.903 1.00 45.37 45 GLU E CA 1
ATOM 2917 C C . GLU E 1 45 ? 42.679 7.795 42.028 1.00 41.49 45 GLU E C 1
ATOM 2918 O O . GLU E 1 45 ? 42.457 8.043 40.860 1.00 36.78 45 GLU E O 1
ATOM 2924 N N . ALA E 1 46 ? 43.878 7.978 42.585 1.00 38.50 46 ALA E N 1
ATOM 2925 C CA . ALA E 1 46 ? 45.031 8.410 41.783 1.00 37.20 46 ALA E CA 1
ATOM 2926 C C . ALA E 1 46 ? 45.296 7.354 40.708 1.00 34.65 46 ALA E C 1
ATOM 2927 O O . ALA E 1 46 ? 45.509 7.696 39.545 1.00 32.47 46 ALA E O 1
ATOM 2929 N N . ALA E 1 47 ? 45.216 6.077 41.088 1.00 31.30 47 ALA E N 1
ATOM 2930 C CA . ALA E 1 47 ? 45.417 4.988 40.153 1.00 35.34 47 ALA E CA 1
ATOM 2931 C C . ALA E 1 47 ? 44.337 4.994 39.071 1.00 37.14 47 ALA E C 1
ATOM 2932 O O . ALA E 1 47 ? 44.628 4.742 37.911 1.00 38.58 47 ALA E O 1
ATOM 2934 N N . GLU E 1 48 ? 43.097 5.272 39.452 1.00 40.04 48 GLU E N 1
ATOM 2935 C CA . GLU E 1 48 ? 41.989 5.338 38.509 1.00 43.50 48 GLU E CA 1
ATOM 2936 C C . GLU E 1 48 ? 42.190 6.527 37.553 1.00 42.19 48 GLU E C 1
ATOM 2937 O O . GLU E 1 48 ? 41.902 6.427 36.363 1.00 41.25 48 GLU E O 1
ATOM 2943 N N . VAL E 1 49 ? 42.695 7.644 38.081 1.00 42.32 49 VAL E N 1
ATOM 2944 C CA . VAL E 1 49 ? 42.954 8.828 37.280 1.00 43.75 49 VAL E CA 1
ATOM 2945 C C . VAL E 1 49 ? 43.974 8.472 36.210 1.00 41.97 49 VAL E C 1
ATOM 2946 O O . VAL E 1 49 ? 43.752 8.757 35.053 1.00 40.62 49 VAL E O 1
ATOM 2950 N N . TRP E 1 50 ? 45.076 7.833 36.599 1.00 43.84 50 TRP E N 1
ATOM 2951 C CA . TRP E 1 50 ? 46.118 7.429 35.647 1.00 45.08 50 TRP E CA 1
ATOM 2952 C C . TRP E 1 50 ? 45.533 6.480 34.608 1.00 45.04 50 TRP E C 1
ATOM 2953 O O . TRP E 1 50 ? 45.740 6.666 33.412 1.00 42.49 50 TRP E O 1
ATOM 2972 N N . ALA E 1 52 ? 42.309 6.001 33.615 1.00 45.09 52 ALA E N 1
ATOM 2973 C CA . ALA E 1 52 ? 41.381 6.665 32.708 1.00 47.29 52 ALA E CA 1
ATOM 2974 C C . ALA E 1 52 ? 42.102 7.607 31.750 1.00 46.97 52 ALA E C 1
ATOM 2975 O O . ALA E 1 52 ? 41.719 7.737 30.595 1.00 44.94 52 ALA E O 1
ATOM 2977 N N . ALA E 1 53 ? 43.140 8.270 32.235 1.00 45.45 53 ALA E N 1
ATOM 2978 C CA . ALA E 1 53 ? 43.895 9.193 31.408 1.00 48.91 53 ALA E CA 1
ATOM 2979 C C . ALA E 1 53 ? 44.558 8.460 30.244 1.00 51.79 53 ALA E C 1
ATOM 2980 O O . ALA E 1 53 ? 44.623 8.972 29.125 1.00 49.11 53 ALA E O 1
ATOM 2982 N N . GLU E 1 54 ? 44.973 7.226 30.506 1.00 55.16 54 GLU E N 1
ATOM 2983 C CA . GLU E 1 54 ? 45.656 6.403 29.522 1.00 58.34 54 GLU E CA 1
ATOM 2984 C C . GLU E 1 54 ? 44.744 5.660 28.549 1.00 57.70 54 GLU E C 1
ATOM 2985 O O . GLU E 1 54 ? 44.963 5.698 27.338 1.00 58.79 54 GLU E O 1
ATOM 2991 N N . TYR E 1 55 ? 43.718 5.002 29.083 1.00 57.93 55 TYR E N 1
ATOM 2992 C CA . TYR E 1 55 ? 42.806 4.191 28.291 1.00 58.96 55 TYR E CA 1
ATOM 2993 C C . TYR E 1 55 ? 41.411 4.710 27.994 1.00 56.17 55 TYR E C 1
ATOM 2994 O O . TYR E 1 55 ? 40.777 4.211 27.075 1.00 56.14 55 TYR E O 1
ATOM 3003 N N . GLU E 1 56 ? 40.912 5.672 28.764 1.00 57.35 56 GLU E N 1
ATOM 3004 C CA . GLU E 1 56 ? 39.556 6.183 28.537 1.00 57.29 56 GLU E CA 1
ATOM 3005 C C . GLU E 1 56 ? 39.452 7.567 27.900 1.00 56.21 56 GLU E C 1
ATOM 3006 O O . GLU E 1 56 ? 40.457 8.206 27.585 1.00 55.24 56 GLU E O 1
ATOM 3012 N N . GLY E 1 57 ? 38.211 8.004 27.700 1.00 57.07 57 GLY E N 1
ATOM 3013 C CA . GLY E 1 57 ? 37.953 9.303 27.107 1.00 59.83 57 GLY E CA 1
ATOM 3014 C C . GLY E 1 57 ? 38.178 10.455 28.058 1.00 60.24 57 GLY E C 1
ATOM 3015 O O . GLY E 1 57 ? 38.395 10.241 29.241 1.00 57.75 57 GLY E O 1
ATOM 3016 N N . LYS E 1 58 ? 38.138 11.674 27.530 1.00 61.69 58 LYS E N 1
ATOM 3017 C CA . LYS E 1 58 ? 38.335 12.877 28.324 1.00 64.50 58 LYS E CA 1
ATOM 3018 C C . LYS E 1 58 ? 37.310 13.014 29.428 1.00 63.90 58 LYS E C 1
ATOM 3019 O O . LYS E 1 58 ? 37.666 13.364 30.545 1.00 63.14 58 LYS E O 1
ATOM 3025 N N . ASP E 1 59 ? 36.052 12.691 29.135 1.00 61.79 59 ASP E N 1
ATOM 3026 C CA . ASP E 1 59 ? 35.004 12.786 30.142 1.00 59.60 59 ASP E CA 1
ATOM 3027 C C . ASP E 1 59 ? 35.254 11.832 31.298 1.00 58.65 59 ASP E C 1
ATOM 3028 O O . ASP E 1 59 ? 35.175 12.239 32.451 1.00 56.91 59 ASP E O 1
ATOM 3033 N N . ALA E 1 60 ? 35.548 10.571 30.987 1.00 55.37 60 ALA E N 1
ATOM 3034 C CA . ALA E 1 60 ? 35.814 9.564 32.006 1.00 51.60 60 ALA E CA 1
ATOM 3035 C C . ALA E 1 60 ? 36.973 9.975 32.903 1.00 49.17 60 ALA E C 1
ATOM 3036 O O . ALA E 1 60 ? 36.921 9.775 34.106 1.00 47.52 60 ALA E O 1
ATOM 3038 N N . ALA E 1 61 ? 38.014 10.557 32.316 1.00 48.38 61 ALA E N 1
ATOM 3039 C CA . ALA E 1 61 ? 39.174 11.000 33.073 1.00 48.21 61 ALA E CA 1
ATOM 3040 C C . ALA E 1 61 ? 38.820 12.187 33.975 1.00 47.94 61 ALA E C 1
ATOM 3041 O O . ALA E 1 61 ? 39.371 12.336 35.056 1.00 45.80 61 ALA E O 1
ATOM 3043 N N . ALA E 1 62 ? 37.909 13.033 33.505 1.00 51.46 62 ALA E N 1
ATOM 3044 C CA . ALA E 1 62 ? 37.454 14.193 34.247 1.00 51.12 62 ALA E CA 1
ATOM 3045 C C . ALA E 1 62 ? 36.618 13.732 35.431 1.00 50.46 62 ALA E C 1
ATOM 3046 O O . ALA E 1 62 ? 36.731 14.299 36.494 1.00 48.47 62 ALA E O 1
ATOM 3048 N N . GLU E 1 63 ? 35.833 12.673 35.257 1.00 49.98 63 GLU E N 1
ATOM 3049 C CA . GLU E 1 63 ? 35.013 12.155 36.331 1.00 52.59 63 GLU E CA 1
ATOM 3050 C C . GLU E 1 63 ? 35.905 11.581 37.418 1.00 52.48 63 GLU E C 1
ATOM 3051 O O . GLU E 1 63 ? 35.692 11.848 38.597 1.00 51.63 63 GLU E O 1
ATOM 3057 N N . GLU E 1 64 ? 36.919 10.814 37.019 1.00 51.57 64 GLU E N 1
ATOM 3058 C CA . GLU E 1 64 ? 37.842 10.219 37.972 1.00 51.00 64 GLU E CA 1
ATOM 3059 C C . GLU E 1 64 ? 38.629 11.301 38.695 1.00 49.56 64 GLU E C 1
ATOM 3060 O O . GLU E 1 64 ? 38.903 11.182 39.882 1.00 47.91 64 GLU E O 1
ATOM 3066 N N . ILE E 1 65 ? 39.019 12.346 37.974 1.00 48.46 65 ILE E N 1
ATOM 3067 C CA . ILE E 1 65 ? 39.755 13.445 38.586 1.00 47.14 65 ILE E CA 1
ATOM 3068 C C . ILE E 1 65 ? 38.910 14.159 39.632 1.00 46.49 65 ILE E C 1
ATOM 3069 O O . ILE E 1 65 ? 39.422 14.525 40.681 1.00 45.12 65 ILE E O 1
ATOM 3074 N N . SER E 1 66 ? 37.615 14.315 39.367 1.00 46.31 66 SER E N 1
ATOM 3075 C CA . SER E 1 66 ? 36.727 14.973 40.316 1.00 47.57 66 SER E CA 1
ATOM 3076 C C . SER E 1 66 ? 36.637 14.140 41.601 1.00 47.22 66 SER E C 1
ATOM 3077 O O . SER E 1 66 ? 36.618 14.688 42.695 1.00 45.49 66 SER E O 1
ATOM 3080 N N . GLN E 1 67 ? 36.584 12.817 41.461 1.00 49.38 67 GLN E N 1
ATOM 3081 C CA . GLN E 1 67 ? 36.540 11.928 42.611 1.00 50.68 67 GLN E CA 1
ATOM 3082 C C . GLN E 1 67 ? 37.824 12.086 43.429 1.00 48.50 67 GLN E C 1
ATOM 3083 O O . GLN E 1 67 ? 37.758 12.149 44.658 1.00 46.53 67 GLN E O 1
ATOM 3089 N N . LEU E 1 68 ? 38.977 12.192 42.754 1.00 45.24 68 LEU E N 1
ATOM 3090 C CA . LEU E 1 68 ? 40.264 12.364 43.440 1.00 42.54 68 LEU E CA 1
ATOM 3091 C C . LEU E 1 68 ? 40.292 13.678 44.204 1.00 41.65 68 LEU E C 1
ATOM 3092 O O . LEU E 1 68 ? 40.678 13.701 45.368 1.00 38.32 68 LEU E O 1
ATOM 3097 N N . LEU E 1 69 ? 39.899 14.771 43.543 1.00 41.76 69 LEU E N 1
ATOM 3098 C CA . LEU E 1 69 ? 39.870 16.091 44.172 1.00 45.15 69 LEU E CA 1
ATOM 3099 C C . LEU E 1 69 ? 38.907 16.111 45.365 1.00 45.48 69 LEU E C 1
ATOM 3100 O O . LEU E 1 69 ? 39.204 16.706 46.389 1.00 41.50 69 LEU E O 1
ATOM 3105 N N . TYR E 1 70 ? 37.777 15.419 45.243 1.00 44.73 70 TYR E N 1
ATOM 3106 C CA . TYR E 1 70 ? 36.823 15.383 46.332 1.00 45.50 70 TYR E CA 1
ATOM 3107 C C . TYR E 1 70 ? 37.475 14.765 47.567 1.00 44.75 70 TYR E C 1
ATOM 3108 O O . TYR E 1 70 ? 37.438 15.344 48.650 1.00 42.08 70 TYR E O 1
ATOM 3117 N N . HIS E 1 71 ? 38.105 13.607 47.394 1.00 44.63 71 HIS E N 1
ATOM 3118 C CA . HIS E 1 71 ? 38.772 12.936 48.505 1.00 44.64 71 HIS E CA 1
ATOM 3119 C C . HIS E 1 71 ? 39.987 13.698 49.052 1.00 43.27 71 HIS E C 1
ATOM 3120 O O . HIS E 1 71 ? 40.274 13.643 50.251 1.00 41.26 71 HIS E O 1
ATOM 3127 N N . VAL E 1 72 ? 40.699 14.421 48.197 1.00 42.78 72 VAL E N 1
ATOM 3128 C CA . VAL E 1 72 ? 41.810 15.220 48.703 1.00 44.81 72 VAL E CA 1
ATOM 3129 C C . VAL E 1 72 ? 41.206 16.295 49.608 1.00 43.90 72 VAL E C 1
ATOM 3130 O O . VAL E 1 72 ? 41.725 16.554 50.690 1.00 42.47 72 VAL E O 1
ATOM 3134 N N . GLN E 1 73 ? 40.097 16.898 49.175 1.00 46.84 73 GLN E N 1
ATOM 3135 C CA . GLN E 1 73 ? 39.412 17.931 49.957 1.00 50.14 73 GLN E CA 1
ATOM 3136 C C . GLN E 1 73 ? 38.935 17.372 51.285 1.00 47.47 73 GLN E C 1
ATOM 3137 O O . GLN E 1 73 ? 39.017 18.042 52.309 1.00 43.91 73 GLN E O 1
ATOM 3143 N N . VAL E 1 74 ? 38.427 16.144 51.262 1.00 47.62 74 VAL E N 1
ATOM 3144 C CA . VAL E 1 74 ? 37.962 15.507 52.478 1.00 49.23 74 VAL E CA 1
ATOM 3145 C C . VAL E 1 74 ? 39.138 15.307 53.420 1.00 48.27 74 VAL E C 1
ATOM 3146 O O . VAL E 1 74 ? 39.008 15.511 54.622 1.00 47.80 74 VAL E O 1
ATOM 3166 N N . VAL E 1 77 ? 39.919 18.495 55.088 1.00 48.66 77 VAL E N 1
ATOM 3167 C CA . VAL E 1 77 ? 38.926 18.736 56.120 1.00 51.73 77 VAL E CA 1
ATOM 3168 C C . VAL E 1 77 ? 39.282 17.926 57.372 1.00 53.30 77 VAL E C 1
ATOM 3169 O O . VAL E 1 77 ? 39.322 18.474 58.475 1.00 54.10 77 VAL E O 1
ATOM 3173 N N . ALA E 1 78 ? 39.578 16.641 57.181 1.00 53.41 78 ALA E N 1
ATOM 3174 C CA . ALA E 1 78 ? 39.931 15.724 58.260 1.00 53.47 78 ALA E CA 1
ATOM 3175 C C . ALA E 1 78 ? 41.170 16.106 59.065 1.00 55.97 78 ALA E C 1
ATOM 3176 O O . ALA E 1 78 ? 41.265 15.776 60.246 1.00 56.39 78 ALA E O 1
ATOM 3178 N N . ARG E 1 79 ? 42.114 16.791 58.426 1.00 57.62 79 ARG E N 1
ATOM 3179 C CA . ARG E 1 79 ? 43.349 17.217 59.076 1.00 58.10 79 ARG E CA 1
ATOM 3180 C C . ARG E 1 79 ? 43.376 18.708 59.410 1.00 60.19 79 ARG E C 1
ATOM 3181 O O . ARG E 1 79 ? 44.409 19.230 59.818 1.00 62.13 79 ARG E O 1
ATOM 3189 N N . GLY E 1 80 ? 42.263 19.400 59.194 1.00 59.74 80 GLY E N 1
ATOM 3190 C CA . GLY E 1 80 ? 42.207 20.820 59.494 1.00 62.24 80 GLY E CA 1
ATOM 3191 C C . GLY E 1 80 ? 43.064 21.715 58.616 1.00 62.45 80 GLY E C 1
ATOM 3192 O O . GLY E 1 80 ? 43.501 22.778 59.055 1.00 63.17 80 GLY E O 1
ATOM 3193 N N . ILE E 1 81 ? 43.291 21.295 57.375 1.00 62.01 81 ILE E N 1
ATOM 3194 C CA . ILE E 1 81 ? 44.094 22.059 56.430 1.00 63.49 81 ILE E CA 1
ATOM 3195 C C . ILE E 1 81 ? 43.163 22.933 55.618 1.00 64.19 81 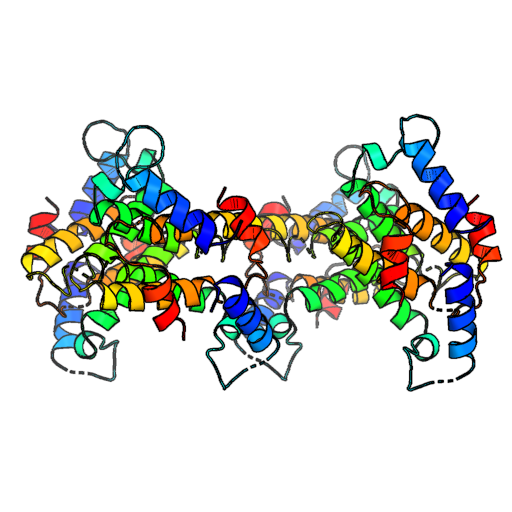ILE E C 1
ATOM 3196 O O . ILE E 1 81 ? 42.120 22.474 55.182 1.00 62.29 81 ILE E O 1
ATOM 3201 N N . SER E 1 82 ? 43.562 24.183 55.408 1.00 69.03 82 SER E N 1
ATOM 3202 C CA . SER E 1 82 ? 42.766 25.148 54.655 1.00 73.65 82 SER E CA 1
ATOM 3203 C C . SER E 1 82 ? 43.297 25.364 53.242 1.00 75.61 82 SER E C 1
ATOM 3204 O O . SER E 1 82 ? 44.449 25.046 52.950 1.00 74.87 82 SER E O 1
ATOM 3207 N N . LEU E 1 83 ? 42.460 25.947 52.387 1.00 78.10 83 LEU E N 1
ATOM 3208 C CA . LEU E 1 83 ? 42.834 26.239 51.010 1.00 81.80 83 LEU E CA 1
ATOM 3209 C C . LEU E 1 83 ? 44.009 27.199 50.943 1.00 83.44 83 LEU E C 1
ATOM 3210 O O . LEU E 1 83 ? 44.845 27.090 50.054 1.00 83.50 83 LEU E O 1
ATOM 3215 N N . ASP E 1 84 ? 44.063 28.142 51.881 1.00 85.14 84 ASP E N 1
ATOM 3216 C CA . ASP E 1 84 ? 45.147 29.114 51.930 1.00 86.47 84 ASP E CA 1
ATOM 3217 C C . ASP E 1 84 ? 46.469 28.411 52.218 1.00 85.11 84 ASP E C 1
ATOM 3218 O O . ASP E 1 84 ? 47.491 28.760 51.629 1.00 84.23 84 ASP E O 1
ATOM 3223 N N . ASP E 1 85 ? 46.439 27.422 53.115 1.00 81.86 85 ASP E N 1
ATOM 3224 C CA . ASP E 1 85 ? 47.631 26.643 53.467 1.00 77.45 85 ASP E CA 1
ATOM 3225 C C . ASP E 1 85 ? 48.187 25.953 52.198 1.00 74.32 85 ASP E C 1
ATOM 3226 O O . ASP E 1 85 ? 49.388 25.999 51.919 1.00 72.96 85 ASP E O 1
ATOM 3231 N N . VAL E 1 86 ? 47.294 25.334 51.429 1.00 69.38 86 VAL E N 1
ATOM 3232 C CA . VAL E 1 86 ? 47.654 24.628 50.206 1.00 66.62 86 VAL E CA 1
ATOM 3233 C C . VAL E 1 86 ? 48.061 25.579 49.093 1.00 68.43 86 VAL E C 1
ATOM 3234 O O . VAL E 1 86 ? 49.074 25.368 48.441 1.00 67.14 86 VAL E O 1
ATOM 3238 N N . TYR E 1 87 ? 47.258 26.612 48.865 1.00 73.80 87 TYR E N 1
ATOM 3239 C CA . TYR E 1 87 ? 47.553 27.602 47.832 1.00 77.18 87 TYR E CA 1
ATOM 3240 C C . TYR E 1 87 ? 48.895 28.284 48.056 1.00 75.55 87 TYR E C 1
ATOM 3241 O O . TYR E 1 87 ? 49.599 28.579 47.097 1.00 76.08 87 TYR E O 1
ATOM 3250 N N . ALA E 1 88 ? 49.254 28.527 49.315 1.00 76.84 88 ALA E N 1
ATOM 3251 C CA . ALA E 1 88 ? 50.529 29.156 49.630 1.00 76.07 88 ALA E CA 1
ATOM 3252 C C . ALA E 1 88 ? 51.686 28.315 49.068 1.00 75.84 88 ALA E C 1
ATOM 3253 O O . ALA E 1 88 ? 52.702 28.860 48.647 1.00 75.83 88 ALA E O 1
ATOM 3255 N N . HIS E 1 89 ? 51.501 26.993 49.033 1.00 76.56 89 HIS E N 1
ATOM 3256 C CA . HIS E 1 89 ? 52.506 26.056 48.523 1.00 76.86 89 HIS E CA 1
ATOM 3257 C C . HIS E 1 89 ? 52.469 25.890 47.008 1.00 77.19 89 HIS E C 1
ATOM 3258 O O . HIS E 1 89 ? 53.493 25.586 46.395 1.00 76.73 89 HIS E O 1
ATOM 3265 N N . LEU E 1 90 ? 51.291 26.060 46.414 1.00 80.48 90 LEU E N 1
ATOM 3266 C CA . LEU E 1 90 ? 51.129 25.946 44.964 1.00 86.41 90 LEU E CA 1
ATOM 3267 C C . LEU E 1 90 ? 51.960 26.972 44.184 1.00 89.88 90 LEU E C 1
ATOM 3268 O O . LEU E 1 90 ? 51.927 27.000 42.957 1.00 91.08 90 LEU E O 1
ATOM 3273 N N . LEU E 1 91 ? 52.697 27.812 44.907 1.00 96.58 91 LEU E N 1
ATOM 3274 C CA . LEU E 1 91 ? 53.560 28.831 44.317 1.00 101.50 91 LEU E CA 1
ATOM 3275 C C . LEU E 1 91 ? 55.032 28.429 44.521 1.00 101.63 91 LEU E C 1
ATOM 3276 O O . LEU E 1 91 ? 55.609 27.825 43.596 1.00 103.64 91 LEU E O 1
ATOM 3281 N N . LYS F 1 4 ? 45.777 33.680 42.628 1.00 132.34 4 LYS F N 1
ATOM 3282 C CA . LYS F 1 4 ? 45.788 32.864 43.874 1.00 132.08 4 LYS F CA 1
ATOM 3283 C C . LYS F 1 4 ? 44.712 31.771 43.830 1.00 129.67 4 LYS F C 1
ATOM 3284 O O . LYS F 1 4 ? 44.731 30.843 44.642 1.00 130.09 4 LYS F O 1
ATOM 3290 N N . THR F 1 5 ? 43.792 31.876 42.869 1.00 125.41 5 THR F N 1
ATOM 3291 C CA . THR F 1 5 ? 42.706 30.903 42.706 1.00 121.15 5 THR F CA 1
ATOM 3292 C C . THR F 1 5 ? 43.153 29.684 41.901 1.00 117.94 5 THR F C 1
ATOM 3293 O O . THR F 1 5 ? 44.050 29.781 41.061 1.00 117.38 5 THR F O 1
ATOM 3297 N N . PHE F 1 6 ? 42.523 28.542 42.177 1.00 113.92 6 PHE F N 1
ATOM 3298 C CA . PHE F 1 6 ? 42.805 27.284 41.488 1.00 110.99 6 PHE F CA 1
ATOM 3299 C C . PHE F 1 6 ? 42.655 27.530 39.981 1.00 109.72 6 PHE F C 1
ATOM 3300 O O . PHE F 1 6 ? 43.513 27.127 39.196 1.00 108.56 6 PHE F O 1
ATOM 3308 N N . GLU F 1 7 ? 41.609 28.272 39.610 1.00 108.51 7 GLU F N 1
ATOM 3309 C CA . GLU F 1 7 ? 41.300 28.597 38.213 1.00 108.80 7 GLU F CA 1
ATOM 3310 C C . GLU F 1 7 ? 42.321 29.480 37.514 1.00 104.88 7 GLU F C 1
ATOM 3311 O O . GLU F 1 7 ? 42.514 29.382 36.303 1.00 104.32 7 GLU F O 1
ATOM 3317 N N . GLU F 1 8 ? 42.958 30.354 38.281 1.00 103.64 8 GLU F N 1
ATOM 3318 C CA . GLU F 1 8 ? 43.957 31.269 37.749 1.00 102.98 8 GLU F CA 1
ATOM 3319 C C . GLU F 1 8 ? 45.267 30.562 37.440 1.00 97.18 8 GLU F C 1
ATOM 3320 O O . GLU F 1 8 ? 45.845 30.759 36.372 1.00 96.06 8 GLU F O 1
ATOM 3326 N N . LEU F 1 9 ? 45.721 29.746 38.389 1.00 93.17 9 LEU F N 1
ATOM 3327 C CA . LEU F 1 9 ? 46.960 28.984 38.265 1.00 89.14 9 LEU F CA 1
ATOM 3328 C C . LEU F 1 9 ? 46.869 27.965 37.138 1.00 85.67 9 LEU F C 1
ATOM 3329 O O . LEU F 1 9 ? 47.870 27.674 36.482 1.00 84.10 9 LEU F O 1
ATOM 3334 N N . PHE F 1 10 ? 45.662 27.454 36.897 1.00 81.19 10 PHE F N 1
ATOM 3335 C CA . PHE F 1 10 ? 45.442 26.475 35.840 1.00 77.92 10 PHE F CA 1
ATOM 3336 C C . PHE F 1 10 ? 45.600 27.095 34.467 1.00 80.17 10 PHE F C 1
ATOM 3337 O O . PHE F 1 10 ? 46.164 26.478 33.573 1.00 79.58 10 PHE F O 1
ATOM 3345 N N . THR F 1 11 ? 45.079 28.306 34.293 1.00 82.02 11 THR F N 1
ATOM 3346 C CA . THR F 1 11 ? 45.180 28.997 33.010 1.00 83.72 11 THR F CA 1
ATOM 3347 C C . THR F 1 11 ? 46.634 29.363 32.713 1.00 87.27 11 THR F C 1
ATOM 3348 O O . THR F 1 11 ? 47.043 29.422 31.549 1.00 86.68 11 THR F O 1
ATOM 3352 N N . GLU F 1 12 ? 47.411 29.574 33.777 1.00 90.79 12 GLU F N 1
ATOM 3353 C CA . GLU F 1 12 ? 48.834 29.895 33.674 1.00 92.12 12 GLU F CA 1
ATOM 3354 C C . GLU F 1 12 ? 49.575 28.690 33.090 1.00 90.26 12 GLU F C 1
ATOM 3355 O O . GLU F 1 12 ? 50.449 28.847 32.240 1.00 89.77 12 GLU F O 1
ATOM 3361 N N . LEU F 1 13 ? 49.206 27.490 33.547 1.00 87.10 13 LEU F N 1
ATOM 3362 C CA . LEU F 1 13 ? 49.817 26.242 33.085 1.00 83.09 13 LEU F CA 1
ATOM 3363 C C . LEU F 1 13 ? 49.445 25.905 31.653 1.00 84.07 13 LEU F C 1
ATOM 3364 O O . LEU F 1 13 ? 50.248 25.305 30.944 1.00 83.41 13 LEU F O 1
ATOM 3369 N N . GLN F 1 14 ? 48.228 26.265 31.239 1.00 87.53 14 GLN F N 1
ATOM 3370 C CA . GLN F 1 14 ? 47.776 25.998 29.867 1.00 90.62 14 GLN F CA 1
ATOM 3371 C C . GLN F 1 14 ? 48.643 26.764 28.868 1.00 95.69 14 GLN F C 1
ATOM 3372 O O . GLN F 1 14 ? 48.959 26.258 27.791 1.00 96.13 14 GLN F O 1
ATOM 3378 N N . HIS F 1 15 ? 49.052 27.969 29.251 1.00 102.50 15 HIS F N 1
ATOM 3379 C CA . HIS F 1 15 ? 49.893 28.806 28.405 1.00 108.80 15 HIS F CA 1
ATOM 3380 C C . HIS F 1 15 ? 51.330 28.287 28.336 1.00 108.06 15 HIS F C 1
ATOM 3381 O O . HIS F 1 15 ? 51.937 28.275 27.266 1.00 108.43 15 HIS F O 1
ATOM 3388 N N . LYS F 1 16 ? 51.876 27.875 29.476 1.00 108.31 16 LYS F N 1
ATOM 3389 C CA . LYS F 1 16 ? 53.238 27.354 29.525 1.00 106.90 16 LYS F CA 1
ATOM 3390 C C . LYS F 1 16 ? 53.356 26.047 28.743 1.00 107.33 16 LYS F C 1
ATOM 3391 O O . LYS F 1 16 ? 54.459 25.614 28.402 1.00 107.22 16 LYS F O 1
ATOM 3397 N N . ALA F 1 17 ? 52.211 25.443 28.438 1.00 107.26 17 ALA F N 1
ATOM 3398 C CA . ALA F 1 17 ? 52.164 24.187 27.702 1.00 107.70 17 ALA F CA 1
ATOM 3399 C C . ALA F 1 17 ? 52.035 24.393 26.198 1.00 108.47 17 ALA F C 1
ATOM 3400 O O . ALA F 1 17 ? 52.065 23.430 25.430 1.00 109.11 17 ALA F O 1
ATOM 3402 N N . ALA F 1 18 ? 51.889 25.648 25.782 1.00 111.06 18 ALA F N 1
ATOM 3403 C CA . ALA F 1 18 ? 51.764 25.988 24.364 1.00 112.76 18 ALA F CA 1
ATOM 3404 C C . ALA F 1 18 ? 53.076 25.736 23.609 1.00 113.77 18 ALA F C 1
ATOM 3405 O O . ALA F 1 18 ? 53.098 25.695 22.374 1.00 114.32 18 ALA F O 1
ATOM 3407 N N . ASN F 1 19 ? 54.164 25.572 24.364 1.00 115.57 19 ASN F N 1
ATOM 3408 C CA . ASN F 1 19 ? 55.491 25.321 23.800 1.00 116.70 19 ASN F CA 1
ATOM 3409 C C . ASN F 1 19 ? 56.126 24.075 24.420 1.00 116.67 19 ASN F C 1
ATOM 3410 O O . ASN F 1 19 ? 57.279 24.097 24.850 1.00 116.23 19 ASN F O 1
ATOM 3415 N N . THR F 1 24 ? 60.131 24.884 26.098 1.00 113.13 24 THR F N 1
ATOM 3416 C CA . THR F 1 24 ? 60.002 23.683 26.920 1.00 113.71 24 THR F CA 1
ATOM 3417 C C . THR F 1 24 ? 60.917 23.792 28.123 1.00 115.58 24 THR F C 1
ATOM 3418 O O . THR F 1 24 ? 60.453 23.934 29.256 1.00 115.27 24 THR F O 1
ATOM 3422 N N . SER F 1 25 ? 62.213 23.761 27.853 1.00 117.75 25 SER F N 1
ATOM 3423 C CA . SER F 1 25 ? 63.249 23.785 28.893 1.00 120.43 25 SER F CA 1
ATOM 3424 C C . SER F 1 25 ? 63.271 24.830 30.033 1.00 123.39 25 SER F C 1
ATOM 3425 O O . SER F 1 25 ? 64.350 25.157 30.525 1.00 123.94 25 SER F O 1
ATOM 3428 N N . ARG F 1 26 ? 62.131 25.422 30.407 1.00 126.81 26 ARG F N 1
ATOM 3429 C CA . ARG F 1 26 ? 62.132 26.348 31.550 1.00 128.17 26 ARG F CA 1
ATOM 3430 C C . ARG F 1 26 ? 61.438 25.634 32.699 1.00 127.19 26 ARG F C 1
ATOM 3431 O O . ARG F 1 26 ? 62.078 24.879 33.430 1.00 127.71 26 ARG F O 1
ATOM 3439 N N . THR F 1 27 ? 60.109 25.774 32.781 1.00 124.46 27 THR F N 1
ATOM 3440 C CA . THR F 1 27 ? 59.310 25.157 33.843 1.00 121.19 27 THR F CA 1
ATOM 3441 C C . THR F 1 27 ? 58.834 23.753 33.437 1.00 119.72 27 THR F C 1
ATOM 3442 O O . THR F 1 27 ? 58.534 23.516 32.263 1.00 117.90 27 THR F O 1
ATOM 3446 N N . ALA F 1 28 ? 58.723 22.855 34.425 1.00 116.26 28 ALA F N 1
ATOM 3447 C CA . ALA F 1 28 ? 58.293 21.461 34.233 1.00 113.52 28 ALA F CA 1
ATOM 3448 C C . ALA F 1 28 ? 57.403 21.173 33.019 1.00 110.86 28 ALA F C 1
ATOM 3449 O O . ALA F 1 28 ? 56.216 21.518 32.987 1.00 111.40 28 ALA F O 1
ATOM 3451 N N . GLU F 1 29 ? 58.019 20.579 32.000 1.00 110.97 29 GLU F N 1
ATOM 3452 C CA . GLU F 1 29 ? 57.325 20.222 30.772 1.00 108.80 29 GLU F CA 1
ATOM 3453 C C . GLU F 1 29 ? 57.127 18.724 30.651 1.00 102.43 29 GLU F C 1
ATOM 3454 O O . GLU F 1 29 ? 57.763 18.049 29.835 1.00 101.04 29 GLU F O 1
ATOM 3460 N N . LEU F 1 30 ? 56.250 18.223 31.516 1.00 92.62 30 LEU F N 1
ATOM 3461 C CA . LEU F 1 30 ? 55.890 16.818 31.573 1.00 85.32 30 LEU F CA 1
ATOM 3462 C C . LEU F 1 30 ? 54.918 16.511 30.448 1.00 82.06 30 LEU F C 1
ATOM 3463 O O . LEU F 1 30 ? 54.794 15.366 30.032 1.00 80.15 30 LEU F O 1
ATOM 3468 N N . VAL F 1 31 ? 54.228 17.542 29.964 1.00 79.56 31 VAL F N 1
ATOM 3469 C CA . VAL F 1 31 ? 53.257 17.386 28.884 1.00 76.47 31 VAL F CA 1
ATOM 3470 C C . VAL F 1 31 ? 53.932 16.782 27.649 1.00 79.43 31 VAL F C 1
ATOM 3471 O O . VAL F 1 31 ? 53.324 16.017 26.895 1.00 78.81 31 VAL F O 1
ATOM 3475 N N . ASP F 1 32 ? 55.208 17.105 27.468 1.00 81.52 32 ASP F N 1
ATOM 3476 C CA . ASP F 1 32 ? 55.965 16.581 26.344 1.00 82.47 32 ASP F CA 1
ATOM 3477 C C . ASP F 1 32 ? 56.218 15.093 26.548 1.00 79.93 32 ASP F C 1
ATOM 3478 O O . ASP F 1 32 ? 56.048 14.300 25.621 1.00 79.98 32 ASP F O 1
ATOM 3483 N N . LYS F 1 33 ? 56.605 14.727 27.771 1.00 77.72 33 LYS F N 1
ATOM 3484 C CA . LYS F 1 33 ? 56.887 13.340 28.133 1.00 75.63 33 LYS F CA 1
ATOM 3485 C C . LYS F 1 33 ? 55.637 12.473 28.040 1.00 71.79 33 LYS F C 1
ATOM 3486 O O . LYS F 1 33 ? 55.721 11.275 27.748 1.00 72.04 33 LYS F O 1
ATOM 3492 N N . GLY F 1 34 ? 54.478 13.080 28.286 1.00 67.01 34 GLY F N 1
ATOM 3493 C CA . GLY F 1 34 ? 53.228 12.350 28.175 1.00 60.48 34 GLY F CA 1
ATOM 3494 C C . GLY F 1 34 ? 52.587 11.846 29.441 1.00 57.33 34 GLY F C 1
ATOM 3495 O O . GLY F 1 34 ? 53.121 11.979 30.536 1.00 55.11 34 GLY F O 1
ATOM 3496 N N . VAL F 1 35 ? 51.419 11.248 29.242 1.00 56.48 35 VAL F N 1
ATOM 3497 C CA . VAL F 1 35 ? 50.564 10.680 30.277 1.00 54.68 35 VAL F CA 1
ATOM 3498 C C . VAL F 1 35 ? 51.270 9.708 31.227 1.00 55.59 35 VAL F C 1
ATOM 3499 O O . VAL F 1 35 ? 51.127 9.806 32.445 1.00 55.23 35 VAL F O 1
ATOM 3503 N N . HIS F 1 36 ? 52.058 8.791 30.682 1.00 56.27 36 HIS F N 1
ATOM 3504 C CA . HIS F 1 36 ? 52.761 7.838 31.527 1.00 55.63 36 HIS F CA 1
ATOM 3505 C C . HIS F 1 36 ? 53.629 8.523 32.597 1.00 52.69 36 HIS F C 1
ATOM 3506 O O . HIS F 1 36 ? 53.578 8.141 33.759 1.00 51.36 36 HIS F O 1
ATOM 3513 N N . ALA F 1 37 ? 54.406 9.534 32.203 1.00 51.57 37 ALA F N 1
ATOM 3514 C CA . ALA F 1 37 ? 55.290 10.244 33.122 1.00 51.23 37 ALA F CA 1
ATOM 3515 C C . ALA F 1 37 ? 54.505 11.035 34.170 1.00 48.58 37 ALA F C 1
ATOM 3516 O O . ALA F 1 37 ? 54.906 11.128 35.327 1.00 46.40 37 ALA F O 1
ATOM 3518 N N . ILE F 1 38 ? 53.400 11.631 33.750 1.00 47.89 38 ILE F N 1
ATOM 3519 C CA . ILE F 1 38 ? 52.583 12.403 34.672 1.00 52.68 38 ILE F CA 1
ATOM 3520 C C . ILE F 1 38 ? 51.859 11.461 35.639 1.00 47.66 38 ILE F C 1
ATOM 3521 O O . ILE F 1 38 ? 51.742 11.742 36.831 1.00 46.34 38 ILE F O 1
ATOM 3526 N N . GLY F 1 39 ? 51.420 10.326 35.110 1.00 47.49 39 GLY F N 1
ATOM 3527 C CA . GLY F 1 39 ? 50.741 9.323 35.906 1.00 48.47 39 GLY F CA 1
ATOM 3528 C C . GLY F 1 39 ? 51.616 8.801 37.026 1.00 49.72 39 GLY F C 1
ATOM 3529 O O . GLY F 1 39 ? 51.126 8.585 38.130 1.00 47.77 39 GLY F O 1
ATOM 3530 N N . LYS F 1 40 ? 52.910 8.604 36.762 1.00 51.99 40 LYS F N 1
ATOM 3531 C CA . LYS F 1 40 ? 53.825 8.127 37.797 1.00 54.46 40 LYS F CA 1
ATOM 3532 C C . LYS F 1 40 ? 53.824 9.126 38.946 1.00 51.45 40 LYS F C 1
ATOM 3533 O O . LYS F 1 40 ? 53.739 8.740 40.106 1.00 50.89 40 LYS F O 1
ATOM 3539 N N . LYS F 1 41 ? 53.891 10.411 38.610 1.00 47.53 41 LYS F N 1
ATOM 3540 C CA . LYS F 1 41 ? 53.907 11.459 39.612 1.00 46.66 41 LYS F CA 1
ATOM 3541 C C . LYS F 1 41 ? 52.595 11.539 40.395 1.00 43.64 41 LYS F C 1
ATOM 3542 O O . LYS F 1 41 ? 52.617 11.661 41.623 1.00 41.84 41 LYS F O 1
ATOM 3548 N N . VAL F 1 42 ? 51.461 11.476 39.692 1.00 40.97 42 VAL F N 1
ATOM 3549 C CA . VAL F 1 42 ? 50.159 11.542 40.351 1.00 39.39 42 VAL F CA 1
ATOM 3550 C C . VAL F 1 42 ? 50.062 10.436 41.405 1.00 39.13 42 VAL F C 1
ATOM 3551 O O . VAL F 1 42 ? 49.754 10.683 42.574 1.00 35.08 42 VAL F O 1
ATOM 3555 N N . VAL F 1 43 ? 50.404 9.229 40.980 1.00 39.14 43 VAL F N 1
ATOM 3556 C CA . VAL F 1 43 ? 50.376 8.056 41.825 1.00 38.95 43 VAL F CA 1
ATOM 3557 C C . VAL F 1 43 ? 51.358 8.118 43.006 1.00 42.93 43 VAL F C 1
ATOM 3558 O O . VAL F 1 43 ? 50.985 7.724 44.118 1.00 40.25 43 VAL F O 1
ATOM 3562 N N . GLU F 1 44 ? 52.570 8.652 42.794 1.00 44.10 44 GLU F N 1
ATOM 3563 C CA . GLU F 1 44 ? 53.531 8.735 43.871 1.00 45.82 44 GLU F CA 1
ATOM 3564 C C . GLU F 1 44 ? 53.132 9.818 44.845 1.00 46.07 44 GLU F C 1
ATOM 3565 O O . GLU F 1 44 ? 53.222 9.610 46.053 1.00 45.35 44 GLU F O 1
ATOM 3571 N N . GLU F 1 45 ? 52.649 10.951 44.331 1.00 44.93 45 GLU F N 1
ATOM 3572 C CA . GLU F 1 45 ? 52.182 12.046 45.184 1.00 44.60 45 GLU F CA 1
ATOM 3573 C C . GLU F 1 45 ? 5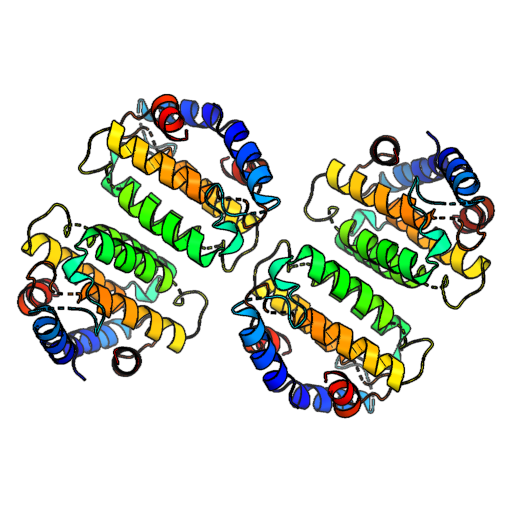0.954 11.667 46.046 1.00 41.69 45 GLU F C 1
ATOM 3574 O O . GLU F 1 45 ? 50.843 12.102 47.188 1.00 39.01 45 GLU F O 1
ATOM 3580 N N . ALA F 1 46 ? 50.043 10.862 45.515 1.00 38.98 46 ALA F N 1
ATOM 3581 C CA . ALA F 1 46 ? 48.886 10.429 46.291 1.00 38.17 46 ALA F CA 1
ATOM 3582 C C . ALA F 1 46 ? 49.348 9.665 47.529 1.00 36.04 46 ALA F C 1
ATOM 3583 O O . ALA F 1 46 ? 48.816 9.863 48.632 1.00 34.18 46 ALA F O 1
ATOM 3585 N N . ALA F 1 47 ? 50.336 8.790 47.346 1.00 34.09 47 ALA F N 1
ATOM 3586 C CA . ALA F 1 47 ? 50.858 8.020 48.455 1.00 35.98 47 ALA F CA 1
ATOM 3587 C C . ALA F 1 47 ? 51.583 8.934 49.434 1.00 34.03 47 ALA F C 1
ATOM 3588 O O . ALA F 1 47 ? 51.552 8.687 50.621 1.00 32.33 47 ALA F O 1
ATOM 3590 N N . GLU F 1 48 ? 52.238 9.976 48.933 1.00 37.25 48 GLU F N 1
ATOM 3591 C CA . GLU F 1 48 ? 52.957 10.933 49.774 1.00 41.03 48 GLU F CA 1
ATOM 3592 C C . GLU F 1 48 ? 51.936 11.736 50.574 1.00 39.07 48 GLU F C 1
ATOM 3593 O O . GLU F 1 48 ? 52.144 12.010 51.737 1.00 37.32 48 GLU F O 1
ATOM 3599 N N . VAL F 1 49 ? 50.831 12.101 49.940 1.00 39.45 49 VAL F N 1
ATOM 3600 C CA . VAL F 1 49 ? 49.756 12.824 50.608 1.00 40.72 49 VAL F CA 1
ATOM 3601 C C . VAL F 1 49 ? 49.246 11.966 51.771 1.00 37.77 49 VAL F C 1
ATOM 3602 O O . VAL F 1 49 ? 49.187 12.443 52.889 1.00 34.41 49 VAL F O 1
ATOM 3606 N N . TRP F 1 50 ? 48.933 10.697 51.516 1.00 37.72 50 TRP F N 1
ATOM 3607 C CA . TRP F 1 50 ? 48.463 9.808 52.569 1.00 39.66 50 TRP F CA 1
ATOM 3608 C C . TRP F 1 50 ? 49.505 9.742 53.686 1.00 39.19 50 TRP F C 1
ATOM 3609 O O . TRP F 1 50 ? 49.189 10.013 54.830 1.00 38.36 50 TRP F O 1
ATOM 3628 N N . ALA F 1 52 ? 51.992 11.785 54.536 1.00 40.34 52 ALA F N 1
ATOM 3629 C CA . ALA F 1 52 ? 52.081 13.041 55.259 1.00 42.01 52 ALA F CA 1
ATOM 3630 C C . ALA F 1 52 ? 50.860 13.264 56.152 1.00 43.37 52 ALA F C 1
ATOM 3631 O O . ALA F 1 52 ? 51.005 13.694 57.289 1.00 42.86 52 ALA F O 1
ATOM 3633 N N . ALA F 1 53 ? 49.667 12.960 55.647 1.00 42.49 53 ALA F N 1
ATOM 3634 C CA . ALA F 1 53 ? 48.446 13.121 56.417 1.00 45.78 53 ALA F CA 1
ATOM 3635 C C . ALA F 1 53 ? 48.472 12.266 57.701 1.00 47.40 53 ALA F C 1
ATOM 3636 O O . ALA F 1 53 ? 47.984 12.687 58.758 1.00 45.61 53 ALA F O 1
ATOM 3638 N N . GLU F 1 54 ? 49.078 11.084 57.606 1.00 50.55 54 GLU F N 1
ATOM 3639 C CA . GLU F 1 54 ? 49.182 10.171 58.731 1.00 53.36 54 GLU F CA 1
ATOM 3640 C C . GLU F 1 54 ? 50.315 10.450 59.741 1.00 52.60 54 GLU F C 1
ATOM 3641 O O . GLU F 1 54 ? 50.074 10.498 60.951 1.00 51.49 54 GLU F O 1
ATOM 3647 N N . TYR F 1 55 ? 51.530 10.675 59.243 1.00 52.17 55 TYR F N 1
ATOM 3648 C CA . TYR F 1 55 ? 52.688 10.888 60.105 1.00 51.08 55 TYR F CA 1
ATOM 3649 C C . TYR F 1 55 ? 53.217 12.293 60.312 1.00 50.21 55 TYR F C 1
ATOM 3650 O O . TYR F 1 55 ? 53.856 12.551 61.325 1.00 47.59 55 TYR F O 1
ATOM 3659 N N . GLU F 1 56 ? 52.977 13.194 59.362 1.00 51.47 56 GLU F N 1
ATOM 3660 C CA . GLU F 1 56 ? 53.512 14.547 59.460 1.00 52.21 56 GLU F CA 1
ATOM 3661 C C . GLU F 1 56 ? 52.557 15.640 59.890 1.00 51.60 56 GLU F C 1
ATOM 3662 O O . GLU F 1 56 ? 51.386 15.392 60.117 1.00 50.53 56 GLU F O 1
ATOM 3668 N N . GLY F 1 57 ? 53.089 16.855 60.005 1.00 53.61 57 GLY F N 1
ATOM 3669 C CA . GLY F 1 57 ? 52.300 18.006 60.398 1.00 55.72 57 GLY F CA 1
ATOM 3670 C C . GLY F 1 57 ? 51.394 18.523 59.298 1.00 57.27 57 GLY F C 1
ATOM 3671 O O . GLY F 1 57 ? 51.439 18.049 58.177 1.00 56.12 57 GLY F O 1
ATOM 3672 N N . LYS F 1 58 ? 50.561 19.495 59.634 1.00 60.09 58 LYS F N 1
ATOM 3673 C CA . LYS F 1 58 ? 49.619 20.085 58.702 1.00 62.04 58 LYS F CA 1
ATOM 3674 C C . LYS F 1 58 ? 50.311 20.758 57.530 1.00 61.08 58 LYS F C 1
ATOM 3675 O O . LYS F 1 58 ? 49.900 20.610 56.389 1.00 60.53 58 LYS F O 1
ATOM 3681 N N . ASP F 1 59 ? 51.381 21.481 57.805 1.00 60.16 59 ASP F N 1
ATOM 3682 C CA . ASP F 1 59 ? 52.101 22.147 56.736 1.00 58.68 59 ASP F CA 1
ATOM 3683 C C . ASP F 1 59 ? 52.691 21.141 55.734 1.00 55.66 59 ASP F C 1
ATOM 3684 O O . ASP F 1 59 ? 52.555 21.314 54.522 1.00 52.61 59 ASP F O 1
ATOM 3689 N N . ALA F 1 60 ? 53.314 20.084 56.248 1.00 51.61 60 ALA F N 1
ATOM 3690 C CA . ALA F 1 60 ? 53.907 19.044 55.409 1.00 49.27 60 ALA F CA 1
ATOM 3691 C C . ALA F 1 60 ? 52.859 18.397 54.512 1.00 47.45 60 ALA F C 1
ATOM 3692 O O . ALA F 1 60 ? 53.097 18.156 53.331 1.00 43.11 60 ALA F O 1
ATOM 3694 N N . ALA F 1 61 ? 51.673 18.176 55.072 1.00 47.06 61 ALA F N 1
ATOM 3695 C CA . ALA F 1 61 ? 50.567 17.581 54.337 1.00 46.52 61 ALA F CA 1
ATOM 3696 C C . ALA F 1 61 ? 50.058 18.526 53.255 1.00 46.98 61 ALA F C 1
ATOM 3697 O O . ALA 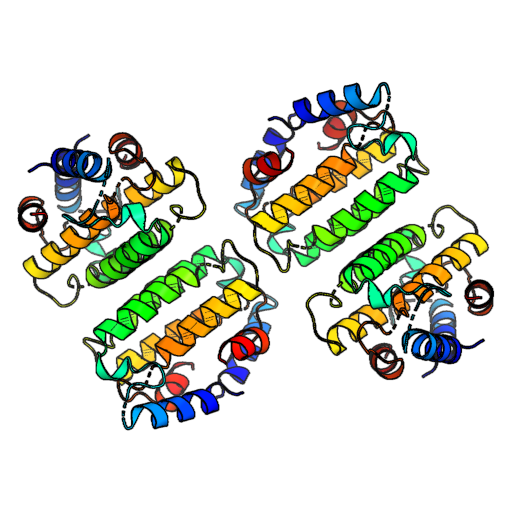F 1 61 ? 49.661 18.106 52.169 1.00 44.26 61 ALA F O 1
ATOM 3699 N N . ALA F 1 62 ? 50.052 19.811 53.572 1.00 48.48 62 ALA F N 1
ATOM 3700 C CA . ALA F 1 62 ? 49.596 20.809 52.638 1.00 48.33 62 ALA F CA 1
ATOM 3701 C C . ALA F 1 62 ? 50.586 20.918 51.492 1.00 49.72 62 ALA F C 1
ATOM 3702 O O . ALA F 1 62 ? 50.165 21.097 50.364 1.00 48.41 62 ALA F O 1
ATOM 3704 N N . GLU F 1 63 ? 51.885 20.778 51.768 1.00 50.59 63 GLU F N 1
ATOM 3705 C CA . GLU F 1 63 ? 52.887 20.844 50.709 1.00 51.30 63 GLU F CA 1
ATOM 3706 C C . GLU F 1 63 ? 52.711 19.658 49.768 1.00 50.78 63 GLU F C 1
ATOM 3707 O O . GLU F 1 63 ? 52.697 19.830 48.554 1.00 51.18 63 GLU F O 1
ATOM 3713 N N . GLU F 1 64 ? 52.551 18.461 50.329 1.00 49.06 64 GLU F N 1
ATOM 3714 C CA . GLU F 1 64 ? 52.353 17.274 49.519 1.00 47.25 64 GLU F CA 1
ATOM 3715 C C . GLU F 1 64 ? 51.077 17.376 48.692 1.00 46.67 64 GLU F C 1
ATOM 3716 O O . GLU F 1 64 ? 51.061 16.932 47.547 1.00 44.14 64 GLU F O 1
ATOM 3722 N N . ILE F 1 65 ? 50.008 17.937 49.273 1.00 45.51 65 ILE F N 1
ATOM 3723 C CA . ILE F 1 65 ? 48.735 18.085 48.564 1.00 44.99 65 ILE F CA 1
ATOM 3724 C C . ILE F 1 65 ? 48.892 19.022 47.368 1.00 44.50 65 ILE F C 1
ATOM 3725 O O . ILE F 1 65 ? 48.400 18.725 46.290 1.00 40.43 65 ILE F O 1
ATOM 3730 N N . SER F 1 66 ? 49.655 20.101 47.545 1.00 43.86 66 SER F N 1
ATOM 3731 C CA . SER F 1 66 ? 49.887 21.051 46.477 1.00 47.25 66 SER F CA 1
ATOM 3732 C C . SER F 1 66 ? 50.614 20.382 45.307 1.00 47.07 66 SER F C 1
ATOM 3733 O O . SER F 1 66 ? 50.305 20.659 44.155 1.00 45.20 66 SER F O 1
ATOM 3736 N N . GLN F 1 67 ? 51.563 19.497 45.607 1.00 47.46 67 GLN F N 1
ATOM 3737 C CA . GLN F 1 67 ? 52.300 18.777 44.576 1.00 50.00 67 GLN F CA 1
ATOM 3738 C C . GLN F 1 67 ? 51.345 17.855 43.818 1.00 48.34 67 GLN F C 1
ATOM 3739 O O . GLN F 1 67 ? 51.366 17.799 42.595 1.00 47.06 67 GLN F O 1
ATOM 3745 N N . LEU F 1 68 ? 50.450 17.199 44.544 1.00 47.51 68 LEU F N 1
ATOM 3746 C CA . LEU F 1 68 ? 49.461 16.324 43.935 1.00 45.06 68 LEU F CA 1
ATOM 3747 C C . LEU F 1 68 ? 48.525 17.113 43.026 1.00 42.63 68 LEU F C 1
ATOM 3748 O O . LEU F 1 68 ? 48.269 16.680 41.921 1.00 42.72 68 LEU F O 1
ATOM 3753 N N . LEU F 1 69 ? 48.044 18.271 43.473 1.00 42.75 69 LEU F N 1
ATOM 3754 C CA . LEU F 1 69 ? 47.138 19.095 42.671 1.00 44.73 69 LEU F CA 1
ATOM 3755 C C . LEU F 1 69 ? 47.828 19.629 41.419 1.00 42.45 69 LEU F C 1
ATOM 3756 O O . LEU F 1 69 ? 47.231 19.702 40.362 1.00 38.19 69 LEU F O 1
ATOM 3761 N N . TYR F 1 70 ? 49.094 20.011 41.558 1.00 45.49 70 TYR F N 1
ATOM 3762 C CA . TYR F 1 70 ? 49.868 20.520 40.436 1.00 47.42 70 TYR F CA 1
ATOM 3763 C C . TYR F 1 70 ? 49.983 19.457 39.350 1.00 46.25 70 TYR F C 1
ATOM 3764 O O . TYR F 1 70 ? 49.795 19.769 38.184 1.00 43.69 70 TYR F O 1
ATOM 3773 N N . HIS F 1 71 ? 50.259 18.205 39.737 1.00 44.84 71 HIS F N 1
ATOM 3774 C CA . HIS F 1 71 ? 50.379 17.108 38.776 1.00 44.59 71 HIS F CA 1
ATOM 3775 C C . HIS F 1 71 ? 49.032 16.711 38.200 1.00 44.56 71 HIS F C 1
ATOM 3776 O O . HIS F 1 71 ? 48.950 16.319 37.046 1.00 40.28 71 HIS F O 1
ATOM 3783 N N . VAL F 1 72 ? 47.963 16.825 38.985 1.00 44.07 72 VAL F N 1
ATOM 3784 C CA . VAL F 1 72 ? 46.645 16.519 38.454 1.00 44.65 72 VAL F CA 1
ATOM 3785 C C . VAL F 1 72 ? 46.364 17.563 37.379 1.00 45.93 72 VAL F C 1
ATOM 3786 O O . VAL F 1 72 ? 45.935 17.203 36.287 1.00 44.47 72 VAL F O 1
ATOM 3790 N N . GLN F 1 73 ? 46.662 18.837 37.672 1.00 48.09 73 GLN F N 1
ATOM 3791 C CA . GLN F 1 73 ? 46.464 19.936 36.719 1.00 49.41 73 GLN F CA 1
ATOM 3792 C C . GLN F 1 73 ? 47.281 19.733 35.448 1.00 49.29 73 GLN F C 1
ATOM 3793 O O . GLN F 1 73 ? 46.806 19.974 34.352 1.00 46.68 73 GLN F O 1
ATOM 3799 N N . VAL F 1 74 ? 48.514 19.282 35.599 1.00 47.33 74 VAL F N 1
ATOM 3800 C CA . VAL F 1 74 ? 49.333 19.012 34.441 1.00 47.70 74 VAL F CA 1
ATOM 3801 C C . VAL F 1 74 ? 48.650 17.926 33.587 1.00 49.51 74 VAL F C 1
ATOM 3802 O O . VAL F 1 74 ? 48.540 18.071 32.374 1.00 50.49 74 VAL F O 1
ATOM 3822 N N . VAL F 1 77 ? 45.975 19.313 31.538 1.00 50.92 77 VAL F N 1
ATOM 3823 C CA . VAL F 1 77 ? 46.550 20.056 30.424 1.00 54.07 77 VAL F CA 1
ATOM 3824 C C . VAL F 1 77 ? 46.981 19.092 29.325 1.00 55.60 77 VAL F C 1
ATOM 3825 O O . VAL F 1 77 ? 46.683 19.317 28.154 1.00 57.10 77 VAL F O 1
ATOM 3829 N N . ALA F 1 78 ? 47.637 18.003 29.708 1.00 55.81 78 ALA F N 1
ATOM 3830 C CA . ALA F 1 78 ? 48.105 17.004 28.756 1.00 55.57 78 ALA F CA 1
ATOM 3831 C C . ALA F 1 78 ? 46.991 16.271 28.002 1.00 55.89 78 ALA F C 1
ATOM 3832 O O . ALA F 1 78 ? 47.202 15.789 26.901 1.00 54.96 78 ALA F O 1
ATOM 3834 N N . ARG F 1 79 ? 45.808 16.184 28.599 1.00 59.11 79 ARG F N 1
ATOM 3835 C CA . ARG F 1 79 ? 44.674 15.495 27.982 1.00 60.08 79 ARG F CA 1
ATOM 3836 C C . ARG F 1 79 ? 43.618 16.445 27.440 1.00 60.33 79 ARG F C 1
ATOM 3837 O O . ARG F 1 79 ? 42.562 16.012 26.985 1.00 61.07 79 ARG F O 1
ATOM 3845 N N . GLY F 1 80 ? 43.883 17.742 27.514 1.00 60.80 80 GLY F N 1
ATOM 3846 C CA . GLY F 1 80 ? 42.917 18.702 27.022 1.00 63.00 80 GLY F CA 1
ATOM 3847 C C . GLY F 1 80 ? 41.628 18.803 27.827 1.00 63.67 80 GLY F C 1
ATOM 3848 O O . GLY F 1 80 ? 40.591 19.156 27.269 1.00 64.30 80 GLY F O 1
ATOM 3849 N N . ILE F 1 81 ? 41.687 18.473 29.120 1.00 64.13 81 ILE F N 1
ATOM 3850 C CA . ILE F 1 81 ? 40.534 18.550 30.024 1.00 65.36 81 ILE F CA 1
ATOM 3851 C C . ILE F 1 81 ? 40.503 19.948 30.651 1.00 66.57 81 ILE F C 1
ATOM 3852 O O . ILE F 1 81 ? 41.543 20.485 31.021 1.00 65.09 81 ILE F O 1
ATOM 3857 N N . SER F 1 82 ? 39.313 20.538 30.733 1.00 70.24 82 SER F N 1
ATOM 3858 C CA . SER F 1 82 ? 39.143 21.879 31.297 1.00 73.81 82 SER F CA 1
ATOM 3859 C C . SER F 1 82 ? 38.544 21.853 32.704 1.00 77.43 82 SER F C 1
ATOM 3860 O O . SER F 1 82 ? 37.959 20.851 33.114 1.00 77.83 82 SER F O 1
ATOM 3863 N N . LEU F 1 83 ? 38.655 22.971 33.419 1.00 80.70 83 LEU F N 1
ATOM 3864 C CA . LEU F 1 83 ? 38.124 23.075 34.773 1.00 83.54 83 LEU F CA 1
ATOM 3865 C C . LEU F 1 83 ? 36.625 22.906 34.792 1.00 84.20 83 LEU F C 1
ATOM 3866 O O . LEU F 1 83 ? 36.070 22.388 35.750 1.00 85.15 83 LEU F O 1
ATOM 3871 N N . ASP F 1 84 ? 35.971 23.363 33.733 1.00 86.95 84 ASP F N 1
ATOM 3872 C CA . ASP F 1 84 ? 34.525 23.251 33.626 1.00 88.42 84 ASP F CA 1
ATOM 3873 C C . ASP F 1 84 ? 34.133 21.781 33.505 1.00 85.53 84 ASP F C 1
ATOM 3874 O O . ASP F 1 84 ? 33.148 21.349 34.103 1.00 84.65 84 ASP F O 1
ATOM 3879 N N . ASP F 1 85 ? 34.920 21.018 32.742 1.00 82.59 85 ASP F N 1
ATOM 3880 C CA . ASP F 1 85 ? 34.674 19.586 32.549 1.00 78.50 85 ASP F CA 1
ATOM 3881 C C . ASP F 1 85 ? 34.693 18.888 33.909 1.00 74.64 85 ASP F C 1
ATOM 3882 O O . ASP F 1 85 ? 33.773 18.153 34.251 1.00 73.56 85 ASP F O 1
ATOM 3887 N N . VAL F 1 86 ? 35.750 19.144 34.675 1.00 69.81 86 VAL F N 1
ATOM 3888 C CA . VAL F 1 86 ? 35.932 18.579 36.003 1.00 68.31 86 VAL F CA 1
ATOM 3889 C C . VAL F 1 86 ? 34.904 19.106 37.008 1.00 69.52 86 VAL F C 1
ATOM 3890 O O . VAL F 1 86 ? 34.312 18.328 37.743 1.00 68.57 86 VAL F O 1
ATOM 3894 N N . TYR F 1 87 ? 34.718 20.425 37.065 1.00 74.19 87 TYR F N 1
ATOM 3895 C CA . TYR F 1 87 ? 33.739 21.024 37.977 1.00 78.23 87 TYR F CA 1
ATOM 3896 C C . TYR F 1 87 ? 32.316 20.511 37.744 1.00 76.73 87 TYR F C 1
ATOM 3897 O O . TYR F 1 87 ? 31.549 20.369 38.690 1.00 76.41 87 TYR F O 1
ATOM 3906 N N . ALA F 1 88 ? 31.968 20.243 36.485 1.00 78.22 88 ALA F N 1
ATOM 3907 C CA . ALA F 1 88 ? 30.650 19.726 36.138 1.00 78.39 88 ALA F CA 1
ATOM 3908 C C . ALA F 1 88 ? 30.402 18.413 36.880 1.00 78.30 88 ALA F C 1
ATOM 3909 O O . ALA F 1 88 ? 29.272 18.122 37.282 1.00 78.68 88 ALA F O 1
ATOM 3911 N N . HIS F 1 89 ? 31.472 17.637 37.071 1.00 77.85 89 HIS F N 1
ATOM 3912 C CA . HIS F 1 89 ? 31.399 16.350 37.768 1.00 77.77 89 HIS F CA 1
ATOM 3913 C C . HIS F 1 89 ? 31.455 16.467 39.287 1.00 79.05 89 HIS F C 1
ATOM 3914 O O . HIS F 1 89 ? 30.897 15.626 39.989 1.00 77.96 89 HIS F O 1
ATOM 3921 N N . LEU F 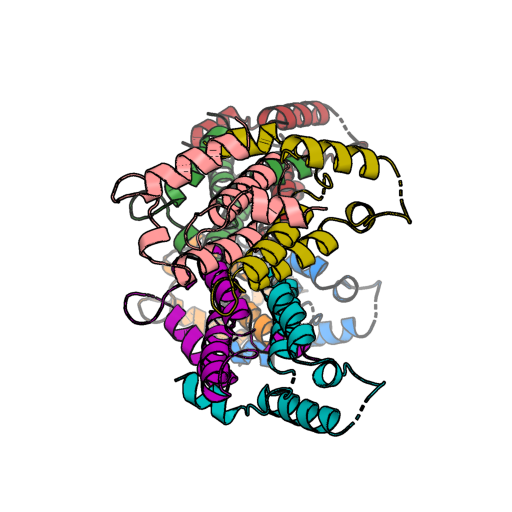1 90 ? 32.130 17.499 39.791 1.00 82.63 90 LEU F N 1
ATOM 3922 C CA . LEU F 1 90 ? 32.251 17.717 41.233 1.00 87.66 90 LEU F CA 1
ATOM 3923 C C . LEU F 1 90 ? 30.900 17.936 41.917 1.00 91.62 90 LEU F C 1
ATOM 3924 O O . LEU F 1 90 ? 30.838 18.155 43.125 1.00 92.55 90 LEU F O 1
ATOM 3929 N N . LEU F 1 91 ? 29.826 17.871 41.131 1.00 98.01 91 LEU F N 1
ATOM 3930 C CA . LEU F 1 91 ? 28.462 18.039 41.622 1.00 102.46 91 LEU F CA 1
ATOM 3931 C C . LEU F 1 91 ? 27.730 16.692 41.546 1.00 104.14 91 LEU F C 1
ATOM 3932 O O . LEU F 1 91 ? 27.690 15.993 42.582 1.00 105.93 91 LEU F O 1
ATOM 3937 N N . LYS G 1 4 ? 65.015 -20.622 40.424 1.00 128.88 4 LYS G N 1
ATOM 3938 C CA . LYS G 1 4 ? 63.693 -20.327 39.807 1.00 128.35 4 LYS G CA 1
ATOM 3939 C C . LYS G 1 4 ? 62.634 -20.044 40.878 1.00 126.35 4 LYS G C 1
ATOM 3940 O O . LYS G 1 4 ? 61.555 -19.544 40.569 1.00 126.54 4 LYS G O 1
ATOM 3946 N N . THR G 1 5 ? 62.953 -20.354 42.133 1.00 121.56 5 THR G N 1
ATOM 3947 C CA . THR G 1 5 ? 62.038 -20.133 43.257 1.00 117.21 5 THR G CA 1
ATOM 3948 C C . THR G 1 5 ? 62.132 -18.698 43.780 1.00 115.49 5 THR G C 1
ATOM 3949 O O . THR G 1 5 ? 63.176 -18.054 43.661 1.00 115.19 5 THR G O 1
ATOM 3953 N N . PHE G 1 6 ? 61.034 -18.209 44.356 1.00 110.40 6 PHE G N 1
ATOM 3954 C CA . PHE G 1 6 ? 60.967 -16.864 44.936 1.00 105.51 6 PHE G CA 1
ATOM 3955 C C . PHE G 1 6 ? 62.096 -16.730 45.956 1.00 106.64 6 PHE G C 1
ATOM 3956 O O . PHE G 1 6 ? 62.822 -15.735 45.961 1.00 105.46 6 PHE G O 1
ATOM 3964 N N . GLU G 1 7 ? 62.265 -17.773 46.769 1.00 105.37 7 GLU G N 1
ATOM 3965 C CA . GLU G 1 7 ? 63.286 -17.820 47.809 1.00 104.61 7 GLU G CA 1
ATOM 3966 C C . GLU G 1 7 ? 64.718 -17.778 47.296 1.00 101.80 7 GLU G C 1
ATOM 3967 O O . GLU G 1 7 ? 65.595 -17.235 47.957 1.00 101.00 7 GLU G O 1
ATOM 3973 N N . GLU G 1 8 ? 64.951 -18.355 46.123 1.00 100.19 8 GLU G N 1
ATOM 3974 C CA . GLU G 1 8 ? 66.285 -18.388 45.531 1.00 98.83 8 GLU G CA 1
ATOM 3975 C C . GLU G 1 8 ? 66.692 -17.036 44.972 1.00 95.45 8 GLU G C 1
ATOM 3976 O O . GLU G 1 8 ? 67.816 -16.583 45.185 1.00 94.58 8 GLU G O 1
ATOM 3982 N N . LEU G 1 9 ? 65.772 -16.401 44.253 1.00 92.24 9 LEU G N 1
ATOM 3983 C CA . LEU G 1 9 ? 66.011 -15.088 43.660 1.00 88.53 9 LEU G CA 1
ATOM 3984 C C . LEU G 1 9 ? 66.208 -14.019 44.733 1.00 84.96 9 LEU G C 1
ATOM 3985 O O . LEU G 1 9 ? 66.969 -13.071 44.539 1.00 83.52 9 LEU G O 1
ATOM 3990 N N . PHE G 1 10 ? 65.539 -14.195 45.872 1.00 80.90 10 PHE G N 1
ATOM 3991 C CA . PHE G 1 10 ? 65.653 -13.253 46.981 1.00 78.73 10 PHE G CA 1
ATOM 3992 C C . PHE G 1 10 ? 67.037 -13.285 47.609 1.00 78.97 10 PHE G C 1
ATOM 3993 O O . PHE G 1 10 ? 67.585 -12.242 47.953 1.00 79.06 10 PHE G O 1
ATOM 4001 N N . THR G 1 11 ? 67.582 -14.485 47.790 1.00 82.45 11 THR G N 1
ATOM 4002 C CA . THR G 1 11 ? 68.912 -14.641 48.374 1.00 86.74 11 THR G CA 1
ATOM 4003 C C . THR G 1 11 ? 69.976 -14.075 47.432 1.00 86.11 11 THR G C 1
ATOM 4004 O O . THR G 1 11 ? 71.007 -13.592 47.887 1.00 86.42 11 THR G O 1
ATOM 4008 N N . GLU G 1 12 ? 69.699 -14.112 46.129 1.00 89.24 12 GLU G N 1
ATOM 4009 C CA . GLU G 1 12 ? 70.599 -13.570 45.111 1.00 93.17 12 GLU G CA 1
ATOM 4010 C C . GLU G 1 12 ? 70.683 -12.055 45.300 1.00 88.94 12 GLU G C 1
ATOM 4011 O O . GLU G 1 12 ? 71.760 -11.473 45.209 1.00 88.12 12 GLU G O 1
ATOM 4017 N N . LEU G 1 13 ? 69.534 -11.428 45.570 1.00 86.10 13 LEU G N 1
ATOM 4018 C CA . LEU G 1 13 ? 69.452 -9.978 45.779 1.00 83.33 13 LEU G CA 1
ATOM 4019 C C . LEU G 1 13 ? 70.117 -9.513 47.071 1.00 84.44 13 LEU G C 1
ATOM 4020 O O . LEU G 1 13 ? 70.685 -8.422 47.117 1.00 83.05 13 LEU G O 1
ATOM 4025 N N . GLN G 1 14 ? 70.040 -10.331 48.119 1.00 85.79 14 GLN G N 1
ATOM 4026 C CA . GLN G 1 14 ? 70.663 -9.989 49.396 1.00 88.24 14 GLN G CA 1
ATOM 4027 C C . GLN G 1 14 ? 72.172 -9.875 49.240 1.00 94.14 14 GLN G C 1
ATOM 4028 O O . GLN G 1 14 ? 72.803 -9.029 49.877 1.00 94.38 14 GLN G O 1
ATOM 4034 N N . HIS G 1 15 ? 72.741 -10.717 48.379 1.00 102.49 15 HIS G N 1
ATOM 4035 C CA . HIS G 1 15 ? 74.174 -10.705 48.130 1.00 109.52 15 HIS G CA 1
ATOM 4036 C C . HIS G 1 15 ? 74.601 -9.505 47.283 1.00 108.29 15 HIS G C 1
ATOM 4037 O O . HIS G 1 15 ? 75.633 -8.894 47.551 1.00 108.70 15 HIS G O 1
ATOM 4044 N N . LYS G 1 16 ? 73.817 -9.176 46.261 1.00 107.23 16 LYS G N 1
ATOM 4045 C CA . LYS G 1 16 ? 74.129 -8.043 45.396 1.00 106.50 16 LYS G CA 1
ATOM 4046 C C . LYS G 1 16 ? 74.019 -6.723 46.158 1.00 106.38 16 LYS G C 1
ATOM 4047 O O . LYS G 1 16 ? 74.512 -5.687 45.705 1.00 106.47 16 LYS G O 1
ATOM 4053 N N . ALA G 1 17 ? 73.384 -6.779 47.327 1.00 107.09 17 ALA G N 1
ATOM 4054 C CA . ALA G 1 17 ? 73.192 -5.610 48.178 1.00 108.23 17 ALA G CA 1
ATOM 4055 C C . ALA G 1 17 ? 74.309 -5.437 49.209 1.00 109.14 17 ALA G C 1
ATOM 4056 O O . ALA G 1 17 ? 74.337 -4.448 49.948 1.00 108.89 17 ALA G O 1
ATOM 4058 N N . ALA G 1 18 ? 75.221 -6.404 49.263 1.00 110.97 18 ALA G N 1
ATOM 4059 C CA . ALA G 1 18 ? 76.349 -6.357 50.196 1.00 113.09 18 ALA G CA 1
ATOM 4060 C C . ALA G 1 18 ? 77.340 -5.239 49.836 1.00 114.90 18 ALA G C 1
ATOM 4061 O O . ALA G 1 18 ? 78.193 -4.865 50.650 1.00 114.46 18 ALA G O 1
ATOM 4063 N N . ASN G 1 19 ? 77.221 -4.716 48.614 1.00 116.77 19 ASN G N 1
ATOM 4064 C CA . ASN G 1 19 ? 78.080 -3.636 48.128 1.00 118.95 19 ASN G CA 1
ATOM 4065 C C . ASN G 1 19 ? 77.234 -2.510 47.544 1.00 118.63 19 ASN G C 1
ATOM 4066 O O . ASN G 1 19 ? 77.487 -2.044 46.432 1.00 118.08 19 ASN G O 1
ATOM 4071 N N . THR G 1 24 ? 78.322 -1.424 43.409 1.00 113.63 24 THR G N 1
ATOM 4072 C CA . THR G 1 24 ? 77.024 -0.757 43.270 1.00 114.90 24 THR G CA 1
ATOM 4073 C C . THR G 1 24 ? 76.644 -0.656 41.803 1.00 115.84 24 THR G C 1
ATOM 4074 O O . THR G 1 24 ? 75.701 -1.309 41.350 1.00 116.18 24 THR G O 1
ATOM 4078 N N . SER G 1 25 ? 77.413 0.134 41.069 1.00 117.84 25 SER G N 1
ATOM 4079 C CA . SER G 1 25 ? 77.160 0.398 39.652 1.00 120.43 25 SER G CA 1
ATOM 4080 C C . SER G 1 25 ? 76.945 -0.728 38.618 1.00 122.04 25 SER G C 1
ATOM 4081 O O . SER G 1 25 ? 77.266 -0.536 37.448 1.00 122.78 25 SER G O 1
ATOM 4084 N N . ARG G 1 26 ? 76.496 -1.918 39.026 1.00 126.61 26 ARG G N 1
ATOM 4085 C CA . ARG G 1 26 ? 76.202 -2.961 38.035 1.00 128.62 26 ARG G CA 1
ATOM 4086 C C . ARG G 1 26 ? 74.686 -3.076 37.953 1.00 126.42 26 ARG G C 1
ATOM 4087 O O . ARG G 1 26 ? 74.052 -2.322 37.210 1.00 126.66 26 ARG G O 1
ATOM 4095 N N . THR G 1 27 ? 74.103 -3.938 38.799 1.00 123.20 27 THR G N 1
ATOM 4096 C CA . THR G 1 27 ? 72.653 -4.171 38.833 1.00 119.36 27 THR G CA 1
ATOM 4097 C C . THR G 1 27 ? 71.946 -3.204 39.802 1.00 117.96 27 THR G C 1
ATOM 4098 O O . THR G 1 27 ? 72.502 -2.854 40.849 1.00 116.15 27 THR G O 1
ATOM 4102 N N . ALA G 1 28 ? 70.707 -2.821 39.462 1.00 114.78 28 ALA G N 1
ATOM 4103 C CA . ALA G 1 28 ? 69.884 -1.896 40.253 1.00 112.83 28 ALA G CA 1
ATOM 4104 C C . ALA G 1 28 ? 70.177 -1.820 41.754 1.00 110.51 28 ALA G C 1
ATOM 4105 O O . ALA G 1 28 ? 69.827 -2.719 42.526 1.00 110.21 28 ALA G O 1
ATOM 4107 N N . GLU G 1 29 ? 70.862 -0.746 42.143 1.00 109.24 29 GLU G N 1
ATOM 4108 C CA . GLU G 1 29 ? 71.214 -0.500 43.535 1.00 107.40 29 GLU G CA 1
ATOM 4109 C C . GLU G 1 29 ? 70.383 0.613 44.150 1.00 102.85 29 GLU G C 1
ATOM 4110 O O . GLU G 1 29 ? 70.873 1.709 44.429 1.00 100.38 29 GLU G O 1
ATOM 4116 N N . LEU G 1 30 ? 69.109 0.299 44.349 1.00 92.74 30 LEU G N 1
ATOM 4117 C CA . LEU G 1 30 ? 68.137 1.204 44.934 1.00 84.59 30 LEU G CA 1
ATOM 4118 C C . LEU G 1 30 ? 68.309 1.215 46.449 1.00 82.78 30 LEU G C 1
ATOM 4119 O O . LEU G 1 30 ? 67.890 2.154 47.118 1.00 82.01 30 LEU G O 1
ATOM 4124 N N . VAL G 1 31 ? 68.901 0.156 46.991 1.00 77.62 31 VAL G N 1
ATOM 4125 C CA . VAL G 1 31 ? 69.122 0.057 48.428 1.00 74.88 31 VAL G CA 1
ATOM 4126 C C . VAL G 1 31 ? 69.969 1.234 48.918 1.00 76.71 31 VAL G C 1
ATOM 4127 O O . VAL G 1 31 ? 69.822 1.684 50.055 1.00 76.86 31 VAL G O 1
ATOM 4131 N N . ASP G 1 32 ? 70.820 1.754 48.033 1.00 80.06 32 ASP G N 1
ATOM 4132 C CA . ASP G 1 32 ? 71.697 2.877 48.354 1.00 80.60 32 ASP G CA 1
ATOM 4133 C C . ASP G 1 32 ? 70.871 4.147 48.395 1.00 80.02 32 ASP G C 1
ATOM 4134 O O . ASP G 1 32 ? 71.014 4.951 49.320 1.00 79.56 32 ASP G O 1
ATOM 4139 N N . LYS G 1 33 ? 69.985 4.303 47.408 1.00 77.18 33 LYS G N 1
ATOM 4140 C CA . LYS G 1 33 ? 69.103 5.469 47.325 1.00 74.02 33 LYS G CA 1
ATOM 4141 C C . LYS G 1 33 ? 68.139 5.514 48.510 1.00 71.90 33 LYS G C 1
ATOM 4142 O O . LYS G 1 33 ? 67.785 6.592 48.984 1.00 71.60 33 LYS G O 1
ATOM 4148 N N . GLY G 1 34 ? 67.717 4.346 48.984 1.00 66.51 34 GLY G N 1
ATOM 4149 C CA . GLY G 1 34 ? 66.847 4.309 50.144 1.00 62.25 34 GLY G CA 1
ATOM 4150 C C . GLY G 1 34 ? 65.393 3.967 49.922 1.00 57.86 34 GLY G C 1
ATOM 4151 O O . GLY G 1 34 ? 64.948 3.805 48.777 1.00 55.80 34 GLY G O 1
ATOM 4152 N N . VAL G 1 35 ? 64.668 3.884 51.045 1.00 56.22 35 VAL G N 1
ATOM 4153 C CA . VAL G 1 35 ? 63.246 3.564 51.091 1.00 56.96 35 VAL G CA 1
ATOM 4154 C C . VAL G 1 35 ? 62.398 4.466 50.193 1.00 54.85 35 VAL G C 1
ATOM 4155 O O . VAL G 1 35 ? 61.583 3.979 49.414 1.00 53.06 35 VAL G O 1
ATOM 4159 N N . HIS G 1 36 ? 62.613 5.774 50.267 1.00 55.76 36 HIS G N 1
ATOM 4160 C CA . HIS G 1 36 ? 61.843 6.699 49.444 1.00 57.30 36 HIS G CA 1
ATOM 4161 C C . HIS G 1 36 ? 61.861 6.345 47.957 1.00 54.60 36 HIS G C 1
ATOM 4162 O O . HIS G 1 36 ? 60.813 6.311 47.331 1.00 53.85 36 HIS G O 1
ATOM 4169 N N . ALA G 1 37 ? 63.040 6.076 47.395 1.00 51.95 37 ALA G N 1
ATOM 4170 C CA . ALA G 1 37 ? 63.169 5.731 45.970 1.00 50.77 37 ALA G CA 1
ATOM 4171 C C . ALA G 1 37 ? 62.525 4.387 45.631 1.00 49.98 37 ALA G C 1
ATOM 4172 O O . ALA G 1 37 ? 61.949 4.206 44.552 1.00 44.79 37 ALA G O 1
ATOM 4174 N N . ILE G 1 38 ? 62.661 3.433 46.545 1.00 49.46 38 ILE G N 1
ATOM 4175 C CA . ILE G 1 38 ? 62.083 2.119 46.352 1.00 48.10 38 ILE G CA 1
ATOM 4176 C C . ILE G 1 38 ? 60.576 2.210 46.490 1.00 49.84 38 ILE G C 1
ATOM 4177 O O . ILE G 1 38 ? 59.860 1.548 45.749 1.00 49.22 38 ILE G O 1
ATOM 4182 N N . GLY G 1 39 ? 60.104 3.051 47.412 1.00 49.97 39 GLY G N 1
ATOM 4183 C CA . GLY G 1 39 ? 58.674 3.231 47.623 1.00 47.83 39 GLY G CA 1
ATOM 4184 C C . GLY G 1 39 ? 57.962 3.783 46.402 1.00 47.55 39 GLY G C 1
ATOM 4185 O O . GLY G 1 39 ? 56.862 3.337 46.088 1.00 43.42 39 GLY G O 1
ATOM 4186 N N . LYS G 1 40 ? 58.589 4.745 45.717 1.00 50.43 40 LYS G N 1
ATOM 4187 C CA . LYS G 1 40 ? 58.019 5.337 44.509 1.00 52.65 40 LYS G CA 1
ATOM 4188 C C . LYS G 1 40 ? 57.772 4.217 43.506 1.00 51.48 40 LYS G C 1
ATOM 4189 O O . LYS G 1 40 ? 56.714 4.151 42.884 1.00 51.74 40 LYS G O 1
ATOM 4195 N N . LYS G 1 41 ? 58.765 3.343 43.347 1.00 48.17 41 LYS G N 1
ATOM 4196 C CA . LYS G 1 41 ? 58.668 2.227 42.413 1.00 46.57 41 LYS G CA 1
ATOM 4197 C C . LYS G 1 41 ? 57.581 1.238 42.778 1.00 42.47 41 LYS G C 1
ATOM 4198 O O . LYS G 1 41 ? 56.890 0.744 41.894 1.00 41.08 41 LYS G O 1
ATOM 4204 N N . VAL G 1 42 ? 57.461 0.908 44.061 1.00 40.01 42 VAL G N 1
ATOM 4205 C CA . VAL G 1 42 ? 56.437 -0.028 44.497 1.00 42.01 42 VAL G CA 1
ATOM 4206 C C . VAL G 1 42 ? 55.031 0.515 44.187 1.00 39.70 42 VAL G C 1
ATOM 4207 O O . VAL G 1 42 ? 54.193 -0.151 43.584 1.00 35.09 42 VAL G O 1
ATOM 4211 N N . VAL G 1 43 ? 54.846 1.783 44.502 1.00 40.37 43 VAL G N 1
ATOM 4212 C CA . VAL G 1 43 ? 53.598 2.483 44.302 1.00 42.05 43 VAL G CA 1
ATOM 4213 C C . VAL G 1 43 ? 53.273 2.673 42.809 1.00 43.31 43 VAL G C 1
ATOM 4214 O O . VAL G 1 43 ? 52.109 2.534 42.392 1.00 41.39 43 VAL G O 1
ATOM 4218 N N . GLU G 1 44 ? 54.286 2.940 41.983 1.00 45.67 44 GLU G N 1
ATOM 4219 C CA . GLU G 1 44 ? 54.004 3.087 40.569 1.00 49.06 44 GLU G CA 1
ATOM 4220 C C . GLU G 1 44 ? 53.731 1.734 39.928 1.00 46.66 44 GLU G C 1
ATOM 4221 O O . GLU G 1 44 ? 52.835 1.620 39.107 1.00 47.02 44 GLU G O 1
ATOM 4227 N N . GLU G 1 45 ? 54.443 0.696 40.358 1.00 45.95 45 GLU G N 1
ATOM 4228 C CA . GLU G 1 45 ? 54.235 -0.638 39.809 1.00 47.23 45 GLU G CA 1
ATOM 4229 C C . GLU G 1 45 ? 52.888 -1.237 40.180 1.00 43.01 45 GLU G C 1
ATOM 4230 O O . GLU G 1 45 ? 52.314 -1.976 39.394 1.00 41.38 45 GLU G O 1
ATOM 4236 N N . ALA G 1 46 ? 52.406 -0.953 41.389 1.00 42.04 46 ALA G N 1
ATOM 4237 C CA . ALA G 1 46 ? 51.102 -1.437 41.845 1.00 39.93 46 ALA G CA 1
ATOM 4238 C C . ALA G 1 46 ? 50.012 -0.901 40.900 1.00 36.57 46 ALA G C 1
ATOM 4239 O O . ALA G 1 46 ? 49.149 -1.652 40.447 1.00 35.08 46 ALA G O 1
ATOM 4241 N N . ALA G 1 47 ? 50.110 0.376 40.542 1.00 35.09 47 ALA G N 1
ATOM 4242 C CA . ALA G 1 47 ? 49.170 0.990 39.608 1.00 37.87 47 ALA G CA 1
ATOM 4243 C C . ALA G 1 47 ? 49.310 0.382 38.206 1.00 39.11 47 ALA G C 1
ATOM 4244 O O . ALA G 1 47 ? 48.326 0.253 37.489 1.00 39.54 47 ALA G O 1
ATOM 4246 N N . GLU G 1 48 ? 50.536 0.038 37.806 1.00 41.89 48 GLU G N 1
ATOM 4247 C CA . GLU G 1 48 ? 50.781 -0.579 36.502 1.00 43.99 48 GLU G CA 1
ATOM 4248 C C . GLU G 1 48 ? 50.198 -1.984 36.483 1.00 42.75 48 GLU G C 1
ATOM 4249 O O . GLU G 1 48 ? 49.650 -2.409 35.474 1.00 40.75 48 GLU G O 1
ATOM 4255 N N . VAL G 1 49 ? 50.317 -2.691 37.608 1.00 43.84 49 VAL G N 1
ATOM 4256 C CA . VAL G 1 49 ? 49.764 -4.030 37.755 1.00 43.97 49 VAL G CA 1
ATOM 4257 C C . VAL G 1 49 ? 48.249 -3.957 37.587 1.00 44.89 49 VAL G C 1
ATOM 4258 O O . VAL G 1 49 ? 47.678 -4.694 36.782 1.00 44.27 49 VAL G O 1
ATOM 4262 N N . TRP G 1 50 ? 47.613 -3.026 38.296 1.00 44.75 50 TRP G N 1
ATOM 4263 C CA . TRP G 1 50 ? 46.173 -2.870 38.196 1.00 44.48 50 TRP G CA 1
ATOM 4264 C C . TRP G 1 50 ? 45.809 -2.542 36.759 1.00 45.14 50 TRP G C 1
ATOM 4265 O O . TRP G 1 50 ? 44.927 -3.181 36.195 1.00 45.15 50 TRP G O 1
ATOM 4284 N N . ALA G 1 52 ? 47.461 -3.057 33.814 1.00 48.00 52 ALA G N 1
ATOM 4285 C CA . ALA G 1 52 ? 47.638 -4.194 32.914 1.00 47.89 52 ALA G CA 1
ATOM 4286 C C . ALA G 1 52 ? 46.598 -5.269 33.175 1.00 47.24 52 ALA G C 1
ATOM 4287 O O . ALA G 1 52 ? 46.073 -5.860 32.241 1.00 46.92 52 ALA G O 1
ATOM 4289 N N . ALA G 1 53 ? 46.275 -5.507 34.441 1.00 47.21 53 ALA G N 1
ATOM 4290 C CA . ALA G 1 53 ? 45.281 -6.525 34.779 1.00 49.30 53 ALA G CA 1
ATOM 4291 C C . ALA G 1 53 ? 43.914 -6.232 34.159 1.00 51.38 53 ALA G C 1
ATOM 4292 O O . ALA G 1 53 ? 43.196 -7.141 33.759 1.00 49.22 53 ALA G O 1
ATOM 4294 N N . GLU G 1 54 ? 43.600 -4.948 34.039 1.00 53.62 54 GLU G N 1
ATOM 4295 C CA . GLU G 1 54 ? 42.336 -4.474 33.509 1.00 56.25 54 GLU G CA 1
ATOM 4296 C C . GLU G 1 54 ? 42.275 -4.357 31.989 1.00 57.74 54 GLU G C 1
ATOM 4297 O O . GLU G 1 54 ? 41.327 -4.837 31.373 1.00 55.27 54 GLU G O 1
ATOM 4303 N N . TYR G 1 55 ? 43.305 -3.755 31.394 1.00 58.20 55 TYR G N 1
ATOM 4304 C CA . TYR G 1 55 ? 43.362 -3.518 29.951 1.00 58.76 55 TYR G CA 1
ATOM 4305 C C . TYR G 1 55 ? 44.274 -4.370 29.051 1.00 60.66 55 TYR G C 1
ATOM 4306 O O . TYR G 1 55 ? 44.075 -4.422 27.827 1.00 58.45 55 TYR G O 1
ATOM 4315 N N . GLU G 1 56 ? 45.293 -4.996 29.626 1.00 59.79 56 GLU G N 1
ATOM 4316 C CA . GLU G 1 56 ? 46.213 -5.796 28.822 1.00 59.82 56 GLU G CA 1
ATOM 4317 C C . GLU G 1 56 ? 46.038 -7.313 28.899 1.00 59.79 56 GLU G C 1
ATOM 4318 O O . GLU G 1 56 ? 45.161 -7.822 29.599 1.00 59.19 56 GLU G O 1
ATOM 4324 N N . GLY G 1 57 ? 46.869 -8.022 28.136 1.00 61.61 57 GLY G N 1
ATOM 4325 C CA . GLY G 1 57 ? 46.828 -9.472 28.116 1.00 63.08 57 GLY G CA 1
ATOM 4326 C C . GLY G 1 57 ? 47.485 -10.073 29.344 1.00 65.18 57 GLY G C 1
ATOM 4327 O O . GLY G 1 57 ? 48.103 -9.360 30.140 1.00 65.50 57 GLY G O 1
ATOM 4328 N N . LYS G 1 58 ? 47.368 -11.388 29.493 1.00 66.37 58 LYS G N 1
ATOM 4329 C CA . LYS G 1 58 ? 47.942 -12.082 30.636 1.00 69.96 58 LYS G CA 1
ATOM 4330 C C . LYS G 1 58 ? 49.453 -11.904 30.768 1.00 68.25 58 LYS G C 1
ATOM 4331 O O . LYS G 1 58 ? 49.961 -11.699 31.871 1.00 66.68 58 LYS G O 1
ATOM 4337 N N . ASP G 1 59 ? 50.165 -11.963 29.644 1.00 68.27 59 ASP G N 1
ATOM 4338 C CA . ASP G 1 59 ? 51.615 -11.819 29.664 1.00 66.63 59 ASP G CA 1
ATOM 4339 C C . ASP G 1 59 ? 52.038 -10.430 30.122 1.00 62.98 59 ASP G C 1
ATOM 4340 O O . ASP G 1 59 ? 52.965 -10.300 30.925 1.00 62.35 59 ASP G O 1
ATOM 4345 N N . ALA G 1 60 ? 51.370 -9.397 29.615 1.00 58.82 60 ALA G N 1
ATOM 4346 C CA . ALA G 1 60 ? 51.692 -8.027 30.020 1.00 55.89 60 ALA G CA 1
ATOM 4347 C C . ALA G 1 60 ? 51.441 -7.812 31.520 1.00 52.49 60 ALA G C 1
ATOM 4348 O O . ALA G 1 60 ? 52.174 -7.079 32.182 1.00 52.60 60 ALA G O 1
ATOM 4350 N N . ALA G 1 61 ? 50.424 -8.475 32.054 1.00 51.75 61 ALA G N 1
ATOM 4351 C CA . ALA G 1 61 ? 50.104 -8.362 33.468 1.00 52.15 61 ALA G CA 1
ATOM 4352 C C . ALA G 1 61 ? 51.161 -9.088 34.286 1.00 50.90 61 ALA G C 1
ATOM 4353 O O . ALA G 1 61 ? 51.536 -8.617 35.363 1.00 49.60 61 ALA G O 1
ATOM 4355 N N . ALA G 1 62 ? 51.658 -10.212 33.748 1.00 52.47 62 ALA G N 1
ATOM 4356 C CA . ALA G 1 62 ? 52.687 -11.025 34.409 1.00 53.35 62 ALA G CA 1
ATOM 4357 C C . ALA G 1 62 ? 53.994 -10.250 34.474 1.00 53.68 62 ALA G C 1
ATOM 4358 O O . ALA G 1 62 ? 54.668 -10.244 35.503 1.00 51.20 62 ALA G O 1
ATOM 4360 N N . GLU G 1 63 ? 54.317 -9.547 33.392 1.00 53.79 63 GLU G N 1
ATOM 4361 C CA . GLU G 1 63 ? 55.530 -8.748 33.352 1.00 57.49 63 GLU G CA 1
ATOM 4362 C C . GLU G 1 63 ? 55.479 -7.646 34.392 1.00 57.40 63 GLU G C 1
ATOM 4363 O O . GLU G 1 63 ? 56.453 -7.446 35.113 1.00 56.45 63 GLU G O 1
ATOM 4369 N N . GLU G 1 64 ? 54.353 -6.932 34.472 1.00 55.97 64 GLU G N 1
ATOM 4370 C CA . GLU G 1 64 ? 54.197 -5.867 35.461 1.00 55.08 64 GLU G CA 1
ATOM 4371 C C . GLU G 1 64 ? 54.241 -6.426 36.877 1.00 52.48 64 GLU G C 1
ATOM 4372 O O . GLU G 1 64 ? 54.861 -5.828 37.763 1.00 51.76 64 GLU G O 1
ATOM 4378 N N . ILE G 1 65 ? 53.638 -7.596 37.077 1.00 49.74 65 ILE G N 1
ATOM 4379 C CA . ILE G 1 65 ? 53.633 -8.216 38.393 1.00 49.50 65 ILE G CA 1
ATOM 4380 C C . ILE G 1 65 ? 55.056 -8.551 38.835 1.00 48.12 65 ILE G C 1
ATOM 4381 O O . ILE G 1 65 ? 55.416 -8.313 39.987 1.00 45.02 65 ILE G O 1
ATOM 4386 N N . SER G 1 66 ? 55.867 -9.044 37.898 1.00 50.60 66 SER G N 1
ATOM 4387 C CA . SER G 1 66 ? 57.246 -9.424 38.201 1.00 52.09 66 SER G CA 1
ATOM 4388 C C . SER G 1 66 ? 58.018 -8.190 38.618 1.00 51.33 66 SER G C 1
ATOM 4389 O O . SER G 1 66 ? 58.814 -8.252 39.559 1.00 50.14 66 SER G O 1
ATOM 4392 N N . GLN G 1 67 ? 57.760 -7.068 37.947 1.00 51.56 67 GLN G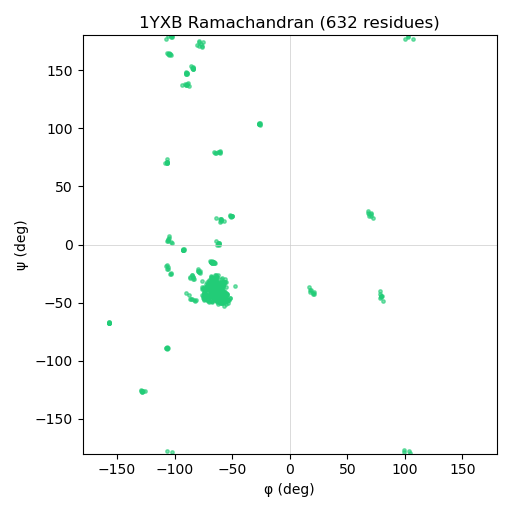 N 1
ATOM 4393 C CA . GLN G 1 67 ? 58.409 -5.815 38.307 1.00 53.03 67 GLN G CA 1
ATOM 4394 C C . GLN G 1 67 ? 58.013 -5.411 39.737 1.00 49.95 67 GLN G C 1
ATOM 4395 O O . GLN G 1 67 ? 58.861 -4.999 40.533 1.00 50.55 67 GLN G O 1
ATOM 4401 N N . LEU G 1 68 ? 56.735 -5.570 40.073 1.00 46.96 68 LEU G N 1
ATOM 4402 C CA . LEU G 1 68 ? 56.262 -5.244 41.425 1.00 45.15 68 LEU G CA 1
ATOM 4403 C C . LEU G 1 68 ? 56.926 -6.107 42.505 1.00 42.07 68 LEU G C 1
ATOM 4404 O O . LEU G 1 68 ? 57.381 -5.593 43.527 1.00 37.16 68 LEU G O 1
ATOM 4409 N N . LEU G 1 69 ? 56.975 -7.416 42.266 1.00 44.30 69 LEU G N 1
ATOM 4410 C CA . LEU G 1 69 ? 57.584 -8.350 43.200 1.00 47.25 69 LEU G CA 1
ATOM 4411 C C . LEU G 1 69 ? 59.065 -8.055 43.376 1.00 46.84 69 LEU G C 1
ATOM 4412 O O . LEU G 1 69 ? 59.572 -8.096 44.492 1.00 46.70 69 LEU G O 1
ATOM 4417 N N . TYR G 1 70 ? 59.746 -7.713 42.287 1.00 45.99 70 TYR G N 1
ATOM 4418 C CA . TYR G 1 70 ? 61.164 -7.393 42.360 1.00 48.36 70 TYR G CA 1
ATOM 4419 C C . TYR G 1 70 ? 61.397 -6.225 43.307 1.00 48.65 70 TYR G C 1
ATOM 4420 O O . TYR G 1 70 ? 62.265 -6.309 44.204 1.00 47.38 70 TYR G O 1
ATOM 4429 N N . HIS G 1 71 ? 60.630 -5.142 43.119 1.00 47.67 71 HIS G N 1
ATOM 4430 C CA . HIS G 1 71 ? 60.776 -3.972 43.976 1.00 46.91 71 HIS G CA 1
ATOM 4431 C C . HIS G 1 71 ? 60.345 -4.247 45.423 1.00 44.79 71 HIS G C 1
ATOM 4432 O O . HIS G 1 71 ? 60.921 -3.693 46.358 1.00 42.41 71 HIS G O 1
ATOM 4439 N N . VAL G 1 72 ? 59.359 -5.118 45.625 1.00 44.74 72 VAL G N 1
ATOM 4440 C CA . VAL G 1 72 ? 58.954 -5.441 46.993 1.00 47.94 72 VAL G CA 1
ATOM 4441 C C . VAL G 1 72 ? 60.121 -6.169 47.669 1.00 48.35 72 VAL G C 1
ATOM 4442 O O . VAL G 1 72 ? 60.446 -5.900 48.829 1.00 46.83 72 VAL G O 1
ATOM 4446 N N . GLN G 1 73 ? 60.766 -7.066 46.921 1.00 51.37 73 GLN G N 1
ATOM 4447 C CA . GLN G 1 73 ? 61.931 -7.810 47.415 1.00 52.60 73 GLN G CA 1
ATOM 4448 C C . GLN G 1 73 ? 63.080 -6.872 47.752 1.00 50.48 73 GLN G C 1
ATOM 4449 O O . GLN G 1 73 ? 63.750 -7.051 48.768 1.00 48.91 73 GLN G O 1
ATOM 4455 N N . VAL G 1 74 ? 63.307 -5.880 46.889 1.00 50.13 74 VAL G N 1
ATOM 4456 C CA . VAL G 1 74 ? 64.346 -4.887 47.117 1.00 50.64 74 VAL G CA 1
ATOM 4457 C C . VAL G 1 74 ? 64.043 -4.142 48.414 1.00 49.04 74 VAL G C 1
ATOM 4458 O O . VAL G 1 74 ? 64.937 -3.920 49.222 1.00 50.15 74 VAL G O 1
ATOM 4478 N N . VAL G 1 77 ? 65.003 -6.148 51.274 1.00 53.05 77 VAL G N 1
ATOM 4479 C CA . VAL G 1 77 ? 66.447 -6.120 51.441 1.00 53.01 77 VAL G CA 1
ATOM 4480 C C . VAL G 1 77 ? 66.876 -4.833 52.126 1.00 57.03 77 VAL G C 1
ATOM 4481 O O . VAL G 1 77 ? 67.667 -4.871 53.071 1.00 57.14 77 VAL G O 1
ATOM 4485 N N . ALA G 1 78 ? 66.324 -3.707 51.680 1.00 56.67 78 ALA G N 1
ATOM 4486 C CA . ALA G 1 78 ? 66.678 -2.406 52.231 1.00 56.30 78 ALA G CA 1
ATOM 4487 C C . ALA G 1 78 ? 66.323 -2.234 53.695 1.00 57.55 78 ALA G C 1
ATOM 4488 O O . ALA G 1 78 ? 66.971 -1.470 54.398 1.00 57.26 78 ALA G O 1
ATOM 4490 N N . ARG G 1 79 ? 65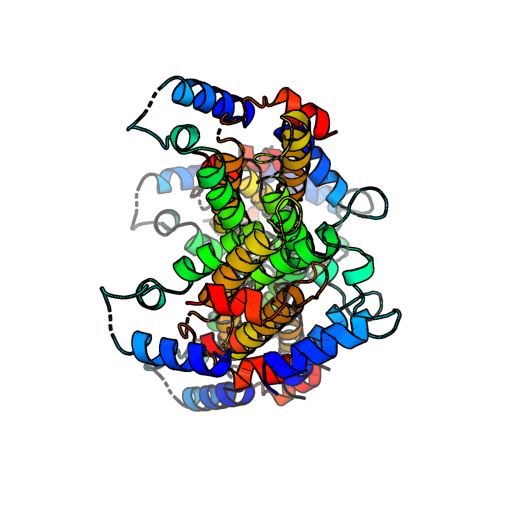.297 -2.943 54.153 1.00 60.38 79 ARG G N 1
ATOM 4491 C CA . ARG G 1 79 ? 64.839 -2.850 55.545 1.00 62.48 79 ARG G CA 1
ATOM 4492 C C . ARG G 1 79 ? 65.279 -4.029 56.416 1.00 64.80 79 ARG G C 1
ATOM 4493 O O . ARG G 1 79 ? 64.907 -4.107 57.594 1.00 64.38 79 ARG G O 1
ATOM 4501 N N . GLY G 1 80 ? 66.040 -4.953 55.827 1.00 63.36 80 GLY G N 1
ATOM 4502 C CA . GLY G 1 80 ? 66.522 -6.109 56.562 1.00 64.46 80 GLY G CA 1
ATOM 4503 C C . GLY G 1 80 ? 65.440 -7.109 56.914 1.00 67.48 80 GLY G C 1
ATOM 4504 O O . GLY G 1 80 ? 65.539 -7.808 57.927 1.00 65.89 80 GLY G O 1
ATOM 4505 N N . ILE G 1 81 ? 64.389 -7.146 56.100 1.00 69.19 81 ILE G N 1
ATOM 4506 C CA . ILE G 1 81 ? 63.274 -8.066 56.304 1.00 66.16 81 ILE G CA 1
ATOM 4507 C C . ILE G 1 81 ? 63.579 -9.368 55.568 1.00 72.41 81 ILE G C 1
ATOM 4508 O O . ILE G 1 81 ? 64.079 -9.349 54.435 1.00 71.37 81 ILE G O 1
ATOM 4513 N N . SER G 1 82 ? 63.283 -10.493 56.217 1.00 74.73 82 SER G N 1
ATOM 4514 C CA . SER G 1 82 ? 63.529 -11.803 55.628 1.00 75.74 82 SER G CA 1
ATOM 4515 C C . SER G 1 82 ? 62.259 -12.488 55.146 1.00 78.37 82 SER G C 1
ATOM 4516 O O . SER G 1 82 ? 61.149 -12.118 55.539 1.00 78.79 82 SER G O 1
ATOM 4519 N N . LEU G 1 83 ? 62.436 -13.506 54.306 1.00 82.34 83 LEU G N 1
ATOM 4520 C CA . LEU G 1 83 ? 61.310 -14.253 53.760 1.00 85.46 83 LEU G CA 1
ATOM 4521 C C . LEU G 1 83 ? 60.506 -14.925 54.855 1.00 86.63 83 LEU G C 1
ATOM 4522 O O . LEU G 1 83 ? 59.285 -15.042 54.756 1.00 87.09 83 LEU G O 1
ATOM 4527 N N . ASP G 1 84 ? 61.199 -15.347 55.905 1.00 88.45 84 ASP G N 1
ATOM 4528 C CA . ASP G 1 84 ? 60.562 -16.003 57.041 1.00 89.31 84 ASP G CA 1
ATOM 4529 C C . ASP G 1 84 ? 59.656 -15.021 57.789 1.00 88.01 84 ASP G C 1
ATOM 4530 O O . ASP G 1 84 ? 58.562 -15.384 58.237 1.00 87.25 84 ASP G O 1
ATOM 4535 N N . ASP G 1 85 ? 60.126 -13.780 57.919 1.00 84.26 85 ASP G N 1
ATOM 4536 C CA . ASP G 1 85 ? 59.371 -12.726 58.582 1.00 79.44 85 ASP G CA 1
ATOM 4537 C C . ASP G 1 85 ? 58.053 -12.525 57.849 1.00 77.25 85 ASP G C 1
ATOM 4538 O O . ASP G 1 85 ? 56.993 -12.502 58.471 1.00 76.49 85 ASP G O 1
ATOM 4543 N N . VAL G 1 86 ? 58.135 -12.393 56.524 1.00 74.39 86 VAL G N 1
ATOM 4544 C CA . VAL G 1 86 ? 56.967 -12.198 55.663 1.00 70.85 86 VAL G CA 1
ATOM 4545 C C . VAL G 1 86 ? 56.079 -13.440 55.621 1.00 73.48 86 VAL G C 1
ATOM 4546 O O . VAL G 1 86 ? 54.868 -13.332 55.831 1.00 72.11 86 VAL G O 1
ATOM 4550 N N . TYR G 1 87 ? 56.687 -14.611 55.397 1.00 77.48 87 TYR G N 1
ATOM 4551 C CA . TYR G 1 87 ? 55.952 -15.881 55.325 1.00 80.89 87 TYR G CA 1
ATOM 4552 C C . TYR G 1 87 ? 55.176 -16.198 56.596 1.00 79.95 87 TYR G C 1
ATOM 4553 O O . TYR G 1 87 ? 54.089 -16.773 56.541 1.00 79.15 87 TYR G O 1
ATOM 4562 N N . ALA G 1 88 ? 55.732 -15.794 57.733 1.00 79.86 88 ALA G N 1
ATOM 4563 C CA . ALA G 1 88 ? 55.097 -15.995 59.030 1.00 79.94 88 ALA G CA 1
ATOM 4564 C C . ALA G 1 88 ? 53.742 -15.299 59.058 1.00 82.09 88 ALA G C 1
ATOM 4565 O O . ALA G 1 88 ? 52.800 -15.789 59.679 1.00 81.07 88 ALA G O 1
ATOM 4567 N N . HIS G 1 89 ? 53.658 -14.159 58.370 1.00 81.48 89 HIS G N 1
ATOM 4568 C CA . HIS G 1 89 ? 52.429 -13.367 58.290 1.00 79.69 89 HIS G CA 1
ATOM 4569 C C . HIS G 1 89 ? 51.463 -13.842 57.202 1.00 84.25 89 HIS G C 1
ATOM 4570 O O . HIS G 1 89 ? 50.252 -13.654 57.328 1.00 83.29 89 HIS G O 1
ATOM 4577 N N . LEU G 1 90 ? 51.990 -14.449 56.138 1.00 86.86 90 LEU G N 1
ATOM 4578 C CA . LEU G 1 90 ? 51.151 -14.945 55.041 1.00 88.77 90 LEU G CA 1
ATOM 4579 C C . LEU G 1 90 ? 50.157 -16.030 55.484 1.00 94.24 90 LEU G C 1
ATOM 4580 O O . LEU G 1 90 ? 49.379 -16.553 54.672 1.00 96.71 90 LEU G O 1
ATOM 4585 N N . LEU G 1 91 ? 50.186 -16.348 56.778 1.00 101.14 91 LEU G N 1
ATOM 4586 C CA . LEU G 1 91 ? 49.305 -17.346 57.377 1.00 104.37 91 LEU G CA 1
ATOM 4587 C C . LEU G 1 91 ? 48.262 -16.656 58.274 1.00 105.49 91 LEU G C 1
ATOM 4588 O O . LEU G 1 91 ? 47.145 -16.393 57.777 1.00 107.00 91 LEU G O 1
ATOM 4593 N N . LYS H 1 4 ? 55.487 -23.556 53.179 1.00 129.13 4 LYS H N 1
ATOM 4594 C CA . LYS H 1 4 ? 56.156 -22.310 53.642 1.00 128.61 4 LYS H CA 1
ATOM 4595 C C . LYS H 1 4 ? 56.755 -21.519 52.471 1.00 127.23 4 LYS H C 1
ATOM 4596 O O . LYS H 1 4 ? 57.130 -20.356 52.628 1.00 127.68 4 LYS H O 1
ATOM 4602 N N . THR H 1 5 ? 56.826 -22.151 51.299 1.00 123.45 5 THR H N 1
ATOM 4603 C CA . THR H 1 5 ? 57.369 -21.524 50.090 1.00 119.96 5 THR H CA 1
ATOM 4604 C C . THR H 1 5 ? 56.305 -20.692 49.365 1.00 116.87 5 THR H C 1
ATOM 4605 O O . THR H 1 5 ? 55.111 -20.983 49.452 1.00 116.81 5 THR H O 1
ATOM 4609 N N . PHE H 1 6 ? 56.753 -19.652 48.663 1.00 111.86 6 PHE H N 1
ATOM 4610 C CA . PHE H 1 6 ? 55.874 -18.770 47.894 1.00 108.18 6 PHE H CA 1
ATOM 4611 C C . PHE H 1 6 ? 55.062 -19.640 46.933 1.00 107.65 6 PHE H C 1
ATOM 4612 O O . PHE H 1 6 ? 53.850 -19.477 46.814 1.00 106.69 6 PHE H O 1
ATOM 4620 N N . GLU H 1 7 ? 55.737 -20.605 46.308 1.00 106.67 7 GLU H N 1
ATOM 4621 C CA . GLU H 1 7 ? 55.120 -21.520 45.351 1.00 107.81 7 GLU H CA 1
ATOM 4622 C C . GLU H 1 7 ? 54.056 -22.448 45.938 1.00 104.48 7 GLU H C 1
ATOM 4623 O O . GLU H 1 7 ? 53.117 -22.843 45.242 1.00 103.44 7 GLU H O 1
ATOM 4629 N N . GLU H 1 8 ? 54.222 -22.817 47.206 1.00 102.28 8 GLU H N 1
ATOM 4630 C CA . GLU H 1 8 ? 53.279 -23.703 47.886 1.00 100.52 8 GLU H CA 1
ATOM 4631 C C . GLU H 1 8 ? 51.992 -22.973 48.259 1.00 97.40 8 GLU H C 1
ATOM 4632 O O . GLU H 1 8 ? 50.888 -23.479 48.039 1.00 96.05 8 GLU H O 1
ATOM 4638 N N . LEU H 1 9 ? 52.151 -21.777 48.819 1.00 93.20 9 LEU H N 1
ATOM 4639 C CA . LEU H 1 9 ? 51.027 -20.946 49.226 1.00 89.49 9 LEU H CA 1
ATOM 4640 C C . LEU H 1 9 ? 50.191 -20.524 48.020 1.00 86.29 9 LEU H C 1
ATOM 4641 O O . LEU H 1 9 ? 48.974 -20.388 48.126 1.00 85.49 9 LEU H O 1
ATOM 4646 N N . PHE H 1 10 ? 50.843 -20.356 46.869 1.00 82.24 10 PHE H N 1
ATOM 4647 C CA . PHE H 1 10 ? 50.154 -19.954 45.641 1.00 79.45 10 PHE H CA 1
ATOM 4648 C C . PHE H 1 10 ? 49.238 -21.050 45.114 1.00 80.72 10 PHE H C 1
ATOM 4649 O O . PHE H 1 10 ? 48.135 -20.775 44.648 1.00 79.81 10 PHE H O 1
ATOM 4657 N N . THR H 1 11 ? 49.707 -22.292 45.171 1.00 82.81 11 THR H N 1
ATOM 4658 C CA . THR H 1 11 ? 48.922 -23.430 44.698 1.00 84.54 11 THR H CA 1
ATOM 4659 C C . THR H 1 11 ? 47.714 -23.652 45.625 1.00 87.82 11 THR H C 1
ATOM 4660 O O . THR H 1 11 ? 46.662 -24.135 45.191 1.00 85.86 11 THR H O 1
ATOM 4664 N N . GLU H 1 12 ? 47.870 -23.264 46.892 1.00 90.81 12 GLU H N 1
ATOM 4665 C CA . GLU H 1 12 ? 46.802 -23.375 47.885 1.00 92.51 12 GLU H CA 1
ATOM 4666 C C . GLU H 1 12 ? 45.678 -22.423 47.487 1.00 91.19 12 GLU H C 1
ATOM 4667 O O . GLU H 1 12 ? 44.499 -22.786 47.541 1.00 91.40 12 GLU H O 1
ATOM 4673 N N . LEU H 1 13 ? 46.059 -21.212 47.070 1.00 88.47 13 LEU H N 1
ATOM 4674 C CA . LEU H 1 13 ? 45.109 -20.187 46.647 1.00 85.19 13 LEU H CA 1
ATOM 4675 C C . LEU H 1 13 ? 44.381 -20.537 45.359 1.00 85.62 13 LEU H C 1
ATOM 4676 O O . LEU H 1 13 ? 43.212 -20.192 45.207 1.00 85.18 13 LEU H O 1
ATOM 4681 N N . GLN H 1 14 ? 45.072 -21.201 44.432 1.00 88.92 14 GLN H N 1
ATOM 4682 C CA . GLN H 1 14 ? 44.465 -21.604 43.160 1.00 93.14 14 GLN H CA 1
ATOM 4683 C C . GLN H 1 14 ? 43.317 -22.582 43.389 1.00 95.90 14 GLN H C 1
ATOM 4684 O O . GLN H 1 14 ? 42.331 -22.569 42.651 1.00 95.60 14 GLN H O 1
ATOM 4690 N N . HIS H 1 15 ? 43.457 -23.427 44.411 1.00 104.55 15 HIS H N 1
ATOM 4691 C CA . HIS H 1 15 ? 42.434 -24.411 44.749 1.00 111.06 15 HIS H CA 1
ATOM 4692 C C . HIS H 1 15 ? 41.228 -23.754 45.425 1.00 108.88 15 HIS H C 1
ATOM 4693 O O . HIS H 1 15 ? 40.083 -24.092 45.122 1.00 109.29 15 HIS H O 1
ATOM 4700 N N . LYS H 1 16 ? 41.489 -22.814 46.330 1.00 108.38 16 LYS H N 1
ATOM 4701 C CA . LYS H 1 16 ? 40.417 -22.110 47.035 1.00 108.46 16 LYS H CA 1
ATOM 4702 C C . LYS H 1 16 ? 39.600 -21.230 46.089 1.00 106.29 16 LYS H C 1
ATOM 4703 O O . LYS H 1 16 ? 38.503 -20.788 46.429 1.00 105.91 16 LYS H O 1
ATOM 4709 N N . ALA H 1 17 ? 40.147 -20.983 44.902 1.00 107.19 17 ALA H N 1
ATOM 4710 C CA . ALA H 1 17 ? 39.485 -20.172 43.881 1.00 108.33 17 ALA H CA 1
ATOM 4711 C C . ALA H 1 17 ? 38.648 -21.016 42.907 1.00 109.03 17 ALA H C 1
ATOM 4712 O O . ALA H 1 17 ? 37.973 -20.472 42.028 1.00 108.37 17 ALA H O 1
ATOM 4714 N N . ALA H 1 18 ? 38.711 -22.340 43.059 1.00 110.79 18 ALA H N 1
ATOM 4715 C CA . ALA H 1 18 ? 37.953 -23.263 42.212 1.00 113.31 18 ALA H CA 1
ATOM 4716 C C . ALA H 1 18 ? 36.447 -23.139 42.473 1.00 115.01 18 ALA H C 1
ATOM 4717 O O . ALA H 1 18 ? 35.633 -23.604 41.672 1.00 115.25 18 ALA H O 1
ATOM 4719 N N . ASN H 1 19 ? 36.091 -22.512 43.596 1.00 116.11 19 ASN H N 1
ATOM 4720 C CA . ASN H 1 19 ? 34.698 -22.310 43.987 1.00 117.86 19 ASN H CA 1
ATOM 4721 C C . ASN H 1 19 ? 34.441 -20.839 44.307 1.00 117.96 19 ASN H C 1
ATOM 4722 O O . ASN H 1 19 ? 33.848 -20.508 45.336 1.00 117.33 19 ASN H O 1
ATOM 4727 N N . THR H 1 24 ? 32.672 -20.262 48.303 1.00 111.04 24 THR H N 1
ATOM 4728 C CA . THR H 1 24 ? 33.086 -18.859 48.262 1.00 112.43 24 THR H CA 1
ATOM 4729 C C . THR H 1 24 ? 33.205 -18.307 49.670 1.00 114.47 24 THR H C 1
ATOM 4730 O O . THR H 1 24 ? 34.306 -18.026 50.151 1.00 114.17 24 THR H O 1
ATOM 4734 N N . SER H 1 25 ? 32.062 -18.193 50.328 1.00 116.50 25 SER H N 1
ATOM 4735 C CA . SER H 1 25 ? 31.971 -17.621 51.673 1.00 119.82 25 SER H CA 1
ATOM 4736 C C . SER H 1 25 ? 32.865 -18.083 52.846 1.00 122.55 25 SER H C 1
ATOM 4737 O O . SER H 1 25 ? 32.440 -17.989 53.997 1.00 122.57 25 SER H O 1
ATOM 4740 N N . ARG H 1 26 ? 34.046 -18.654 52.587 1.00 125.57 26 ARG H N 1
ATOM 4741 C CA . ARG H 1 26 ? 34.942 -19.007 53.697 1.00 126.57 26 ARG H CA 1
ATOM 4742 C C . ARG H 1 26 ? 36.084 -17.994 53.699 1.00 127.11 26 ARG H C 1
ATOM 4743 O O . ARG H 1 26 ? 35.953 -16.917 54.288 1.00 126.92 26 ARG H O 1
ATOM 4751 N N . THR H 1 27 ? 37.152 -18.292 52.947 1.00 124.56 27 THR H N 1
ATOM 4752 C CA . THR H 1 27 ? 38.333 -17.427 52.853 1.00 120.97 27 THR H CA 1
ATOM 4753 C C . THR H 1 27 ? 38.193 -16.403 51.712 1.00 120.48 27 THR H C 1
ATOM 4754 O O . THR H 1 27 ? 37.611 -16.716 50.671 1.00 119.06 27 THR H O 1
ATOM 4758 N N . ALA H 1 28 ? 38.779 -15.211 51.901 1.00 116.57 28 ALA H N 1
ATOM 4759 C CA . ALA H 1 28 ? 38.741 -14.110 50.925 1.00 113.64 28 ALA H CA 1
ATOM 4760 C C . ALA H 1 28 ? 38.567 -14.490 49.452 1.00 110.89 28 ALA H C 1
ATOM 4761 O O . ALA H 1 28 ? 39.494 -14.980 48.796 1.00 111.33 28 ALA H O 1
ATOM 4763 N N . GLU H 1 29 ? 37.346 -14.288 48.960 1.00 111.87 29 GLU H N 1
ATOM 4764 C CA . GLU H 1 29 ? 37.004 -14.581 47.576 1.00 109.98 29 GLU H CA 1
ATOM 4765 C C . GLU H 1 29 ? 36.841 -13.313 46.754 1.00 102.77 29 GLU H C 1
ATOM 4766 O O . GLU H 1 29 ? 35.741 -12.942 46.353 1.00 101.79 29 GLU H O 1
ATOM 4772 N N . LEU H 1 30 ? 37.971 -12.653 46.525 1.00 92.54 30 LEU H N 1
ATOM 4773 C CA . LEU H 1 30 ? 38.032 -11.429 45.749 1.00 86.03 30 LEU H CA 1
ATOM 4774 C C . LEU H 1 30 ? 37.962 -11.774 44.266 1.00 82.08 30 LEU H C 1
ATOM 4775 O O . LEU H 1 30 ? 37.560 -10.950 43.452 1.00 80.37 30 LEU H O 1
ATOM 4780 N N . VAL H 1 31 ? 38.356 -13.000 43.924 1.00 78.50 31 VAL H N 1
ATOM 4781 C CA . VAL H 1 31 ? 38.335 -13.473 42.539 1.00 77.98 31 VAL H CA 1
ATOM 4782 C C . VAL H 1 31 ? 36.932 -13.335 41.929 1.00 78.91 31 VAL H C 1
ATOM 4783 O O . VAL H 1 31 ? 36.779 -13.082 40.727 1.00 77.66 31 VAL H O 1
ATOM 4787 N N . ASP H 1 32 ? 35.913 -13.479 42.773 1.00 81.47 32 ASP H N 1
ATOM 4788 C CA . ASP H 1 32 ? 34.530 -13.349 42.333 1.00 83.22 32 ASP H CA 1
ATOM 4789 C C . ASP H 1 32 ? 34.225 -11.872 42.051 1.00 82.19 32 ASP H C 1
ATOM 4790 O O . ASP H 1 32 ? 33.634 -11.541 41.021 1.00 81.59 32 ASP H O 1
ATOM 4795 N N . LYS H 1 33 ? 34.662 -10.988 42.946 1.00 78.23 33 LYS H N 1
ATOM 4796 C CA . LYS H 1 33 ? 34.442 -9.555 42.773 1.00 75.46 33 LYS H CA 1
ATOM 4797 C C . LYS H 1 33 ? 35.178 -9.023 41.542 1.00 71.92 33 LYS H C 1
ATOM 4798 O O . LYS H 1 33 ? 34.766 -8.024 40.944 1.00 72.34 33 LYS H O 1
ATOM 4804 N N . GLY H 1 34 ? 36.276 -9.687 41.178 1.00 68.16 34 GLY H N 1
ATOM 4805 C CA . GLY H 1 34 ? 37.032 -9.285 40.006 1.00 62.80 34 GLY H CA 1
ATOM 4806 C C . GLY H 1 34 ? 38.278 -8.454 40.214 1.00 57.75 34 GLY H C 1
ATOM 4807 O O . GLY H 1 34 ? 38.636 -8.119 41.356 1.00 55.87 34 GLY H O 1
ATOM 4808 N N . VAL H 1 35 ? 38.895 -8.107 39.077 1.00 56.04 35 VAL H N 1
ATOM 4809 C CA . VAL H 1 35 ? 40.127 -7.315 38.975 1.00 56.97 35 VAL H CA 1
ATOM 4810 C C . VAL H 1 35 ? 40.054 -5.954 39.640 1.00 54.19 35 VAL H C 1
ATOM 4811 O O . VAL H 1 35 ? 40.982 -5.562 40.334 1.00 54.56 35 VAL H O 1
ATOM 4815 N N . HIS H 1 36 ? 38.964 -5.226 39.425 1.00 54.52 36 HIS H N 1
ATOM 4816 C CA . HIS H 1 36 ? 38.823 -3.905 40.022 1.00 53.99 36 HIS H CA 1
ATOM 4817 C C . HIS H 1 36 ? 38.960 -3.924 41.546 1.00 51.79 36 HIS H C 1
ATOM 4818 O O . HIS H 1 36 ? 39.705 -3.128 42.108 1.00 50.52 36 HIS H O 1
ATOM 4825 N N . ALA H 1 37 ? 38.289 -4.864 42.204 1.00 50.14 37 ALA H N 1
ATOM 4826 C CA . ALA H 1 37 ? 38.343 -4.960 43.657 1.00 49.81 37 ALA H CA 1
ATOM 4827 C C . ALA H 1 37 ? 39.716 -5.389 44.160 1.00 47.31 37 ALA H C 1
ATOM 4828 O O . ALA H 1 37 ? 40.179 -4.927 45.202 1.00 46.18 37 ALA H O 1
ATOM 4830 N N . ILE H 1 38 ? 40.370 -6.269 43.412 1.00 48.38 38 ILE H N 1
ATOM 4831 C CA . ILE H 1 38 ? 41.702 -6.730 43.781 1.00 51.60 38 ILE H CA 1
ATOM 4832 C C . ILE H 1 38 ? 42.715 -5.609 43.544 1.00 46.94 38 ILE H C 1
ATOM 4833 O O . ILE H 1 38 ? 43.608 -5.397 44.361 1.00 45.82 38 ILE H O 1
ATOM 4838 N N . GLY H 1 39 ? 42.527 -4.867 42.454 1.00 47.07 39 GLY H N 1
ATOM 4839 C CA . GLY H 1 39 ? 43.392 -3.745 42.120 1.00 47.42 39 GLY H CA 1
ATOM 4840 C C . GLY H 1 39 ? 43.381 -2.654 43.177 1.00 47.78 39 GLY H C 1
ATOM 4841 O O . GLY H 1 39 ? 44.404 -2.045 43.440 1.00 43.72 39 GLY H O 1
ATOM 4842 N N . LYS H 1 40 ? 42.224 -2.402 43.785 1.00 50.57 40 LYS H N 1
ATOM 4843 C CA . LYS H 1 40 ? 42.133 -1.395 44.835 1.00 53.06 40 LYS H CA 1
ATOM 4844 C C . LYS H 1 40 ? 43.055 -1.806 45.982 1.00 50.64 40 LYS H C 1
ATOM 4845 O O . LYS H 1 40 ? 43.778 -0.982 46.525 1.00 50.75 40 LYS H O 1
ATOM 4851 N N . LYS H 1 41 ? 43.002 -3.079 46.362 1.00 47.99 41 LYS H N 1
ATOM 4852 C CA . LYS H 1 41 ? 43.816 -3.590 47.460 1.00 47.90 41 LYS H CA 1
ATOM 4853 C C . LYS H 1 41 ? 45.294 -3.572 47.117 1.00 43.47 41 LYS H C 1
ATOM 4854 O O . LYS H 1 41 ? 46.110 -3.243 47.961 1.00 41.76 41 LYS H O 1
ATOM 4860 N N . VAL H 1 42 ? 45.654 -3.934 45.887 1.00 41.76 42 VAL H N 1
ATOM 4861 C CA . VAL H 1 42 ? 47.066 -3.920 45.523 1.00 43.71 42 VAL H CA 1
ATOM 4862 C C . VAL H 1 42 ? 47.630 -2.510 45.644 1.00 40.68 42 VAL H C 1
ATOM 4863 O O . VAL H 1 42 ? 48.684 -2.297 46.222 1.00 39.71 42 VAL H O 1
ATOM 4867 N N . VAL H 1 43 ? 46.873 -1.549 45.155 1.00 40.39 43 VAL H N 1
ATOM 4868 C CA . VAL H 1 43 ? 47.263 -0.154 45.165 1.00 41.14 43 VAL H CA 1
ATOM 4869 C C . VAL H 1 43 ? 47.286 0.461 46.565 1.00 42.91 43 VAL H C 1
ATOM 4870 O O . VAL H 1 43 ? 48.154 1.292 46.854 1.00 39.59 43 VAL H O 1
ATOM 4874 N N . GLU H 1 44 ? 46.357 0.057 47.439 1.00 44.72 44 GLU H N 1
ATOM 4875 C CA . GLU H 1 44 ? 46.359 0.580 48.801 1.00 47.62 44 GLU H CA 1
ATOM 4876 C C . GLU H 1 44 ? 47.479 -0.074 49.623 1.00 45.42 44 GLU H C 1
ATOM 4877 O O . GLU H 1 44 ? 48.147 0.605 50.397 1.00 42.87 44 GLU H O 1
ATOM 4883 N N . GLU H 1 45 ? 47.717 -1.369 49.410 1.00 44.32 45 GLU H N 1
ATOM 4884 C CA . GLU H 1 45 ? 48.775 -2.082 50.121 1.00 46.66 45 GLU H CA 1
ATOM 4885 C C . GLU H 1 45 ? 50.164 -1.593 49.739 1.00 41.67 45 GLU H C 1
ATOM 4886 O O . GLU H 1 45 ? 51.033 -1.528 50.589 1.00 36.56 45 GLU H O 1
ATOM 4892 N N . ALA H 1 46 ? 50.357 -1.242 48.469 1.00 39.87 46 ALA H N 1
ATOM 4893 C CA . ALA H 1 46 ? 51.631 -0.698 47.994 1.00 40.57 46 ALA H CA 1
ATOM 4894 C C . ALA H 1 46 ? 51.962 0.573 48.786 1.00 38.55 46 ALA H C 1
ATOM 4895 O O . ALA H 1 46 ? 53.122 0.755 49.202 1.00 36.38 46 ALA H O 1
ATOM 4897 N N . ALA H 1 47 ? 50.953 1.437 48.996 1.00 35.38 47 ALA H N 1
ATOM 4898 C CA . ALA H 1 47 ? 51.140 2.674 49.758 1.00 37.36 47 ALA H CA 1
ATOM 4899 C C . ALA H 1 47 ? 51.401 2.372 51.223 1.00 36.47 47 ALA H C 1
ATOM 4900 O O . ALA H 1 47 ? 52.212 3.038 51.845 1.00 35.06 47 ALA H O 1
ATOM 4902 N N . GLU H 1 48 ? 50.752 1.346 51.764 1.00 39.50 48 GLU H N 1
ATOM 4903 C CA . GLU H 1 48 ? 50.962 0.949 53.157 1.00 42.66 48 GLU H CA 1
ATOM 4904 C C . GLU H 1 48 ? 52.388 0.392 53.286 1.00 42.31 48 GLU H C 1
ATOM 4905 O O . GLU H 1 48 ? 53.075 0.644 54.271 1.00 39.69 48 GLU H O 1
ATOM 4911 N N . VAL H 1 49 ? 52.821 -0.395 52.308 1.00 42.80 49 VAL H N 1
ATOM 4912 C CA . VAL H 1 49 ? 54.174 -0.910 52.338 1.00 41.75 49 VAL H CA 1
ATOM 4913 C C . VAL H 1 49 ? 55.158 0.258 52.422 1.00 42.62 49 VAL H C 1
ATOM 4914 O O . VAL H 1 49 ? 56.012 0.292 53.321 1.00 41.96 49 VAL H O 1
ATOM 4918 N N . TRP H 1 50 ? 54.973 1.254 51.552 1.00 42.29 50 TRP H N 1
ATOM 4919 C CA . TRP H 1 50 ? 55.873 2.403 51.521 1.00 41.04 50 TRP H CA 1
ATOM 4920 C C . TRP H 1 50 ? 55.837 3.116 52.844 1.00 42.32 50 TRP H C 1
ATOM 4921 O O . TRP H 1 50 ? 56.872 3.424 53.406 1.00 41.66 50 TRP H O 1
ATOM 4940 N N . ALA H 1 52 ? 54.903 2.021 55.953 1.00 46.14 52 ALA H N 1
ATOM 4941 C CA . ALA H 1 52 ? 55.515 1.218 57.021 1.00 46.65 52 ALA H CA 1
ATOM 4942 C C . ALA H 1 52 ? 57.036 1.183 56.866 1.00 46.90 52 ALA H C 1
ATOM 4943 O O . ALA H 1 52 ? 57.760 1.335 57.846 1.00 43.89 52 ALA H O 1
ATOM 4945 N N . ALA H 1 53 ? 57.491 1.016 55.624 1.00 45.63 53 ALA H N 1
ATOM 4946 C CA . ALA H 1 53 ? 58.903 0.996 55.290 1.00 47.61 53 ALA H CA 1
ATOM 4947 C C . ALA H 1 53 ? 59.612 2.255 55.761 1.00 49.78 53 ALA H C 1
ATOM 4948 O O . ALA H 1 53 ? 60.735 2.190 56.232 1.00 49.39 53 ALA H O 1
ATOM 4950 N N . GLU H 1 54 ? 58.925 3.387 55.679 1.00 53.34 54 GLU H N 1
ATOM 4951 C CA . GLU H 1 54 ? 59.485 4.673 56.058 1.00 54.58 54 GLU H CA 1
ATOM 4952 C C . GLU H 1 54 ? 59.333 5.029 57.544 1.00 54.76 54 GLU H C 1
ATOM 4953 O O . GLU H 1 54 ? 60.275 5.500 58.169 1.00 54.68 54 GLU H O 1
ATOM 4959 N N . TYR H 1 55 ? 58.157 4.781 58.114 1.00 56.11 55 TYR H N 1
ATOM 4960 C CA . TYR H 1 55 ? 57.901 5.158 59.503 1.00 55.87 55 TYR H CA 1
ATOM 4961 C C . TYR H 1 55 ? 57.840 4.087 60.590 1.00 55.06 55 TYR H C 1
ATOM 4962 O O . TYR H 1 55 ? 58.009 4.401 61.768 1.00 54.58 55 TYR H O 1
ATOM 4971 N N . GLU H 1 56 ? 57.588 2.841 60.203 1.00 56.70 56 GLU H N 1
ATOM 4972 C CA . GLU H 1 56 ? 57.456 1.768 61.170 1.00 57.76 56 GLU H CA 1
ATOM 4973 C C . GLU H 1 56 ? 58.655 0.849 61.284 1.00 57.09 56 GLU H C 1
ATOM 4974 O O . GLU H 1 56 ? 59.663 1.031 60.606 1.00 56.65 56 GLU H O 1
ATOM 4980 N N . GLY H 1 57 ? 58.536 -0.124 62.183 1.00 59.82 57 GLY H N 1
ATOM 4981 C CA . GLY H 1 57 ? 59.589 -1.092 62.407 1.00 61.79 57 GLY H CA 1
ATOM 4982 C C . GLY H 1 57 ? 59.596 -2.175 61.348 1.00 64.13 57 GLY H C 1
ATOM 4983 O O . GLY H 1 57 ? 58.676 -2.264 60.537 1.00 63.86 57 GLY H O 1
ATOM 4984 N N . LYS H 1 58 ? 60.637 -3.001 61.357 1.00 66.86 58 LYS H N 1
ATOM 4985 C CA . LYS H 1 58 ? 60.785 -4.081 60.383 1.00 70.13 58 LYS H CA 1
ATOM 4986 C C . LYS H 1 58 ? 59.620 -5.068 60.362 1.00 68.74 58 LYS H C 1
ATOM 4987 O O . LYS H 1 58 ? 59.197 -5.510 59.297 1.00 68.63 58 LYS H O 1
ATOM 4993 N N . ASP H 1 59 ? 59.103 -5.416 61.534 1.00 67.24 59 ASP H N 1
ATOM 4994 C CA . ASP H 1 59 ? 57.999 -6.362 61.602 1.00 66.68 59 ASP H CA 1
ATOM 4995 C C . ASP H 1 59 ? 56.748 -5.809 60.948 1.00 62.83 59 ASP H C 1
ATOM 4996 O O . ASP H 1 59 ? 56.099 -6.513 60.174 1.00 62.75 59 ASP H O 1
ATOM 5001 N N . ALA H 1 60 ? 56.424 -4.551 61.256 1.00 59.75 60 ALA H N 1
ATOM 5002 C CA . ALA H 1 60 ? 55.259 -3.862 60.689 1.00 55.00 60 ALA H CA 1
ATOM 5003 C C . ALA H 1 60 ? 55.358 -3.785 59.163 1.00 51.94 60 ALA H C 1
ATOM 5004 O O . ALA H 1 60 ? 54.362 -3.952 58.458 1.00 49.03 60 ALA H O 1
ATOM 5006 N N . ALA H 1 61 ? 56.572 -3.564 58.664 1.00 51.43 61 ALA H N 1
ATOM 5007 C CA . ALA H 1 61 ? 56.809 -3.479 57.232 1.00 51.78 61 ALA H CA 1
ATOM 5008 C C . ALA H 1 61 ? 56.666 -4.860 56.585 1.00 51.74 61 ALA H C 1
ATOM 5009 O O . ALA H 1 61 ? 56.192 -4.980 55.457 1.00 52.16 61 ALA H O 1
ATOM 5011 N N . ALA H 1 62 ? 57.053 -5.904 57.317 1.00 54.11 62 ALA H N 1
ATOM 5012 C CA . ALA H 1 62 ? 56.957 -7.282 56.829 1.00 54.43 62 ALA H CA 1
ATOM 5013 C C . ALA H 1 62 ? 55.478 -7.669 56.734 1.00 53.74 62 ALA H C 1
ATOM 5014 O O . ALA H 1 62 ? 55.023 -8.220 55.726 1.00 52.07 62 ALA H O 1
ATOM 5016 N N . GLU H 1 63 ? 54.715 -7.329 57.764 1.00 54.77 63 GLU H N 1
ATOM 5017 C CA . GLU H 1 63 ? 53.291 -7.627 57.756 1.00 57.95 63 GLU H CA 1
ATOM 5018 C C . GLU H 1 63 ? 52.594 -6.966 56.551 1.00 55.75 63 GLU H C 1
ATOM 5019 O O . GLU H 1 63 ? 51.793 -7.613 55.880 1.00 55.04 63 GLU H O 1
ATOM 5025 N N . GLU H 1 64 ? 52.928 -5.703 56.259 1.00 54.12 64 GLU H N 1
ATOM 5026 C CA . GLU H 1 64 ? 52.339 -4.981 55.125 1.00 53.07 64 GLU H CA 1
ATOM 5027 C C . GLU H 1 64 ? 52.770 -5.584 53.791 1.00 51.23 64 GLU H C 1
ATOM 5028 O O . GLU H 1 64 ? 51.988 -5.647 52.842 1.00 48.94 64 GLU H O 1
ATOM 5034 N N . ILE H 1 65 ? 54.025 -6.023 53.728 1.00 50.31 65 ILE H N 1
ATOM 5035 C CA . ILE H 1 65 ? 54.548 -6.653 52.533 1.00 49.43 65 ILE H CA 1
ATOM 5036 C C . ILE H 1 65 ? 53.828 -7.976 52.271 1.00 48.00 65 ILE H C 1
ATOM 5037 O O . ILE H 1 65 ? 53.508 -8.292 51.123 1.00 45.95 65 ILE H O 1
ATOM 5042 N N . SER H 1 66 ? 53.538 -8.732 53.330 1.00 49.52 66 SER H N 1
ATOM 5043 C CA . SER H 1 66 ? 52.828 -10.008 53.173 1.00 52.14 66 SER H CA 1
ATOM 5044 C C . SER H 1 66 ? 51.411 -9.792 52.625 1.00 50.22 66 SER H C 1
ATOM 5045 O O . SER H 1 66 ? 50.915 -10.591 51.829 1.00 48.70 66 SER H O 1
ATOM 5048 N N . GLN H 1 67 ? 50.763 -8.717 53.061 1.00 51.33 67 GLN H N 1
ATOM 5049 C CA . GLN H 1 67 ? 49.429 -8.388 52.574 1.00 54.73 67 GLN H CA 1
ATOM 5050 C C . GLN H 1 67 ? 49.501 -8.040 51.081 1.00 50.35 67 GLN H C 1
ATOM 5051 O O . GLN H 1 67 ? 48.664 -8.465 50.295 1.00 49.50 67 GLN H O 1
ATOM 5057 N N . LEU H 1 68 ? 50.535 -7.306 50.690 1.00 47.20 68 LEU H N 1
ATOM 5058 C CA . LEU H 1 68 ? 50.710 -6.928 49.302 1.00 44.90 68 LEU H CA 1
ATOM 5059 C C . LEU H 1 68 ? 50.917 -8.171 48.446 1.00 44.14 68 LEU H C 1
ATOM 5060 O O . LEU H 1 68 ? 50.250 -8.349 47.428 1.00 40.89 68 LEU H O 1
ATOM 5065 N N . LEU H 1 69 ? 51.828 -9.037 48.880 1.00 44.53 69 LEU H N 1
ATOM 5066 C CA . LEU H 1 69 ? 52.116 -10.264 48.163 1.00 45.81 69 LEU H CA 1
ATOM 5067 C C . LEU H 1 69 ? 50.870 -11.126 48.003 1.00 46.04 69 LEU H C 1
ATOM 5068 O O . LEU H 1 69 ? 50.567 -11.591 46.900 1.00 45.48 69 LEU H O 1
ATOM 5073 N N . TYR H 1 70 ? 50.128 -11.306 49.091 1.00 46.72 70 TYR H N 1
ATOM 5074 C CA . TYR H 1 70 ? 48.884 -12.072 49.040 1.00 47.84 70 TYR H CA 1
ATOM 5075 C C . TYR H 1 70 ? 47.929 -11.531 47.956 1.00 46.27 70 TYR H C 1
ATOM 5076 O O . TYR H 1 70 ? 47.391 -12.298 47.148 1.00 43.95 70 TYR H O 1
ATOM 5085 N N . HIS H 1 71 ? 47.727 -10.213 47.930 1.00 45.82 71 HIS H N 1
ATOM 5086 C CA . HIS H 1 71 ? 46.847 -9.608 46.928 1.00 47.84 71 HIS H CA 1
ATOM 5087 C C . HIS H 1 71 ? 47.410 -9.690 45.510 1.00 44.53 71 HIS H C 1
ATOM 5088 O O . HIS H 1 71 ? 46.642 -9.821 44.551 1.00 41.20 71 HIS H O 1
ATOM 5095 N N . VAL H 1 72 ? 48.741 -9.648 45.376 1.00 45.91 72 VAL H N 1
ATOM 5096 C CA . VAL H 1 72 ? 49.373 -9.773 44.059 1.00 47.14 72 VAL H CA 1
ATOM 5097 C C . VAL H 1 72 ? 49.123 -11.181 43.584 1.00 45.53 72 VAL H C 1
ATOM 5098 O O . VAL H 1 72 ? 48.831 -11.382 42.408 1.00 43.29 72 VAL H O 1
ATOM 5102 N N . GLN H 1 73 ? 49.217 -12.147 44.504 1.00 47.63 73 GLN H N 1
ATOM 5103 C CA . GLN H 1 73 ? 48.945 -13.551 44.176 1.00 51.55 73 GLN H CA 1
ATOM 5104 C C . GLN H 1 73 ? 47.485 -13.751 43.779 1.00 50.15 73 GLN H C 1
ATOM 5105 O O . GLN H 1 73 ? 47.207 -14.458 42.821 1.00 49.69 73 GLN H O 1
ATOM 5111 N N . VAL H 1 74 ? 46.559 -13.139 44.522 1.00 48.88 74 VAL H N 1
ATOM 5112 C CA . VAL H 1 74 ? 45.143 -13.254 44.214 1.00 49.65 74 VAL H CA 1
ATOM 5113 C C . VAL H 1 74 ? 44.907 -12.693 42.820 1.00 50.03 74 VAL H C 1
ATOM 5114 O O . VAL H 1 74 ? 44.171 -13.275 42.037 1.00 51.38 74 VAL H O 1
ATOM 5134 N N . VAL H 1 77 ? 45.800 -15.241 40.333 1.00 52.45 77 VAL H N 1
ATOM 5135 C CA . VAL H 1 77 ? 44.773 -16.265 40.262 1.00 56.26 77 VAL H CA 1
ATOM 5136 C C . VAL H 1 77 ? 43.589 -15.778 39.433 1.00 55.20 77 VAL H C 1
ATOM 5137 O O . VAL H 1 77 ? 43.091 -16.498 38.585 1.00 57.33 77 VAL H O 1
ATOM 5141 N N . ALA H 1 78 ? 43.170 -14.540 39.665 1.00 57.61 78 ALA H N 1
ATOM 5142 C CA . ALA H 1 78 ? 42.038 -13.942 38.966 1.00 58.63 78 ALA H CA 1
ATOM 5143 C C . ALA H 1 78 ? 42.257 -13.788 37.467 1.00 58.10 78 ALA H C 1
ATOM 5144 O O . ALA H 1 78 ? 41.309 -13.826 36.685 1.00 58.23 78 ALA H O 1
ATOM 5146 N N . ARG H 1 79 ? 43.513 -13.624 37.067 1.00 59.88 79 ARG H N 1
ATOM 5147 C CA . ARG H 1 79 ? 43.847 -13.456 35.654 1.00 62.07 79 ARG H CA 1
ATOM 5148 C C . ARG H 1 79 ? 44.406 -14.695 34.971 1.00 62.09 79 ARG H C 1
ATOM 5149 O O . ARG H 1 79 ? 44.759 -14.640 33.796 1.00 63.70 79 ARG H O 1
ATOM 5157 N N . GLY H 1 80 ? 44.501 -15.795 35.713 1.00 63.71 80 GLY H N 1
ATOM 5158 C CA . GLY H 1 80 ? 45.016 -17.037 35.161 1.00 65.25 80 GLY H CA 1
ATOM 5159 C C . GLY H 1 80 ? 46.517 -17.036 34.919 1.00 65.99 80 GLY H C 1
ATOM 5160 O O . GLY H 1 80 ? 47.014 -17.795 34.084 1.00 66.23 80 GLY H O 1
ATOM 5161 N N . ILE H 1 81 ? 47.232 -16.174 35.636 1.00 66.12 81 ILE H N 1
ATOM 5162 C CA . ILE H 1 81 ? 48.684 -16.063 35.523 1.00 69.38 81 ILE H CA 1
ATOM 5163 C C . ILE H 1 81 ? 49.352 -17.053 36.476 1.00 68.41 81 ILE H C 1
ATOM 5164 O O . ILE H 1 81 ? 48.955 -17.176 37.630 1.00 66.96 81 ILE H O 1
ATOM 5169 N N . SER H 1 82 ? 50.381 -17.740 35.989 1.00 72.15 82 SER H N 1
ATOM 5170 C CA . SER H 1 82 ? 51.099 -18.732 36.787 1.00 76.17 82 SER H CA 1
ATOM 5171 C C . SER H 1 82 ? 52.445 -18.218 37.274 1.00 78.95 82 SER H C 1
ATOM 5172 O O . SER H 1 82 ? 52.980 -17.254 36.731 1.00 76.97 82 SER H O 1
ATOM 5175 N N . LEU H 1 83 ? 53.006 -18.903 38.268 1.00 81.74 83 LEU H N 1
ATOM 5176 C CA . LEU H 1 83 ? 54.309 -18.542 38.824 1.00 85.15 83 LEU H CA 1
ATOM 5177 C C . LEU H 1 83 ? 55.408 -18.609 37.772 1.00 87.55 83 LEU H C 1
ATOM 5178 O O . LEU H 1 83 ? 56.348 -17.822 37.795 1.00 86.82 83 LEU H O 1
ATOM 5183 N N . ASP H 1 84 ? 55.277 -19.555 36.851 1.00 89.90 84 ASP H N 1
ATOM 5184 C CA . ASP H 1 84 ? 56.242 -19.727 35.779 1.00 90.08 84 ASP H CA 1
ATOM 5185 C C . ASP H 1 84 ? 56.203 -18.522 34.845 1.00 88.00 84 ASP H C 1
ATOM 5186 O O . ASP H 1 84 ? 57.248 -18.044 34.411 1.00 89.23 84 ASP H O 1
ATOM 5191 N N . ASP H 1 85 ? 55.005 -18.020 34.555 1.00 84.57 85 ASP H N 1
ATOM 5192 C CA . ASP H 1 85 ? 54.851 -16.848 33.690 1.00 81.88 85 ASP H CA 1
ATOM 5193 C C . ASP H 1 85 ? 55.584 -15.648 34.295 1.00 76.14 85 ASP H C 1
ATOM 5194 O O . ASP H 1 85 ? 56.308 -14.934 33.604 1.00 76.04 85 ASP H O 1
ATOM 5199 N N . VAL H 1 86 ? 55.387 -15.440 35.595 1.00 72.81 86 VAL H N 1
ATOM 5200 C CA . VAL H 1 86 ? 56.010 -14.336 36.317 1.00 71.52 86 VAL H CA 1
ATOM 5201 C C . VAL H 1 86 ? 57.513 -14.552 36.479 1.00 73.29 86 VAL H C 1
ATOM 5202 O O . VAL H 1 86 ? 58.302 -13.657 36.172 1.00 70.23 86 VAL H O 1
ATOM 5206 N N . TYR H 1 87 ? 57.901 -15.741 36.945 1.00 76.75 87 TYR H N 1
ATOM 5207 C CA . TYR H 1 87 ? 59.311 -16.081 37.141 1.00 79.94 87 TYR H CA 1
ATOM 5208 C C . TYR H 1 87 ? 60.136 -15.933 35.866 1.00 80.11 87 TYR H C 1
ATOM 5209 O O . TYR H 1 87 ? 61.298 -15.530 35.920 1.00 80.46 87 TYR H O 1
ATOM 5218 N N . ALA H 1 88 ? 59.514 -16.216 34.723 1.00 80.60 88 ALA H N 1
ATOM 5219 C CA . ALA H 1 88 ? 60.172 -16.094 33.424 1.00 80.48 88 ALA H CA 1
ATOM 5220 C C . ALA H 1 88 ? 60.634 -14.656 33.186 1.00 79.94 88 ALA H C 1
ATOM 5221 O O . ALA H 1 88 ? 61.681 -14.417 32.573 1.00 82.24 88 ALA H O 1
ATOM 5223 N N . HIS H 1 89 ? 59.848 -13.705 33.688 1.00 80.82 89 HIS H N 1
ATOM 5224 C CA . HIS H 1 89 ? 60.148 -12.282 33.561 1.00 80.36 89 HIS H CA 1
ATOM 5225 C C . HIS H 1 89 ? 61.087 -11.759 34.645 1.00 80.64 89 HIS H C 1
ATOM 5226 O O . HIS H 1 89 ? 61.769 -10.765 34.424 1.00 81.28 89 HIS H O 1
ATOM 5233 N N . LEU H 1 90 ? 61.104 -12.402 35.815 1.00 85.10 90 LEU H N 1
ATOM 5234 C CA . LEU H 1 90 ? 61.968 -11.981 36.924 1.00 90.61 90 LEU H CA 1
ATOM 5235 C C . LEU H 1 90 ? 63.455 -12.087 36.579 1.00 93.92 90 LEU H C 1
ATOM 5236 O O . LEU H 1 90 ? 64.322 -11.746 37.393 1.00 95.19 90 LEU H O 1
ATOM 5241 N N . LEU H 1 91 ? 63.734 -12.546 35.359 1.00 100.05 91 LEU H N 1
ATOM 5242 C CA . LEU H 1 91 ? 65.095 -12.700 34.856 1.00 104.85 91 LEU H CA 1
ATOM 5243 C C . LEU H 1 91 ? 65.364 -11.620 33.796 1.00 106.50 91 LEU H C 1
ATOM 5244 O O . LEU H 1 91 ? 65.918 -10.559 34.165 1.00 107.85 91 LEU H O 1
#

Foldseek 3Di:
DDLQVVLVVLLVQQVDPPPPDNVLVVADVSLVVQLVVLVVLLCCVPPNDPVSNVVSVVSNSVSVSPNSVPDDPCNVVVVVD/DDLQVVLVVLLVQQVDPPPPDNCLVVADVSLVVQLVVLVVLLCCVPPNDPVSNVVSVVSNSVSVSPNSVPDHPCNVVVVVD/DDLQVVLVVLLVQQVDPPPPDNCLVVADVSLVVQLVVLVVLLCCVVPNDPVSNVVSVVSNSVSVSPNSVPDDPCNVVVVVD/DDLQVVLVVLLVQQVDPPPPDNCLVVADVSLVVQLVVLVVLLCCVPPNDPVSNVVSVVSNSVSVSVNSVPDDPCNVVVVVD/DDLQVVLVVLLVQQVDPPPPDNCLVVADVSLVVQLVVLVVLLCCVPPNDPVSNVVSVVSNSVSVSVNSVPDDPCNVVVVVD/DDLQVVLVVLLVQQVDPPPPDNCLVVDDVSLVVQLVVLVVLLCCVPPNDPVSNVVSVVSNSVSVSPNSVPDDPCNVVVVVD/DDLQVVLVVLLVQQVDPPPPDNCLVVHDVSLVVQLVVLVVLLCCVPPNDPVSNVVSVVSNSVSVSVNSVPDDPCNVVVVVD/DDLQVVLVVLLVQQVDPPPPDNCLVVADVSLVVQLVVLVVLLCCVPPNDPVSNVVSVVSNSVSVSPNSVPDDPCNVVVVVD

InterPro domains:
  IPR008179 Phosphoribosyl-ATP pyrophosphohydrolase [MF_01020] (3-90)
  IPR008179 Phosphoribosyl-ATP pyrophosphohydrolase [TIGR03188] (7-90)
  IPR021130 Phosphoribosyl-ATP pyrophosphohydrolase-like [PF01503] (13-90)

Solvent-accessible surface area: 30350 Å² total

Nearest PDB structures (foldseek):
  1yxb-assembly1_C  TM=1.004E+00  e=8.967E-10  Streptomyces coelicolor
  1yxb-assembly1_C  TM=1.004E+00  e=6.507E-10  Streptomyces coelicolor
  7nsu-assembly1_D  TM=5.079E-01  e=8.003E+00  Escherichia coli
  1yxb-assembly1_C  TM=1.004E+00  e=6.952E-10  Streptomyces coelicolor
  1yxb-assembly1_C  TM=1.004E+00  e=5.909E-10  Streptomyces coelicolor

Organism: Streptomyces coelicolor (strain ATCC BAA-471 / A3(2) / M145) (NCBI:txid100226)

Secondary structure (DSSP, 8-state):
--HHHHHHHHHHHT----SS--HHHH-HHHHHHHHHHHHHHH--TTTS-HHHHHHHHHHHHHHHH--TT---HHHHHHH--/--HHHHHHHHHHHT----SS--HHHH-HHHHHHHHHHHHHHH--TTTS-HHHHHHHHHHHHHHHH--TT---HHHHHHH--/--HHHHHHHHHHHT----SS--HHHH-HHHHHHHHHHHHHHH--TTTS-HHHHHHHHHHHHHHHH--TT---HHHHHHH--/--HHHHHHHHHHHTT---SS--HHHH-HHHHHHHHHHHHHHH--TTTS-HHHHHHHHHHHHHHHH--TT---HHHHHHH--/--HHHHHHHHHHHT----SS--HHHH-HHHHHHHHHHHHHHH--TTTS-HHHHHHHHHHHHHHHH--TT---HHHHHHH--/--HHHHHHHHHHHT----SS--HHHH-HHHHHHHHHHHHHHH--TTTS-HHHHHHHHHHHHHHHH--TT---HHHHHHH--/--HHHHHHHHHHHT----SS--HHHH-HHHHHHHHHHHHHHH--TTTS-HHHHHHHHHHHHHHHH--TT---HHHHHHH--/--HHHHHHHHHHHT----SS--HHHH-HHHHHHHHHHHHHHH--TTTS-HHHHHHHHHHHHHHHH--TT---HHHHHHH--

B-factor: mean 72.39, std 27.35, range [21.17, 161.57]

Sequence (648 aa):
KTFEELFTELQHKAANTSRTAELVDKGVHAIGKKVVEEAAEVWAAEYEGKDAAAEEISQLLYHVQVVARGISLDDVYAHLLKTFEELFTELQHKAANTSRTAELVDKGVHAIGKKVVEEAAEVWAAEYEGKDAAAEEISQLLYHVQVVARGISLDDVYAHLLKTFEELFTELQHKAANTSRTAELVDKGVHAIGKKVVEEAAEVWAAEYEGKDAAAEEISQLLYHVQVVARGISLDDVYAHLLKTFEELFTELQHKAANTSRTAELVDKGVHAIGKKVVEEAAEVWAAEYEGKDAAAEEISQLLYHVQVVARGISLDDVYAHLLKTFEELFTELQHKAANTSRTAELVDKGVHAIGKKVVEEAAEVWAAEYEGKDAAAEEISQLLYHVQVVARGISLDDVYAHLLKTFEELFTELQHKAANTSRTAELVDKGVHAIGKKVVEEAAEVWAAEYEGKDAAAEEISQLLYHVQVVARGISLDDVYAHLLKTFEELFTELQHKAANTSRTAELVDKGVHAIGKKVVEEAAEVWAAEYEGKDAAAEEISQLLYHVQVVARGISLDDVYAHLLKTFEELFTELQHKAANTSRTAELVDKGVHAIGKKVVEEAAEVWAAEYEGKDAAAEEISQLLYHVQVVARGISLDDVYAHLL